Protein AF-A0A258FBQ1-F1 (afdb_monomer)

pLDDT: mean 72.31, std 18.86, range [25.97, 94.56]

Sequence (586 aa):
PPAGPTCAPATATPQPARALPSASSATDAAAAQILVAEDNDINRRVIERQLELLGVNCVVAENGREALLHWRKGHYAVVLTDLHMPEMDGYELTARIRGEEPPGQHTPIVAVTANALRGEAQRCIDAGMDDFITKPVQVEELRRVLARWLPTRADGTPVPLRALSRAPAAAMDKAAPAVFDAQVLPGLIGNDAALIAEFLTDFQRSAHDTAQAIRDACAAADWRQAGDLAHRLKSSARSVGADWVERRWDGVTPESGLPAAARRARHALIADAAREAGALVVLFGHTADDVAEGDWMRARGSTLGGLREWSPSPAWPEGRGLMLLRPMLEERRQALRDLLRARGRDWIEDPGNEGFGRGAARRSLNAPAVKADRDPARAEPPVPSGKNDRVTASGSPNPLLLGEGFDGVIRLGQTVLCAAGHDRPPRPDRLTALEARLAAELPFTATLAGARIEATPGRVVVMREAGEFRRRASVQLRLNPDRPAVWDGRYEITASEDGWSVVPALGLLAGLSDADRALVARSPAAARGALPVLIRDGSDRPVLAWRAARVLNLGPRRLMLALGETTQEKDLTRTVHGETPPSDLF

Structure (mmCIF, N/CA/C/O backbone):
data_AF-A0A258FBQ1-F1
#
_entry.id   AF-A0A258FBQ1-F1
#
loop_
_atom_site.group_PDB
_atom_site.id
_atom_site.type_symbol
_atom_site.label_atom_id
_atom_site.label_alt_id
_atom_site.label_comp_id
_atom_site.label_asym_id
_atom_site.label_entity_id
_atom_site.label_seq_id
_atom_site.pdbx_PDB_ins_code
_atom_site.Cartn_x
_atom_site.Cartn_y
_atom_site.Cartn_z
_atom_site.occupancy
_atom_site.B_iso_or_equiv
_atom_site.auth_seq_id
_atom_site.auth_comp_id
_atom_site.auth_asym_id
_atom_site.auth_atom_id
_atom_site.pdbx_PDB_model_num
ATOM 1 N N . PRO A 1 1 ? -16.254 -52.268 10.371 1.00 36.47 1 PRO A N 1
ATOM 2 C CA . PRO A 1 1 ? -16.485 -52.173 11.834 1.00 36.47 1 PRO A CA 1
ATOM 3 C C . PRO A 1 1 ? -15.204 -52.515 12.629 1.00 36.47 1 PRO A C 1
ATOM 5 O O . PRO A 1 1 ? -14.453 -53.367 12.163 1.00 36.47 1 PRO A O 1
ATOM 8 N N . PRO A 1 2 ? -14.935 -51.873 13.782 1.00 37.69 2 PRO A N 1
ATOM 9 C CA . PRO A 1 2 ? -15.805 -50.966 14.519 1.00 37.69 2 PRO A CA 1
ATOM 10 C C . PRO A 1 2 ? -15.490 -49.483 14.263 1.00 37.69 2 PRO A C 1
ATOM 12 O O . PRO A 1 2 ? -14.412 -49.107 13.816 1.00 37.69 2 PRO A O 1
ATOM 15 N N . ALA A 1 3 ? -16.519 -48.674 14.481 1.00 29.41 3 ALA A N 1
ATOM 16 C CA . ALA A 1 3 ? -16.602 -47.251 14.208 1.00 29.41 3 ALA A CA 1
ATOM 17 C C . ALA A 1 3 ? -15.869 -46.417 15.273 1.00 29.41 3 ALA A C 1
ATOM 19 O O . ALA A 1 3 ? -15.965 -46.711 16.463 1.00 29.41 3 ALA A O 1
ATOM 20 N N . GLY A 1 4 ? -15.170 -45.366 14.840 1.00 29.11 4 GLY A N 1
ATOM 21 C CA . GLY A 1 4 ? -14.674 -44.316 15.729 1.00 29.11 4 GLY A CA 1
ATOM 22 C C . GLY A 1 4 ? -15.827 -43.445 16.246 1.00 29.11 4 GLY A C 1
ATOM 23 O O . GLY A 1 4 ? -16.814 -43.264 15.526 1.00 29.11 4 GLY A O 1
ATOM 24 N N . PRO A 1 5 ? -15.743 -42.908 17.475 1.00 32.47 5 PRO A N 1
ATOM 25 C CA . PRO A 1 5 ? -16.793 -42.064 18.019 1.00 32.47 5 PRO A CA 1
ATOM 26 C C . PRO A 1 5 ? -16.785 -40.705 17.310 1.00 32.47 5 PRO A C 1
ATOM 28 O O . PRO A 1 5 ? -15.811 -39.956 17.341 1.00 32.47 5 PRO A O 1
ATOM 31 N N . THR A 1 6 ? -17.902 -40.391 16.665 1.00 29.33 6 THR A N 1
ATOM 32 C CA . THR A 1 6 ? -18.268 -39.054 16.200 1.00 29.33 6 THR A CA 1
ATOM 33 C C . THR A 1 6 ? -18.431 -38.121 17.400 1.00 29.33 6 THR A C 1
ATOM 35 O O . THR A 1 6 ? -19.328 -38.324 18.218 1.00 29.33 6 THR A O 1
ATOM 38 N N . CYS A 1 7 ? -17.579 -37.101 17.508 1.00 27.86 7 CYS A N 1
ATOM 39 C CA . CYS A 1 7 ? -17.710 -36.044 18.508 1.00 27.86 7 CYS A CA 1
ATOM 40 C C . CYS A 1 7 ? -18.678 -34.972 17.979 1.00 27.86 7 CYS A C 1
ATOM 42 O O . CYS A 1 7 ? -18.389 -34.294 16.993 1.00 27.86 7 CYS A O 1
ATOM 44 N N . ALA A 1 8 ? -19.857 -34.881 18.593 1.00 28.23 8 ALA A N 1
ATOM 45 C CA . ALA A 1 8 ? -20.860 -33.854 18.328 1.00 28.23 8 ALA A CA 1
ATOM 46 C C . ALA A 1 8 ? -20.453 -32.511 18.976 1.00 28.23 8 ALA A C 1
ATOM 48 O O . ALA A 1 8 ? -19.760 -32.517 19.994 1.00 28.23 8 ALA A O 1
ATOM 49 N N . PRO A 1 9 ? -20.883 -31.355 18.435 1.00 26.58 9 PRO A N 1
ATOM 50 C CA . PRO A 1 9 ? -20.614 -30.059 19.046 1.00 26.58 9 PRO A CA 1
ATOM 51 C C . PRO A 1 9 ? -21.361 -29.944 20.380 1.00 26.58 9 PRO A C 1
ATOM 53 O O . PRO A 1 9 ? -22.589 -30.020 20.427 1.00 26.58 9 PRO A O 1
ATOM 56 N N . ALA A 1 10 ? -20.613 -29.762 21.468 1.00 27.34 10 ALA A N 1
ATOM 57 C CA . ALA A 1 10 ? -21.169 -29.493 22.784 1.00 27.34 10 ALA A CA 1
ATOM 58 C C . ALA A 1 10 ? -21.824 -28.103 22.786 1.00 27.34 10 ALA A C 1
ATOM 60 O O . ALA A 1 10 ? -21.153 -27.072 22.794 1.00 27.34 10 ALA A O 1
ATOM 61 N N . THR A 1 11 ? -23.153 -28.073 22.763 1.00 27.14 11 THR A N 1
ATOM 62 C CA . THR A 1 11 ? -23.946 -26.898 23.121 1.00 27.14 11 THR A CA 1
ATOM 63 C C . THR A 1 11 ? -23.698 -26.578 24.592 1.00 27.14 11 THR A C 1
ATOM 65 O O . THR A 1 11 ? -24.101 -27.347 25.464 1.00 27.14 11 THR A O 1
ATOM 68 N N . ALA A 1 12 ? -23.019 -25.463 24.865 1.00 29.41 12 ALA A N 1
ATOM 69 C CA . ALA A 1 12 ? -22.863 -24.928 26.210 1.00 29.41 12 ALA A CA 1
ATOM 70 C C . ALA A 1 12 ? -24.240 -24.534 26.768 1.00 29.41 12 ALA A C 1
ATOM 72 O O . ALA A 1 12 ? -24.917 -23.647 26.246 1.00 29.41 12 ALA A O 1
ATOM 73 N N . THR A 1 13 ? -24.672 -25.234 27.810 1.00 25.97 13 THR A N 1
ATOM 74 C CA . THR A 1 13 ? -25.898 -24.953 28.560 1.00 25.97 13 THR A CA 1
ATOM 75 C C . THR A 1 13 ? -25.702 -23.683 29.404 1.00 25.97 13 THR A C 1
ATOM 77 O O . THR A 1 13 ? -24.668 -23.574 30.065 1.00 25.97 13 THR A O 1
ATOM 80 N N . PRO A 1 14 ? -26.654 -22.731 29.444 1.00 28.03 14 PRO A N 1
ATOM 81 C CA . PRO A 1 14 ? -26.551 -21.565 30.320 1.00 28.03 14 PRO A CA 1
ATOM 82 C C . PRO A 1 14 ? -26.630 -22.005 31.790 1.00 28.03 14 PRO A C 1
ATOM 84 O O . PRO A 1 14 ? -27.604 -22.636 32.205 1.00 28.03 14 PRO A O 1
ATOM 87 N N . GLN A 1 15 ? -25.598 -21.697 32.578 1.00 29.89 15 GLN A N 1
ATOM 88 C CA . GLN A 1 15 ? -25.623 -21.884 34.030 1.00 29.89 15 GLN A CA 1
ATOM 89 C C . GLN A 1 15 ? -26.547 -20.838 34.680 1.00 29.89 15 GLN A C 1
ATOM 91 O O . GLN A 1 15 ? -26.519 -19.673 34.279 1.00 29.89 15 GLN A O 1
ATOM 96 N N . PRO A 1 16 ? -27.373 -21.216 35.673 1.00 30.38 16 PRO A N 1
ATOM 97 C CA . PRO A 1 16 ? -28.243 -20.273 36.363 1.00 30.38 16 PRO A CA 1
ATOM 98 C C . PRO A 1 16 ? -27.430 -19.309 37.240 1.00 30.38 16 PRO A C 1
ATOM 100 O O . PRO A 1 16 ? -26.447 -19.705 37.868 1.00 30.38 16 PRO A O 1
ATOM 103 N N . ALA A 1 17 ? -27.879 -18.051 37.303 1.00 34.06 17 ALA A N 1
ATOM 104 C CA . ALA A 1 17 ? -27.341 -17.020 38.186 1.00 34.06 17 ALA A CA 1
ATOM 105 C C . ALA A 1 17 ? -27.319 -17.519 39.641 1.00 34.06 17 ALA A C 1
ATOM 107 O O . ALA A 1 17 ? -28.340 -17.946 40.185 1.00 34.06 17 ALA A O 1
ATOM 108 N N . ARG A 1 18 ? -26.137 -17.506 40.263 1.00 35.91 18 ARG A N 1
ATOM 109 C CA . ARG A 1 18 ? -25.915 -18.054 41.603 1.00 35.91 18 ARG A CA 1
ATOM 110 C C . ARG A 1 18 ? -26.049 -16.940 42.641 1.00 35.91 18 ARG A C 1
ATOM 112 O O . ARG A 1 18 ? -25.331 -15.949 42.579 1.00 35.91 18 ARG A O 1
ATOM 119 N N . ALA A 1 19 ? -26.968 -17.110 43.588 1.00 30.09 19 ALA A N 1
ATOM 120 C CA . ALA A 1 19 ? -27.150 -16.190 44.707 1.00 30.09 19 ALA A CA 1
ATOM 121 C C . ALA A 1 19 ? -25.990 -16.303 45.715 1.00 30.09 19 ALA A C 1
ATOM 123 O O . ALA A 1 19 ? -25.600 -17.410 46.096 1.00 30.09 19 ALA A O 1
ATOM 124 N N . LEU A 1 20 ? -25.464 -15.156 46.151 1.00 34.59 20 LEU A N 1
ATOM 125 C CA . LEU A 1 20 ? -24.510 -15.043 47.259 1.00 34.59 20 LEU A CA 1
ATOM 126 C C . LEU A 1 20 ? -25.232 -15.169 48.619 1.00 34.59 20 LEU A C 1
ATOM 128 O O . LEU A 1 20 ? -26.411 -14.818 48.717 1.00 34.59 20 LEU A O 1
ATOM 132 N N . PRO A 1 21 ? -24.553 -15.653 49.677 1.00 31.09 21 PRO A N 1
ATOM 133 C CA . PRO A 1 21 ? -25.131 -15.755 51.015 1.00 31.09 21 PRO A CA 1
ATOM 134 C C . PRO A 1 21 ? -25.426 -14.371 51.614 1.00 31.09 21 PRO A C 1
ATOM 136 O O . PRO A 1 21 ? -24.638 -13.432 51.507 1.00 31.09 21 PRO A O 1
ATOM 139 N N . SER A 1 22 ? -26.592 -14.256 52.246 1.00 33.84 22 SER A N 1
ATOM 140 C CA . SER A 1 22 ? -27.189 -13.003 52.699 1.00 33.84 22 SER A CA 1
ATOM 141 C C . SER A 1 22 ? -26.734 -12.537 54.093 1.00 33.84 22 SER A C 1
ATOM 143 O O . SER A 1 22 ? -26.939 -13.236 55.081 1.00 33.84 22 SER A O 1
ATOM 145 N N . ALA A 1 23 ? -26.282 -11.276 54.103 1.00 36.34 23 ALA A N 1
ATOM 146 C CA . ALA A 1 23 ? -26.544 -10.178 55.049 1.00 36.34 23 ALA A CA 1
ATOM 147 C C . ALA A 1 23 ? -25.771 -10.029 56.381 1.00 36.34 23 ALA A C 1
ATOM 149 O O . ALA A 1 23 ? -25.909 -10.809 57.317 1.00 36.34 23 ALA A O 1
ATOM 150 N N . SER A 1 24 ? -25.112 -8.866 56.491 1.00 28.02 24 SER A N 1
ATOM 151 C CA . SER A 1 24 ? -25.151 -7.877 57.594 1.00 28.02 24 SER A CA 1
ATOM 152 C C . SER A 1 24 ? -24.342 -6.662 57.096 1.00 28.02 24 SER A C 1
ATOM 154 O O . SER A 1 24 ? -23.249 -6.874 56.591 1.00 28.02 24 SER A O 1
ATOM 156 N N . SER A 1 25 ? -24.740 -5.392 57.094 1.00 28.20 25 SER A N 1
ATOM 157 C CA . SER A 1 25 ? -25.803 -4.613 57.725 1.00 28.20 25 SER A CA 1
ATOM 158 C C . SER A 1 25 ? -26.084 -3.366 56.853 1.00 28.20 25 SER A C 1
ATOM 160 O O . SER A 1 25 ? -25.367 -3.069 55.901 1.00 28.20 25 SER A O 1
ATOM 162 N N . ALA A 1 26 ? -27.172 -2.664 57.156 1.00 32.25 26 ALA A N 1
ATOM 163 C CA . ALA A 1 26 ? -27.718 -1.543 56.403 1.00 32.25 26 ALA A CA 1
ATOM 164 C C . ALA A 1 26 ? -26.833 -0.275 56.385 1.00 32.25 26 ALA A C 1
ATOM 166 O O . ALA A 1 26 ? -26.903 0.519 57.319 1.00 32.25 26 ALA A O 1
ATOM 167 N N . THR A 1 27 ? -26.122 -0.051 55.274 1.00 27.56 27 THR A N 1
ATOM 168 C CA . THR A 1 27 ? -25.789 1.276 54.715 1.00 27.56 27 THR A CA 1
ATOM 169 C C . THR A 1 27 ? -25.430 1.114 53.230 1.00 27.56 27 THR A C 1
ATOM 171 O O . THR A 1 27 ? -24.625 0.254 52.898 1.00 27.56 27 THR A O 1
ATOM 174 N N . ASP A 1 28 ? -26.043 1.926 52.360 1.00 33.50 28 ASP A N 1
ATOM 175 C CA . ASP A 1 28 ? -25.774 2.105 50.919 1.00 33.50 28 ASP A CA 1
ATOM 176 C C . ASP A 1 28 ? -25.932 0.845 50.036 1.00 33.50 28 ASP A C 1
ATOM 178 O O . ASP A 1 28 ? -25.085 -0.030 49.967 1.00 33.50 28 ASP A O 1
ATOM 182 N N . ALA A 1 29 ? -26.945 0.677 49.185 1.00 35.12 29 ALA A N 1
ATOM 183 C CA . ALA A 1 29 ? -27.231 1.538 48.033 1.00 35.12 29 ALA A CA 1
ATOM 184 C C . ALA A 1 29 ? -25.999 2.204 47.377 1.00 35.12 29 ALA A C 1
ATOM 186 O O . ALA A 1 29 ? -26.157 3.203 46.679 1.00 35.12 29 ALA A O 1
ATOM 187 N N . ALA A 1 30 ? -24.792 1.646 47.539 1.00 39.50 30 ALA A N 1
ATOM 188 C CA . ALA A 1 30 ? -23.665 1.948 46.675 1.00 39.50 30 ALA A CA 1
ATOM 189 C C . ALA A 1 30 ? -24.068 1.444 45.288 1.00 39.50 30 ALA A C 1
ATOM 191 O O . ALA A 1 30 ? -24.050 0.244 45.010 1.00 39.50 30 ALA A O 1
ATOM 192 N N . ALA A 1 31 ? -24.594 2.357 44.471 1.00 48.72 31 ALA A N 1
ATOM 193 C CA . ALA A 1 31 ? -24.987 2.092 43.101 1.00 48.72 31 ALA A CA 1
ATOM 194 C C . ALA A 1 31 ? -23.847 1.324 42.430 1.00 48.72 31 ALA A C 1
ATOM 196 O O . ALA A 1 31 ? -22.724 1.815 42.437 1.00 48.72 31 ALA A O 1
ATOM 197 N N . ALA A 1 32 ? -24.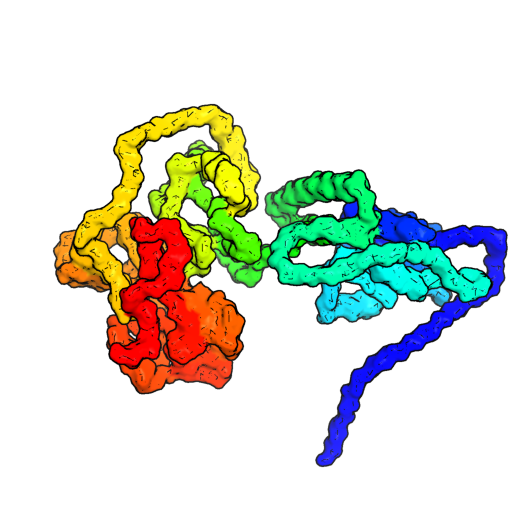134 0.119 41.934 1.00 55.00 32 ALA A N 1
ATOM 198 C CA . ALA A 1 32 ? -23.184 -0.767 41.273 1.00 55.00 32 ALA A CA 1
ATOM 199 C C . ALA A 1 32 ? -22.227 0.032 40.370 1.00 55.00 32 ALA A C 1
ATOM 201 O O . ALA A 1 32 ? -22.628 0.486 39.299 1.00 55.00 32 ALA A O 1
ATOM 202 N N . GLN A 1 33 ? -20.993 0.256 40.834 1.00 82.12 33 GLN A N 1
ATOM 203 C CA . GLN A 1 33 ? -19.999 1.010 40.081 1.00 82.12 33 GLN A CA 1
ATOM 204 C C . GLN A 1 33 ? -19.315 0.069 39.096 1.00 82.12 33 GLN A C 1
ATOM 206 O O . GLN A 1 33 ? -18.938 -1.054 39.448 1.00 82.12 33 GLN A O 1
ATOM 211 N N . ILE A 1 34 ? -19.164 0.533 37.861 1.00 90.75 34 ILE A N 1
ATOM 212 C CA . ILE A 1 34 ? -18.387 -0.156 36.831 1.00 90.75 34 ILE A CA 1
ATOM 213 C C . ILE A 1 34 ? -16.973 0.417 36.839 1.00 90.75 34 ILE A C 1
ATOM 215 O O . ILE A 1 34 ? -16.806 1.633 36.810 1.00 90.75 34 ILE A O 1
ATOM 219 N N . LEU A 1 35 ? -15.958 -0.441 36.862 1.00 93.06 35 LEU A N 1
ATOM 220 C CA . LEU A 1 35 ? -14.579 -0.017 36.628 1.00 93.06 35 LEU A CA 1
ATOM 221 C C . LEU A 1 35 ? -14.281 -0.117 35.133 1.00 93.06 35 LEU A C 1
ATOM 223 O O . LEU A 1 35 ? -14.469 -1.181 34.553 1.00 93.06 35 LEU A O 1
ATOM 227 N N . VAL A 1 36 ? -13.811 0.963 34.517 1.00 94.19 36 VAL A N 1
ATOM 228 C CA . VAL A 1 36 ? -13.425 0.999 33.101 1.00 94.19 36 VAL A CA 1
ATOM 229 C C . VAL A 1 36 ? -11.921 1.221 33.006 1.00 94.19 36 VAL A C 1
ATOM 231 O O . VAL A 1 36 ? -11.434 2.250 33.459 1.00 94.19 36 VAL A O 1
ATOM 234 N N . ALA A 1 37 ? -11.190 0.283 32.411 1.00 93.88 37 ALA A N 1
ATOM 235 C CA . ALA A 1 37 ? -9.764 0.410 32.123 1.00 93.88 37 ALA A CA 1
ATOM 236 C C . ALA A 1 37 ? -9.559 0.590 30.612 1.00 93.88 37 ALA A C 1
ATOM 238 O O . ALA A 1 37 ? -9.770 -0.347 29.843 1.00 93.88 37 ALA A O 1
ATOM 239 N N . GLU A 1 38 ? -9.189 1.798 30.188 1.00 90.50 38 GLU A N 1
ATOM 240 C CA . GLU A 1 38 ? -8.984 2.150 28.778 1.00 90.50 38 GLU A CA 1
ATOM 241 C C . GLU A 1 38 ? -7.915 3.242 28.672 1.00 90.50 38 GLU A C 1
ATOM 243 O O . GLU A 1 38 ? -7.987 4.297 29.312 1.00 90.50 38 GLU A O 1
ATOM 248 N N . ASP A 1 39 ? -6.910 3.005 27.834 1.00 87.38 39 ASP A N 1
ATOM 249 C CA . ASP A 1 39 ? -5.775 3.911 27.724 1.00 87.38 39 ASP A CA 1
ATOM 250 C C . ASP A 1 39 ? -6.101 5.144 26.869 1.00 87.38 39 ASP A C 1
ATOM 252 O O . ASP A 1 39 ? -5.498 6.196 27.065 1.00 87.38 39 ASP A O 1
ATOM 256 N N . ASN A 1 40 ? -7.054 5.067 25.942 1.00 84.56 40 ASN A N 1
ATOM 257 C CA . ASN A 1 40 ? -7.399 6.176 25.062 1.00 84.56 40 ASN A CA 1
ATOM 258 C C . ASN A 1 40 ? -8.478 7.094 25.662 1.00 84.56 40 ASN A C 1
ATOM 260 O O . ASN A 1 40 ? -9.607 6.671 25.899 1.00 84.56 40 ASN A O 1
ATOM 264 N N . ASP A 1 41 ? -8.161 8.383 25.817 1.00 85.69 41 ASP A N 1
ATOM 265 C CA . ASP A 1 41 ? -9.067 9.381 26.404 1.00 85.69 41 ASP A CA 1
ATOM 266 C C . ASP A 1 41 ? -10.419 9.511 25.690 1.00 85.69 41 ASP A C 1
ATOM 268 O O . ASP A 1 41 ? -11.468 9.598 26.325 1.00 85.69 41 ASP A O 1
ATOM 272 N N . ILE A 1 42 ? -10.419 9.442 24.359 1.00 84.38 42 ILE A N 1
ATOM 273 C CA . ILE A 1 42 ? -11.644 9.545 23.560 1.00 84.38 42 ILE A CA 1
ATOM 274 C C . ILE A 1 42 ? -12.519 8.322 23.804 1.00 84.38 42 ILE A C 1
ATOM 276 O O . ILE A 1 42 ? -13.720 8.457 24.020 1.00 84.38 42 ILE A O 1
ATOM 280 N N . ASN A 1 43 ? -11.924 7.129 23.818 1.00 84.38 43 ASN A N 1
ATOM 281 C CA . ASN A 1 43 ? -12.658 5.900 24.098 1.00 84.38 43 ASN A CA 1
ATOM 282 C C . ASN A 1 43 ? -13.195 5.877 25.533 1.00 84.38 43 ASN A C 1
ATOM 284 O O . ASN A 1 43 ? -14.342 5.482 25.731 1.00 84.38 43 ASN A O 1
ATOM 288 N N . ARG A 1 44 ? -12.411 6.348 26.516 1.00 89.19 44 ARG A N 1
ATOM 289 C CA . ARG A 1 44 ? -12.866 6.516 27.904 1.00 89.19 44 ARG A CA 1
ATOM 290 C C . ARG A 1 44 ? -14.105 7.395 27.972 1.00 89.19 44 ARG A C 1
ATOM 292 O O . ARG A 1 44 ? -15.118 6.952 28.500 1.00 89.19 44 ARG A O 1
ATOM 299 N N . ARG A 1 45 ? -14.050 8.591 27.377 1.00 86.31 45 ARG A N 1
ATOM 300 C CA . ARG A 1 45 ? -15.172 9.544 27.346 1.00 86.31 45 ARG A CA 1
ATOM 301 C C . ARG A 1 45 ? -16.388 8.989 26.603 1.00 86.31 45 ARG A C 1
ATOM 303 O O . ARG A 1 45 ? -17.518 9.246 27.008 1.00 86.31 45 ARG A O 1
ATOM 310 N N . VAL A 1 46 ? -16.181 8.208 25.536 1.00 86.12 46 VAL A N 1
ATOM 311 C CA . VAL A 1 46 ? -17.268 7.496 24.843 1.00 86.12 46 VAL A CA 1
ATOM 312 C C . VAL A 1 46 ? -17.924 6.482 25.782 1.00 86.12 46 VAL A C 1
ATOM 314 O O . VAL A 1 46 ? -19.138 6.533 25.951 1.00 86.12 46 VAL A O 1
ATOM 317 N N . ILE A 1 47 ? -17.155 5.596 26.424 1.00 88.19 47 ILE A N 1
ATOM 318 C CA . ILE A 1 47 ? -17.696 4.567 27.331 1.00 88.19 47 ILE A CA 1
ATOM 319 C C . ILE A 1 47 ? -18.371 5.210 28.549 1.00 88.19 47 ILE A C 1
ATOM 321 O O . ILE A 1 47 ? -19.473 4.812 28.915 1.00 88.19 47 ILE A O 1
ATOM 325 N N . GLU A 1 48 ? -17.759 6.230 29.146 1.00 90.00 48 GLU A N 1
ATOM 326 C CA . GLU A 1 48 ? -18.333 6.996 30.255 1.00 90.00 48 GLU A CA 1
ATOM 327 C C . GLU A 1 48 ? -19.691 7.584 29.860 1.00 90.00 48 GLU A C 1
ATOM 329 O O . GLU A 1 48 ? -20.698 7.325 30.522 1.00 90.00 48 GLU A O 1
ATOM 334 N N . ARG A 1 49 ? -19.767 8.255 28.704 1.00 86.56 49 ARG A N 1
ATOM 335 C CA . ARG A 1 49 ? -21.027 8.806 28.198 1.00 86.56 49 ARG A CA 1
ATOM 336 C C . ARG A 1 49 ? -22.080 7.728 27.939 1.00 86.56 49 ARG A C 1
ATOM 338 O O . ARG A 1 49 ? -23.264 7.942 28.193 1.00 86.56 49 ARG A O 1
ATOM 345 N N . GLN A 1 50 ? -21.677 6.564 27.441 1.00 87.00 50 GLN A N 1
ATOM 346 C CA . GLN A 1 50 ? -22.583 5.433 27.240 1.00 87.00 50 GLN A CA 1
ATOM 347 C C . GLN A 1 50 ? -23.158 4.920 28.559 1.00 87.00 50 GLN A C 1
ATOM 349 O O . GLN A 1 50 ? -24.357 4.657 28.645 1.00 87.00 50 GLN A O 1
ATOM 354 N N . LEU A 1 51 ? -22.327 4.811 29.593 1.00 87.94 51 LEU A N 1
ATOM 355 C CA . LEU A 1 51 ? -22.758 4.397 30.925 1.00 87.94 51 LEU A CA 1
ATOM 356 C C . LEU A 1 51 ? -23.686 5.441 31.565 1.00 87.94 51 LEU A C 1
ATOM 358 O O . LEU A 1 51 ? -24.730 5.061 32.102 1.00 87.94 51 LEU A O 1
ATOM 362 N N . GLU A 1 52 ? -23.409 6.738 31.393 1.00 85.62 52 GLU A N 1
ATOM 363 C CA . GLU A 1 52 ? -24.312 7.826 31.799 1.00 85.62 52 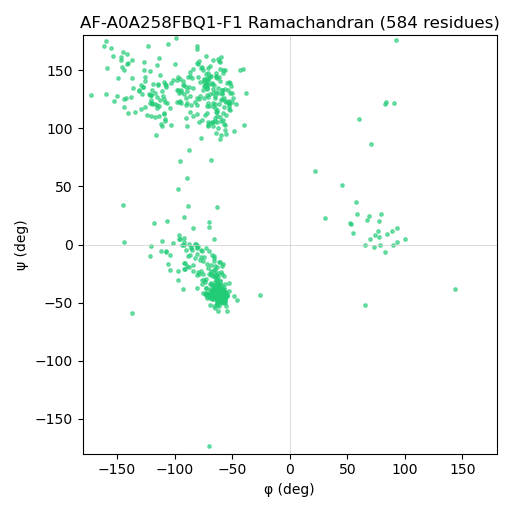GLU A CA 1
ATOM 364 C C . GLU A 1 52 ? -25.687 7.728 31.119 1.00 85.62 52 GLU A C 1
ATOM 366 O O . GLU A 1 52 ? -26.725 7.851 31.777 1.00 85.62 52 GLU A O 1
ATOM 371 N N . LEU A 1 53 ? -25.718 7.471 29.804 1.00 82.25 53 LEU A N 1
ATOM 372 C CA . LEU A 1 53 ? -26.959 7.283 29.043 1.00 82.25 53 LEU A CA 1
ATOM 373 C C . LEU A 1 53 ? -27.778 6.094 29.568 1.00 82.25 53 LEU A C 1
ATOM 375 O O . LEU A 1 53 ? -29.012 6.154 29.597 1.00 82.25 53 LEU A O 1
ATOM 379 N N . LEU A 1 54 ? -27.097 5.039 30.021 1.00 83.81 54 LEU A N 1
ATOM 380 C CA . LEU A 1 54 ? -27.702 3.858 30.638 1.00 83.81 54 LEU A CA 1
ATOM 381 C C . LEU A 1 54 ? -28.064 4.056 32.121 1.00 83.81 54 LEU A C 1
ATOM 383 O O . LEU A 1 54 ? -28.774 3.215 32.680 1.00 83.81 54 LEU A O 1
ATOM 387 N N . GLY A 1 55 ? -27.655 5.173 32.732 1.00 81.06 55 GLY A N 1
ATOM 388 C CA . GLY A 1 55 ? -27.925 5.516 34.130 1.00 81.06 55 GLY A CA 1
ATOM 389 C C . GLY A 1 55 ? -27.017 4.805 35.137 1.00 81.06 55 GLY A C 1
ATOM 390 O O . GLY A 1 55 ? -27.437 4.593 36.274 1.00 81.06 55 GLY A O 1
ATOM 391 N N . VAL A 1 56 ? -25.810 4.406 34.725 1.00 84.00 56 VAL A N 1
ATOM 392 C CA . VAL A 1 56 ? -24.840 3.687 35.561 1.00 84.00 56 VAL A CA 1
ATOM 393 C C . VAL A 1 56 ? -23.608 4.552 35.801 1.00 84.00 56 VAL A C 1
ATOM 395 O O . VAL A 1 56 ? -23.096 5.181 34.882 1.00 84.00 56 VAL A O 1
ATOM 398 N N . ASN A 1 57 ? -23.113 4.553 37.039 1.00 84.88 57 ASN A N 1
ATOM 399 C CA . ASN A 1 57 ? -21.890 5.262 37.398 1.00 84.88 57 ASN A CA 1
ATOM 400 C C . ASN A 1 57 ? -20.661 4.393 37.115 1.00 84.88 57 ASN A C 1
ATOM 402 O O . ASN A 1 57 ? -20.667 3.187 37.388 1.00 84.88 57 ASN A O 1
ATOM 406 N N . CYS A 1 58 ? -19.579 5.016 36.656 1.00 90.31 58 CYS A N 1
ATOM 407 C CA . CYS A 1 58 ? -18.297 4.349 36.479 1.00 90.31 58 CYS A CA 1
ATOM 408 C C . CYS A 1 58 ? -17.145 5.070 37.174 1.00 90.31 58 CYS A C 1
ATOM 410 O O . CYS A 1 58 ? -17.203 6.266 37.444 1.00 90.31 58 CYS A O 1
ATOM 412 N N . VAL A 1 59 ? -16.092 4.307 37.447 1.00 91.62 59 VAL A N 1
ATOM 413 C CA . VAL A 1 59 ? -14.755 4.802 37.773 1.00 91.62 59 VAL A CA 1
ATOM 414 C C . VAL A 1 59 ? -13.863 4.441 36.598 1.00 91.62 59 VAL A C 1
ATOM 416 O O . VAL A 1 59 ? -13.900 3.305 36.127 1.00 91.62 59 VAL A O 1
ATOM 419 N N . VAL A 1 60 ? -13.084 5.401 36.114 1.00 92.06 60 VAL A N 1
ATOM 420 C CA . VAL A 1 60 ? -12.246 5.220 34.931 1.00 92.06 60 VAL A CA 1
ATOM 421 C C . VAL A 1 60 ? -10.774 5.180 35.335 1.00 92.06 60 VAL A C 1
ATOM 423 O O . VAL A 1 60 ? -10.349 5.929 36.210 1.00 92.06 60 VAL A O 1
ATOM 426 N N . ALA A 1 61 ? -10.019 4.286 34.706 1.00 92.06 61 ALA A N 1
ATOM 427 C CA . ALA A 1 61 ? -8.592 4.078 34.886 1.00 92.06 61 ALA A CA 1
ATOM 428 C C . ALA A 1 61 ? -7.874 4.166 33.533 1.00 92.06 61 ALA A C 1
ATOM 430 O O . ALA A 1 61 ? -8.364 3.645 32.527 1.00 92.06 61 ALA A O 1
ATOM 431 N N . GLU A 1 62 ? -6.696 4.785 33.509 1.00 89.12 62 GLU A N 1
ATOM 432 C CA . GLU A 1 62 ? -5.939 5.035 32.275 1.00 89.12 62 GLU A CA 1
ATOM 433 C C . GLU A 1 62 ? -5.026 3.870 31.861 1.00 89.12 62 GLU A C 1
ATOM 435 O O . GLU A 1 62 ? -4.437 3.890 30.781 1.00 89.12 62 GLU A O 1
ATOM 440 N N . ASN A 1 63 ? -4.860 2.866 32.723 1.00 88.38 63 ASN A N 1
ATOM 441 C CA . ASN A 1 63 ? -4.087 1.653 32.455 1.00 88.38 63 ASN A CA 1
ATOM 442 C C . ASN A 1 63 ? -4.465 0.528 33.435 1.00 88.38 63 ASN A C 1
ATOM 444 O O . ASN A 1 63 ? -5.142 0.752 34.445 1.00 88.38 63 ASN A O 1
ATOM 448 N N . GLY A 1 64 ? -3.976 -0.691 33.177 1.00 89.31 64 GLY A N 1
ATOM 449 C CA . GLY A 1 64 ? -4.270 -1.851 34.022 1.00 89.31 64 GLY A CA 1
ATOM 450 C C . GLY A 1 64 ? -3.751 -1.722 35.458 1.00 89.31 64 GLY A C 1
ATOM 451 O O . GLY A 1 64 ? -4.367 -2.223 36.396 1.00 89.31 64 GLY A O 1
ATOM 452 N N . ARG A 1 65 ? -2.650 -0.996 35.684 1.00 90.81 65 ARG A N 1
ATOM 453 C CA . ARG A 1 65 ? -2.083 -0.824 37.028 1.00 90.81 65 ARG A CA 1
ATOM 454 C C . ARG A 1 65 ? -2.963 0.062 37.904 1.00 90.81 65 ARG A C 1
ATOM 456 O O . ARG A 1 65 ? -3.174 -0.258 39.074 1.00 90.81 65 ARG A O 1
ATOM 463 N N . GLU A 1 66 ? -3.467 1.155 37.350 1.00 92.31 66 GLU A N 1
ATOM 464 C CA . GLU A 1 66 ? -4.425 2.026 38.022 1.00 92.31 66 GLU A CA 1
ATOM 465 C C . GLU A 1 66 ? -5.749 1.290 38.264 1.00 92.31 66 GLU A C 1
ATOM 467 O O . GLU A 1 66 ? -6.272 1.324 39.377 1.00 92.31 66 GLU A O 1
ATOM 472 N N . ALA A 1 67 ? -6.229 0.531 37.273 1.00 93.31 67 ALA A N 1
ATOM 473 C CA . ALA A 1 67 ? -7.427 -0.291 37.410 1.00 93.31 67 ALA A CA 1
ATOM 474 C C . ALA A 1 67 ? -7.303 -1.298 38.565 1.00 93.31 67 ALA A C 1
ATOM 476 O O . ALA A 1 67 ? -8.202 -1.400 39.395 1.00 93.31 67 ALA A O 1
ATOM 477 N N . LEU A 1 68 ? -6.159 -1.977 38.696 1.00 93.00 68 LEU A N 1
ATOM 478 C CA . LEU A 1 68 ? -5.904 -2.890 39.812 1.00 93.00 68 LEU A CA 1
ATOM 479 C C . LEU A 1 68 ? -5.911 -2.166 41.170 1.00 93.00 68 LEU A C 1
ATOM 481 O O . LEU A 1 68 ? -6.415 -2.699 42.158 1.00 93.00 68 LEU A O 1
ATOM 485 N N . LEU A 1 69 ? -5.360 -0.949 41.244 1.00 92.12 69 LEU A N 1
ATOM 486 C CA . LEU A 1 69 ? -5.384 -0.143 42.471 1.00 92.12 69 LEU A CA 1
ATOM 487 C C . LEU A 1 69 ? -6.800 0.289 42.848 1.00 92.12 69 LEU A C 1
ATOM 489 O O . LEU A 1 69 ? -7.136 0.270 44.033 1.00 92.12 69 LEU A O 1
ATOM 493 N N . HIS A 1 70 ? -7.610 0.674 41.862 1.00 91.94 70 HIS A N 1
ATOM 494 C CA . HIS A 1 70 ? -9.019 0.990 42.060 1.00 91.94 70 HIS A CA 1
ATOM 495 C C . HIS A 1 70 ? -9.778 -0.244 42.533 1.00 91.94 70 HIS A C 1
ATOM 497 O O . HIS A 1 70 ? -10.420 -0.166 43.580 1.00 91.94 70 HIS A O 1
ATOM 503 N N . TRP A 1 71 ? -9.626 -1.383 41.845 1.00 92.94 71 TRP A N 1
ATOM 504 C CA . TRP A 1 71 ? -10.253 -2.665 42.186 1.00 92.94 71 TRP A CA 1
ATOM 505 C C . TRP A 1 71 ? -9.946 -3.107 43.623 1.00 92.94 71 TRP A C 1
ATOM 507 O O . TRP A 1 71 ? -10.858 -3.453 44.358 1.00 92.94 71 TRP A O 1
ATOM 517 N N . ARG A 1 72 ? -8.695 -2.982 44.084 1.00 90.94 72 ARG A N 1
ATOM 518 C CA . ARG A 1 72 ? -8.306 -3.323 45.469 1.00 90.94 72 ARG A CA 1
ATOM 519 C C . ARG A 1 72 ? -8.956 -2.452 46.549 1.00 90.94 72 ARG A C 1
ATOM 521 O O . ARG A 1 72 ? -9.012 -2.861 47.706 1.00 90.94 72 ARG A O 1
ATOM 528 N N . LYS A 1 73 ? -9.344 -1.218 46.216 1.00 86.62 73 LYS A N 1
ATOM 529 C CA . LYS A 1 73 ? -9.880 -0.233 47.175 1.00 86.62 73 LYS A CA 1
ATOM 530 C C . LYS A 1 73 ? -11.405 -0.182 47.194 1.00 86.62 73 LYS A C 1
ATOM 532 O O . LYS A 1 73 ? -11.970 0.315 48.165 1.00 86.62 73 LYS A O 1
ATOM 537 N N . GLY A 1 74 ? -12.049 -0.618 46.117 1.00 79.12 74 GLY A N 1
ATOM 538 C CA . GLY A 1 74 ? -13.485 -0.479 45.904 1.00 79.12 74 GLY A CA 1
ATOM 539 C C . GLY A 1 74 ? -14.178 -1.816 45.677 1.00 79.12 74 GLY A C 1
ATOM 540 O O . GLY A 1 74 ? -13.541 -2.842 45.486 1.00 79.12 74 GLY A O 1
ATOM 541 N N . HIS A 1 75 ? -15.507 -1.786 45.670 1.00 81.19 75 HIS A N 1
ATOM 542 C CA . HIS A 1 75 ? -16.323 -2.920 45.251 1.00 81.19 75 HIS A CA 1
ATOM 543 C C . HIS A 1 75 ? -16.972 -2.560 43.917 1.00 81.19 75 HIS A C 1
ATOM 545 O O . HIS A 1 75 ? -17.803 -1.653 43.857 1.00 81.19 75 HIS A O 1
ATOM 551 N N . TYR A 1 76 ? -16.579 -3.259 42.853 1.00 88.00 76 TYR A N 1
ATOM 552 C CA . TYR A 1 76 ? -17.100 -3.036 41.506 1.00 88.00 76 TYR A CA 1
ATOM 553 C C . TYR A 1 76 ? -18.005 -4.184 41.103 1.00 88.00 76 TYR A C 1
ATOM 555 O O . TYR A 1 76 ? -17.701 -5.347 41.356 1.00 88.00 76 TYR A O 1
ATOM 563 N N . ALA A 1 77 ? -19.121 -3.852 40.463 1.00 86.50 77 ALA A N 1
ATOM 564 C CA . ALA A 1 77 ? -20.056 -4.861 39.984 1.00 86.50 77 ALA A CA 1
ATOM 565 C C . ALA A 1 77 ? -19.552 -5.551 38.713 1.00 86.50 77 ALA A C 1
ATOM 567 O O . ALA A 1 77 ? -19.828 -6.726 38.508 1.00 86.50 77 ALA A O 1
ATOM 568 N N .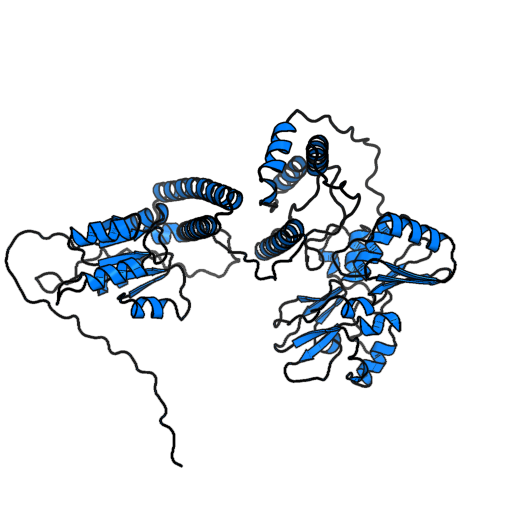 VAL A 1 78 ? -18.841 -4.809 37.861 1.00 91.25 78 VAL A N 1
ATOM 569 C CA . VAL A 1 78 ? -18.251 -5.286 36.607 1.00 91.25 78 VAL A CA 1
ATOM 570 C C . VAL A 1 78 ? -16.981 -4.480 36.335 1.00 91.25 78 VAL A C 1
ATOM 572 O O . VAL A 1 78 ? -16.949 -3.271 36.584 1.00 91.25 78 VAL A O 1
ATOM 575 N N . VAL A 1 79 ? -15.959 -5.136 35.792 1.00 93.94 79 VAL A N 1
ATOM 576 C CA . VAL A 1 79 ? -14.773 -4.495 35.219 1.00 93.94 79 VAL A CA 1
ATOM 577 C C . VAL A 1 79 ? -14.847 -4.597 33.697 1.00 93.94 79 VAL A C 1
ATOM 579 O O . VAL A 1 79 ? -14.924 -5.695 33.153 1.00 93.94 79 VAL A O 1
ATOM 582 N N . LEU A 1 80 ? -14.831 -3.463 33.004 1.00 93.75 80 LEU A N 1
ATOM 583 C CA . LEU A 1 80 ? -14.636 -3.377 31.559 1.00 93.75 80 LEU A CA 1
ATOM 584 C C . LEU A 1 80 ? -13.163 -3.050 31.312 1.00 93.75 80 LEU A C 1
ATOM 586 O O . LEU A 1 80 ? -12.684 -2.036 31.812 1.00 93.75 80 LEU A O 1
ATOM 590 N N . THR A 1 81 ? -12.438 -3.877 30.563 1.00 93.62 81 THR A N 1
ATOM 591 C CA . THR A 1 81 ? -11.004 -3.648 30.321 1.00 93.62 81 THR A CA 1
ATOM 592 C C . THR A 1 81 ? -10.647 -3.747 28.850 1.00 93.62 81 THR A C 1
ATOM 594 O O . THR A 1 81 ? -11.010 -4.717 28.186 1.00 93.62 81 THR A O 1
ATOM 597 N N . ASP A 1 82 ? -9.879 -2.782 28.347 1.00 90.25 82 ASP A N 1
ATOM 598 C CA . ASP A 1 82 ? -9.158 -2.953 27.089 1.00 90.25 82 ASP A CA 1
ATOM 599 C C . ASP A 1 82 ? -8.122 -4.080 27.241 1.00 90.25 82 ASP A C 1
ATOM 601 O O . ASP A 1 82 ? -7.535 -4.278 28.309 1.00 90.25 82 ASP A O 1
ATOM 605 N N . LEU A 1 83 ? -7.918 -4.853 26.177 1.00 86.00 83 LEU A N 1
ATOM 606 C CA . LEU A 1 83 ? -6.900 -5.898 26.128 1.00 86.00 83 LEU A CA 1
ATOM 607 C C . LEU A 1 83 ? -5.499 -5.330 25.932 1.00 86.00 83 LEU A C 1
ATOM 609 O O . LEU A 1 83 ? -4.541 -5.942 26.397 1.00 86.00 83 LEU A O 1
ATOM 613 N N . HIS A 1 84 ? -5.365 -4.193 25.249 1.00 82.06 84 HIS A N 1
ATOM 614 C CA . HIS A 1 84 ? -4.071 -3.617 24.891 1.00 82.06 84 HIS A CA 1
ATOM 615 C C . HIS A 1 84 ? -3.875 -2.261 25.563 1.00 82.06 84 HIS A C 1
ATOM 617 O O . HIS A 1 84 ? -4.273 -1.234 25.032 1.00 82.06 84 HIS A O 1
ATOM 623 N N . MET A 1 85 ? -3.218 -2.270 26.722 1.00 86.62 85 MET A N 1
ATOM 624 C CA . MET A 1 85 ? -2.877 -1.067 27.481 1.00 86.62 85 MET A CA 1
ATOM 625 C C . MET A 1 85 ? -1.374 -1.040 27.798 1.00 86.62 85 MET A C 1
ATOM 627 O O . MET A 1 85 ? -0.764 -2.103 27.953 1.00 86.62 85 MET A O 1
ATOM 631 N N . PRO A 1 86 ? -0.757 0.149 27.915 1.00 72.50 86 PRO A N 1
ATOM 632 C CA . PRO A 1 86 ? 0.620 0.278 28.378 1.00 72.50 86 PRO A CA 1
ATOM 633 C C . PRO A 1 86 ? 0.761 -0.135 29.853 1.00 72.50 86 PRO A C 1
ATOM 635 O O . PRO A 1 86 ? -0.199 -0.108 30.621 1.00 72.50 86 PRO A O 1
ATOM 638 N N . GLU A 1 87 ? 1.991 -0.475 30.249 1.00 81.12 87 GLU A N 1
ATOM 639 C CA . GLU A 1 87 ? 2.403 -0.945 31.588 1.00 81.12 87 GLU A CA 1
ATOM 640 C C . GLU A 1 87 ? 1.829 -2.294 32.042 1.00 81.12 87 GLU A C 1
ATOM 642 O O . GLU A 1 87 ? 2.599 -3.153 32.464 1.00 81.12 87 GLU A O 1
ATOM 647 N N . MET A 1 88 ? 0.509 -2.464 31.986 1.00 85.75 88 MET A N 1
ATOM 648 C CA . MET A 1 88 ? -0.210 -3.684 32.345 1.00 85.75 88 MET A CA 1
ATOM 649 C C . MET A 1 88 ? -1.393 -3.846 31.398 1.00 85.75 88 MET A C 1
ATOM 651 O O . MET A 1 88 ? -2.292 -3.000 31.376 1.00 85.75 88 MET A O 1
ATOM 655 N N . ASP A 1 89 ? -1.382 -4.934 30.637 1.00 88.62 89 ASP A N 1
ATOM 656 C CA . ASP A 1 89 ? -2.429 -5.243 29.671 1.00 88.62 89 ASP A CA 1
ATOM 657 C C . ASP A 1 89 ? -3.665 -5.880 30.345 1.00 88.62 89 ASP A C 1
ATOM 659 O O . ASP A 1 89 ? -3.656 -6.208 31.538 1.00 88.62 89 ASP A O 1
ATOM 663 N N . GLY A 1 90 ? -4.762 -6.032 29.597 1.00 89.12 90 GLY A N 1
ATOM 664 C CA . GLY A 1 90 ? -6.010 -6.572 30.150 1.00 89.12 90 GLY A CA 1
ATOM 665 C C . GLY A 1 90 ? -5.893 -8.031 30.610 1.00 89.12 90 GLY A C 1
ATOM 666 O O . GLY A 1 90 ? -6.591 -8.449 31.540 1.00 89.12 90 GLY A O 1
ATOM 667 N N . TYR A 1 91 ? -4.990 -8.808 30.005 1.00 89.94 91 TYR A N 1
ATOM 668 C CA . TYR A 1 91 ? -4.737 -10.196 30.391 1.00 89.94 91 TYR A CA 1
ATOM 669 C C . TYR A 1 91 ? -3.997 -10.266 31.730 1.00 89.94 91 TYR A C 1
ATOM 671 O O . TYR A 1 91 ? -4.404 -11.011 32.622 1.00 89.94 91 TYR A O 1
ATOM 679 N N . GLU A 1 92 ? -2.950 -9.460 31.902 1.00 90.38 92 GLU A N 1
ATOM 680 C CA . GLU A 1 92 ? -2.206 -9.341 33.154 1.00 90.38 92 GLU A CA 1
ATOM 681 C C . GLU A 1 92 ? -3.084 -8.802 34.285 1.00 90.38 92 GLU A C 1
ATOM 683 O O . GLU A 1 92 ? -3.027 -9.327 35.401 1.00 90.38 92 GLU A O 1
ATOM 688 N N . LEU A 1 93 ? -3.919 -7.795 34.005 1.00 94.06 93 LEU A N 1
ATOM 689 C CA . LEU A 1 93 ? -4.896 -7.277 34.963 1.00 94.06 93 LEU A CA 1
ATOM 690 C C . LEU A 1 93 ? -5.837 -8.391 35.436 1.00 94.06 93 LEU A C 1
ATOM 692 O O . LEU A 1 93 ? -6.002 -8.589 36.639 1.00 94.06 93 LEU A O 1
ATOM 696 N N . THR A 1 94 ? -6.400 -9.150 34.493 1.00 94.25 94 THR A N 1
ATOM 697 C CA . THR A 1 94 ? -7.305 -10.269 34.790 1.00 94.25 94 THR A CA 1
ATOM 698 C C . THR A 1 94 ? -6.612 -11.322 35.645 1.00 94.25 94 THR A C 1
ATOM 700 O O . THR A 1 94 ? -7.131 -11.697 36.694 1.00 94.25 94 THR A O 1
ATOM 703 N N . ALA A 1 95 ? -5.411 -11.756 35.257 1.00 92.06 95 ALA A N 1
ATOM 704 C CA . ALA A 1 95 ? -4.658 -12.762 36.001 1.00 92.06 95 ALA A CA 1
ATOM 705 C C . ALA A 1 95 ? -4.364 -12.321 37.446 1.00 92.06 95 ALA A C 1
ATOM 707 O O . ALA A 1 95 ? -4.448 -13.133 38.369 1.00 92.06 95 ALA A O 1
ATOM 708 N N . ARG A 1 96 ? -4.057 -11.034 37.660 1.00 93.94 96 ARG A N 1
ATOM 709 C CA . ARG A 1 96 ? -3.832 -10.480 39.004 1.00 93.94 96 ARG A CA 1
ATOM 710 C C . ARG A 1 96 ? -5.109 -10.417 39.828 1.00 93.94 96 ARG A C 1
ATOM 712 O O . ARG A 1 96 ? -5.077 -10.837 40.979 1.00 93.94 96 ARG A O 1
ATOM 719 N N . ILE A 1 97 ? -6.218 -9.958 39.245 1.00 93.62 97 ILE A N 1
ATOM 720 C CA . ILE A 1 97 ? -7.519 -9.943 39.928 1.00 93.62 97 ILE A CA 1
ATOM 721 C C . ILE A 1 97 ? -7.899 -11.366 40.349 1.00 93.62 97 ILE A C 1
ATOM 723 O O . ILE A 1 97 ? -8.132 -11.602 41.528 1.00 93.62 97 ILE A O 1
ATOM 727 N N . ARG A 1 98 ? -7.837 -12.346 39.438 1.00 93.25 98 ARG A N 1
ATOM 728 C CA . ARG A 1 98 ? -8.144 -13.755 39.750 1.00 93.25 98 ARG A CA 1
ATOM 729 C C . ARG A 1 98 ? -7.235 -14.357 40.824 1.00 93.25 98 ARG A C 1
ATOM 731 O O . ARG A 1 98 ? -7.673 -15.226 41.570 1.00 93.25 98 ARG A O 1
ATOM 738 N N . GLY A 1 99 ? -5.979 -13.916 40.910 1.00 91.31 99 GLY A N 1
ATOM 739 C CA . GLY A 1 99 ? -5.042 -14.345 41.952 1.00 91.31 99 GLY A CA 1
ATOM 740 C C . GLY A 1 99 ? -5.273 -13.692 43.321 1.00 91.31 99 GLY A C 1
ATOM 741 O O . GLY A 1 99 ? -4.854 -14.250 44.334 1.00 91.31 99 GLY A O 1
ATOM 742 N N . GLU A 1 100 ? -5.919 -12.526 43.358 1.00 92.75 100 GLU A N 1
ATOM 743 C CA . GLU A 1 100 ? -6.194 -11.749 44.574 1.00 92.75 100 GLU A CA 1
ATOM 744 C C . GLU A 1 100 ? -7.653 -11.863 45.045 1.00 92.75 100 GLU A C 1
ATOM 746 O O . GLU A 1 100 ? -7.981 -11.415 46.145 1.00 92.75 100 GLU A O 1
ATOM 751 N N . GLU A 1 101 ? -8.526 -12.473 44.241 1.00 90.06 101 GLU A N 1
ATOM 752 C CA . GLU A 1 101 ? -9.939 -12.652 44.557 1.00 90.06 101 GLU A CA 1
ATOM 753 C C . GLU A 1 101 ? -10.153 -13.562 45.779 1.00 90.06 101 GLU A C 1
ATOM 755 O O . GLU A 1 101 ? -9.668 -14.700 45.817 1.00 90.06 101 GLU A O 1
ATOM 760 N N . PRO A 1 102 ? -10.904 -13.097 46.798 1.00 85.44 102 PRO A N 1
ATOM 761 C CA . PRO A 1 102 ? -11.247 -13.926 47.942 1.00 85.44 102 PRO A CA 1
ATOM 762 C C . PRO A 1 102 ? -12.070 -15.156 47.527 1.00 85.44 102 PRO A C 1
ATOM 764 O O . PRO A 1 102 ? -12.956 -15.046 46.676 1.00 85.44 102 PRO A O 1
ATOM 767 N N . PRO A 1 103 ? -11.883 -16.318 48.179 1.00 79.56 103 PRO A N 1
ATOM 768 C CA . PRO A 1 103 ? -12.700 -17.497 47.914 1.00 79.56 103 PRO A CA 1
ATOM 769 C C . PRO A 1 103 ? -14.200 -17.198 48.046 1.00 79.56 103 PRO A C 1
ATOM 771 O O . PRO A 1 103 ? -14.673 -16.779 49.102 1.00 79.56 103 PRO A O 1
ATOM 774 N N . GLY A 1 104 ? -14.956 -17.440 46.972 1.00 75.56 104 GLY A N 1
ATOM 775 C CA . GLY A 1 104 ? -16.402 -17.197 46.921 1.00 75.56 104 GLY A CA 1
ATOM 776 C C . GLY A 1 104 ? -16.810 -15.800 46.442 1.00 75.56 104 GLY A C 1
ATOM 777 O O . GLY A 1 104 ? -18.008 -15.548 46.324 1.00 75.56 104 GLY A O 1
ATOM 778 N N . GLN A 1 105 ? -15.853 -14.923 46.129 1.00 82.44 105 GLN A N 1
ATOM 779 C CA . GLN A 1 105 ? -16.085 -13.678 45.400 1.00 82.44 105 GLN A CA 1
ATOM 780 C C . GLN A 1 105 ? -15.538 -13.815 43.980 1.00 82.44 105 GLN A C 1
ATOM 782 O O . GLN A 1 105 ? -14.452 -14.348 43.778 1.00 82.44 105 GLN A O 1
ATOM 787 N N . HIS A 1 106 ? -16.312 -13.359 43.000 1.00 87.25 106 HIS A N 1
ATOM 788 C CA . HIS A 1 106 ? -15.923 -13.358 41.593 1.00 87.25 106 HIS A CA 1
ATOM 789 C C . HIS A 1 106 ? -16.418 -12.064 40.968 1.00 87.25 106 HIS A C 1
ATOM 791 O O . HIS A 1 106 ? -17.626 -11.839 40.889 1.00 87.25 106 HIS A O 1
ATOM 797 N N . THR A 1 107 ? -15.490 -11.204 40.569 1.00 89.69 107 THR A N 1
ATOM 798 C CA . THR A 1 107 ? -15.779 -9.948 39.882 1.00 89.69 107 THR A CA 1
ATOM 799 C C . THR A 1 107 ? -15.897 -10.247 38.391 1.00 89.69 107 THR A C 1
ATOM 801 O O . THR A 1 107 ? -14.919 -10.718 37.804 1.00 89.69 107 THR A O 1
ATOM 804 N N . PRO A 1 108 ? -17.044 -9.976 37.748 1.00 92.62 108 PRO A N 1
ATOM 805 C CA . PRO A 1 108 ? -17.164 -10.097 36.304 1.00 92.62 108 PRO A CA 1
ATOM 806 C C . PRO A 1 108 ? -16.166 -9.186 35.580 1.00 92.62 108 PRO A C 1
ATOM 808 O O . PRO A 1 108 ? -16.166 -7.973 35.804 1.00 92.62 108 PRO A O 1
ATOM 811 N N . ILE A 1 109 ? -15.343 -9.753 34.699 1.00 94.00 109 ILE A N 1
ATOM 812 C CA . ILE A 1 109 ? -14.398 -9.022 33.849 1.00 94.00 109 ILE A CA 1
ATOM 813 C C . ILE A 1 109 ? -14.812 -9.204 32.391 1.00 94.00 109 ILE A C 1
ATOM 815 O O . ILE A 1 109 ? -14.800 -10.315 31.862 1.00 94.00 109 ILE A O 1
ATOM 819 N N . VAL A 1 110 ? -15.152 -8.103 31.727 1.00 92.62 110 VAL A N 1
ATOM 820 C CA . VAL A 1 110 ? -15.533 -8.068 30.315 1.00 92.62 110 VAL A CA 1
ATOM 821 C C . VAL A 1 110 ? -14.421 -7.407 29.511 1.00 92.62 110 VAL A C 1
ATOM 823 O O . VAL A 1 110 ? -14.067 -6.249 29.744 1.00 92.62 110 VAL A O 1
ATOM 826 N N . ALA A 1 111 ? -13.899 -8.129 28.524 1.00 90.50 111 ALA A N 1
ATOM 827 C CA . ALA A 1 111 ? -12.906 -7.599 27.601 1.00 90.50 111 ALA A CA 1
ATOM 828 C C . ALA A 1 111 ? -13.533 -6.634 26.591 1.00 90.50 111 ALA A C 1
ATOM 830 O O . ALA A 1 111 ? -14.578 -6.924 26.015 1.00 90.50 111 ALA A O 1
ATOM 831 N N . VAL A 1 112 ? -12.849 -5.539 26.282 1.00 88.12 112 VAL A N 1
ATOM 832 C CA . VAL A 1 112 ? -13.185 -4.640 25.179 1.00 88.12 112 VAL A CA 1
ATOM 833 C C . VAL A 1 112 ? -12.091 -4.769 24.115 1.00 88.12 112 VAL A C 1
ATOM 835 O O . VAL A 1 112 ? -11.004 -4.227 24.273 1.00 88.12 112 VAL A O 1
ATOM 838 N N . THR A 1 113 ? -12.347 -5.508 23.030 1.00 80.31 113 THR A N 1
ATOM 839 C CA . THR A 1 113 ? -11.326 -5.876 22.019 1.00 80.31 113 THR A CA 1
ATOM 840 C C . THR A 1 113 ? -11.548 -5.217 20.657 1.00 80.31 113 THR A C 1
ATOM 842 O O . THR A 1 113 ? -12.675 -5.049 20.202 1.00 80.31 113 THR A O 1
ATOM 845 N N . ALA A 1 114 ? -10.467 -4.887 19.944 1.00 67.75 114 ALA A N 1
ATOM 846 C CA . ALA A 1 114 ? -10.508 -4.343 18.584 1.00 67.75 114 ALA A CA 1
ATOM 847 C C . ALA A 1 114 ? -10.784 -5.382 17.471 1.00 67.75 114 ALA A C 1
ATOM 849 O O . ALA A 1 114 ? -10.881 -4.985 16.299 1.00 67.75 114 ALA A O 1
ATOM 850 N N . ASN A 1 115 ? -10.873 -6.682 17.791 1.00 59.47 115 ASN A N 1
ATOM 851 C CA . ASN A 1 115 ? -10.998 -7.755 16.802 1.00 59.47 115 ASN A CA 1
ATOM 852 C C . ASN A 1 115 ? -12.041 -8.816 17.188 1.00 59.47 115 ASN A C 1
ATOM 854 O O . ASN A 1 115 ? -12.051 -9.342 18.293 1.00 59.47 115 ASN A O 1
ATOM 858 N N . ALA A 1 116 ? -12.873 -9.202 16.219 1.00 52.41 116 ALA A N 1
ATOM 859 C CA . ALA A 1 116 ? -13.867 -10.272 16.363 1.00 52.41 116 ALA A CA 1
ATOM 860 C C . ALA A 1 116 ? -13.371 -11.638 15.839 1.00 52.41 116 ALA A C 1
ATOM 862 O O . ALA A 1 116 ? -14.161 -12.571 15.673 1.00 52.41 116 ALA A O 1
ATOM 863 N N . LEU A 1 117 ? -12.085 -11.755 15.480 1.00 50.06 117 LEU A N 1
ATOM 864 C CA . LEU A 1 117 ? -11.549 -12.959 14.841 1.00 50.06 117 LEU A CA 1
ATOM 865 C C . LEU A 1 117 ? -11.680 -14.179 15.766 1.00 50.06 117 LEU A C 1
ATOM 867 O O . LEU A 1 117 ? -11.353 -14.126 16.954 1.00 50.06 117 LEU A O 1
ATOM 871 N N . ARG A 1 118 ? -12.136 -15.303 15.191 1.00 46.44 118 ARG A N 1
ATOM 872 C CA . ARG A 1 118 ? -12.251 -16.604 15.871 1.00 46.44 118 ARG A CA 1
ATOM 873 C C . ARG A 1 118 ? -10.887 -17.002 16.445 1.00 46.44 118 ARG A C 1
ATOM 875 O O . ARG A 1 118 ? -10.007 -17.423 15.703 1.00 46.44 118 ARG A O 1
ATOM 882 N N . GLY A 1 119 ? -10.726 -16.837 17.754 1.00 60.12 119 GLY A N 1
ATOM 883 C CA . GLY A 1 119 ? -9.504 -17.146 18.496 1.00 60.12 119 GLY A CA 1
ATOM 884 C C . GLY A 1 119 ? -9.235 -16.159 19.628 1.00 60.12 119 GLY A C 1
ATOM 885 O O . GLY A 1 119 ? -8.855 -16.580 20.713 1.00 60.12 119 GLY A O 1
ATOM 886 N N . GLU A 1 120 ? -9.501 -14.866 19.426 1.00 68.75 120 GLU A N 1
ATOM 887 C CA . GLU A 1 120 ? -9.264 -13.847 20.462 1.00 68.75 120 GLU A CA 1
ATOM 888 C C . GLU A 1 120 ? -10.306 -13.931 21.582 1.00 68.75 120 GLU A C 1
ATOM 890 O O . GLU A 1 120 ? -9.946 -13.979 22.751 1.00 68.75 120 GLU A O 1
ATOM 895 N N . ALA A 1 121 ? -11.580 -14.119 21.221 1.00 68.56 121 ALA A N 1
ATOM 896 C CA . ALA A 1 121 ? -12.653 -14.400 22.175 1.00 68.56 121 ALA A CA 1
ATOM 897 C C . ALA A 1 121 ? -12.350 -15.619 23.066 1.00 68.56 121 ALA A C 1
ATOM 899 O O . ALA A 1 121 ? -12.549 -15.560 24.275 1.00 68.56 121 ALA A O 1
ATOM 900 N N . GLN A 1 122 ? -11.826 -16.707 22.487 1.00 74.88 122 GLN A N 1
ATOM 901 C CA . GLN A 1 122 ? -11.470 -17.902 23.258 1.00 74.88 122 GLN A CA 1
ATOM 902 C C . GLN A 1 122 ? -10.300 -17.619 24.205 1.00 74.88 122 GLN A C 1
ATOM 904 O O . GLN A 1 122 ? -10.356 -18.001 25.367 1.00 74.88 122 GLN A O 1
ATOM 909 N N . ARG A 1 123 ? -9.286 -16.875 23.745 1.00 80.44 123 ARG A N 1
ATOM 910 C CA . ARG A 1 123 ? -8.150 -16.466 24.582 1.00 80.44 123 ARG A CA 1
ATOM 911 C C . ARG A 1 123 ? -8.566 -15.603 25.774 1.00 80.44 123 ARG A C 1
ATOM 913 O O . ARG A 1 123 ? -7.969 -15.755 26.833 1.00 80.44 123 ARG A O 1
ATOM 920 N N . CYS A 1 124 ? -9.558 -14.723 25.623 1.00 83.31 124 CYS A N 1
ATOM 921 C CA . CYS A 1 124 ? -10.094 -13.938 26.740 1.00 83.31 124 CYS A CA 1
AT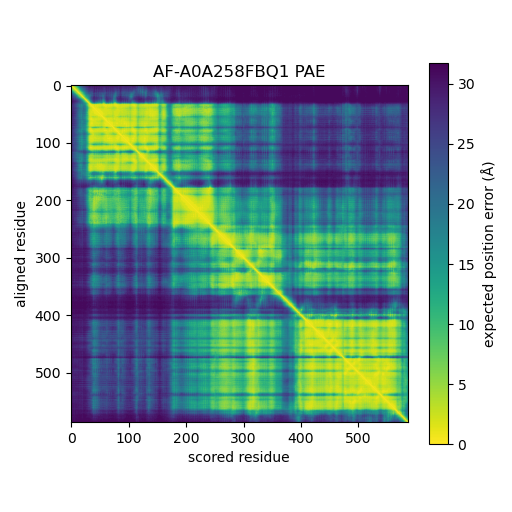OM 922 C C . CYS A 1 124 ? -10.703 -14.845 27.818 1.00 83.31 124 CYS A C 1
ATOM 924 O O . CYS A 1 124 ? -10.377 -14.711 28.996 1.00 83.31 124 CYS A O 1
ATOM 926 N N . ILE A 1 125 ? -11.537 -15.805 27.407 1.00 83.44 125 ILE A N 1
ATOM 927 C CA . ILE A 1 125 ? -12.168 -16.757 28.330 1.00 83.44 125 ILE A CA 1
ATOM 928 C C . ILE A 1 125 ? -11.120 -17.661 28.993 1.00 83.44 125 ILE A C 1
ATOM 930 O O . ILE A 1 125 ? -11.139 -17.834 30.209 1.00 83.44 125 ILE A O 1
ATOM 934 N N . ASP A 1 126 ? -10.158 -18.175 28.224 1.00 84.31 126 ASP A N 1
ATOM 935 C CA . ASP A 1 126 ? -9.072 -19.017 28.743 1.00 84.31 126 ASP A CA 1
ATOM 936 C C . ASP A 1 126 ? -8.184 -18.262 29.753 1.00 84.31 126 ASP A C 1
ATOM 938 O O . ASP A 1 126 ? -7.609 -18.871 30.654 1.00 84.31 126 ASP A O 1
ATOM 942 N N . ALA A 1 127 ? -8.090 -16.933 29.632 1.00 84.44 127 ALA A N 1
ATOM 943 C CA . ALA A 1 127 ? -7.381 -16.067 30.572 1.00 84.44 127 ALA A CA 1
ATOM 944 C C . ALA A 1 127 ? -8.183 -15.734 31.846 1.00 84.44 127 ALA A C 1
ATOM 946 O O . ALA A 1 127 ? -7.664 -15.053 32.731 1.00 84.44 127 ALA A O 1
ATOM 947 N N . GLY A 1 128 ? -9.426 -16.211 31.960 1.00 86.56 128 GLY A N 1
ATOM 948 C CA . GLY A 1 128 ? -10.289 -16.007 33.123 1.00 86.56 128 GLY A CA 1
ATOM 949 C C . GLY A 1 128 ? -11.226 -14.800 33.027 1.00 86.56 128 GLY A C 1
ATOM 950 O O . GLY A 1 128 ? -11.782 -14.404 34.052 1.00 86.56 128 GLY A O 1
ATOM 951 N N . MET A 1 129 ? -11.403 -14.210 31.839 1.00 92.00 129 MET A N 1
ATOM 952 C CA . MET A 1 129 ? -12.436 -13.196 31.590 1.00 92.00 129 MET A CA 1
ATOM 953 C C . MET A 1 129 ? -13.801 -13.863 31.382 1.00 92.00 129 MET A C 1
ATOM 955 O O . MET A 1 129 ? -13.890 -15.021 30.979 1.00 92.00 129 MET A O 1
ATOM 959 N N . ASP A 1 130 ? -14.869 -13.122 31.648 1.00 91.38 130 ASP A N 1
ATOM 960 C CA . ASP A 1 130 ? -16.238 -13.638 31.694 1.00 91.38 130 ASP A CA 1
ATOM 961 C C . ASP A 1 130 ? -17.018 -13.411 30.394 1.00 91.38 130 ASP A C 1
ATOM 963 O O . ASP A 1 130 ? -17.910 -14.185 30.043 1.00 91.38 130 ASP A O 1
ATOM 967 N N . ASP A 1 131 ? -16.698 -12.336 29.675 1.00 89.69 131 ASP A N 1
ATOM 968 C CA . ASP A 1 131 ? -17.373 -11.946 28.438 1.00 89.69 131 ASP A CA 1
ATOM 969 C C . ASP A 1 131 ? -16.476 -11.010 27.613 1.00 89.69 131 ASP A C 1
ATOM 971 O O . ASP A 1 131 ? -15.401 -10.594 28.057 1.00 89.69 131 ASP A O 1
ATOM 975 N N . PHE A 1 132 ? -16.916 -10.648 26.410 1.00 88.06 132 PHE A N 1
ATOM 976 C CA . PHE A 1 132 ? -16.211 -9.681 25.572 1.00 88.06 132 PHE A CA 1
ATOM 977 C C . PHE A 1 132 ? -17.167 -8.814 24.744 1.00 88.06 132 PHE A C 1
ATOM 979 O O . PHE A 1 132 ? -18.268 -9.225 24.381 1.00 88.06 132 PHE A O 1
ATOM 986 N N . ILE A 1 133 ? -16.714 -7.608 24.411 1.00 87.31 133 ILE A N 1
ATOM 987 C CA . ILE A 1 133 ? -17.365 -6.660 23.508 1.00 87.31 133 ILE A CA 1
ATOM 988 C C . ILE A 1 133 ? -16.351 -6.235 22.450 1.00 87.31 133 ILE A C 1
ATOM 990 O O . ILE A 1 133 ? -15.196 -5.935 22.756 1.00 87.31 133 ILE A O 1
ATOM 994 N N . THR A 1 134 ? -16.779 -6.188 21.192 1.00 82.62 134 THR A N 1
ATOM 995 C CA . THR A 1 134 ? -15.935 -5.712 20.095 1.00 82.62 134 THR A CA 1
ATOM 996 C C . THR A 1 134 ? -16.040 -4.199 19.937 1.00 82.62 134 THR A C 1
ATOM 998 O O . THR A 1 134 ? -17.139 -3.652 19.933 1.00 82.62 134 THR A O 1
ATOM 1001 N N . LYS A 1 135 ? -14.907 -3.520 19.755 1.00 77.25 135 LYS A N 1
ATOM 1002 C CA . LYS A 1 135 ? -14.844 -2.092 19.430 1.00 77.25 135 LYS A CA 1
ATOM 1003 C C . LYS A 1 135 ? -15.296 -1.856 17.975 1.00 77.25 135 LYS A C 1
ATOM 1005 O O . LYS A 1 135 ? -14.886 -2.619 17.094 1.00 77.25 135 LYS A O 1
ATOM 1010 N N . PRO A 1 136 ? -16.041 -0.775 17.686 1.00 76.00 136 PRO A N 1
ATOM 1011 C CA . PRO A 1 136 ? -16.530 0.235 18.631 1.00 76.00 136 PRO A CA 1
ATOM 1012 C C . PRO A 1 136 ? -17.673 -0.301 19.512 1.00 76.00 136 PRO A C 1
ATOM 1014 O O . PRO A 1 136 ? -18.584 -0.959 19.013 1.00 76.00 136 PRO A O 1
ATOM 1017 N N . VAL A 1 137 ? -17.619 -0.010 20.818 1.00 81.62 137 VAL A N 1
ATOM 1018 C CA . VAL A 1 137 ? -18.594 -0.499 21.811 1.00 81.62 137 VAL A CA 1
ATOM 1019 C C . VAL A 1 137 ? -19.954 0.131 21.543 1.00 81.62 137 VAL A C 1
ATOM 1021 O O . VAL A 1 137 ? -20.159 1.304 21.826 1.00 81.62 137 VAL A O 1
ATOM 1024 N N . GLN A 1 138 ? -20.896 -0.632 20.997 1.00 82.12 138 GLN A N 1
ATOM 1025 C CA . GLN A 1 138 ? -22.254 -0.143 20.755 1.00 82.12 138 GLN A CA 1
ATOM 1026 C C . GLN A 1 138 ? -23.027 -0.038 22.072 1.00 82.12 138 GLN A C 1
ATOM 1028 O O . GLN A 1 138 ? -23.010 -0.974 22.874 1.00 82.12 138 GLN A O 1
ATOM 1033 N N . VAL A 1 139 ? -23.776 1.052 22.276 1.00 82.56 139 VAL A N 1
ATOM 1034 C CA . VAL A 1 139 ? -24.489 1.300 23.549 1.00 82.56 139 VAL A CA 1
ATOM 1035 C C . VAL A 1 139 ? -25.459 0.171 23.895 1.00 82.56 139 VAL A C 1
ATOM 1037 O O . VAL A 1 139 ? -25.572 -0.237 25.047 1.00 82.56 139 VAL A O 1
ATOM 1040 N N . GLU A 1 140 ? -26.134 -0.382 22.888 1.00 80.31 140 GLU A N 1
ATOM 1041 C CA . GLU A 1 140 ? -27.092 -1.474 23.075 1.00 80.31 140 GLU A CA 1
ATOM 1042 C C . GLU A 1 140 ? -26.405 -2.816 23.382 1.00 80.31 140 GLU A C 1
ATOM 1044 O O . GLU A 1 140 ? -26.924 -3.632 24.148 1.00 80.31 140 GLU A O 1
ATOM 1049 N N . GLU A 1 141 ? -25.212 -3.044 22.829 1.00 83.25 141 GLU A N 1
ATOM 1050 C CA . GLU A 1 141 ? -24.402 -4.214 23.164 1.00 83.25 141 GLU A CA 1
ATOM 1051 C C . GLU A 1 141 ? -23.858 -4.116 24.588 1.00 83.25 141 GLU A C 1
ATOM 1053 O O . GLU A 1 141 ? -23.990 -5.076 25.352 1.00 83.25 141 GLU A O 1
ATOM 1058 N N . LEU A 1 142 ? -23.347 -2.942 24.967 1.00 85.88 142 LEU A N 1
ATOM 1059 C CA . LEU A 1 142 ? -22.939 -2.640 26.333 1.00 85.88 142 LEU A CA 1
ATOM 1060 C C . LEU A 1 142 ? -24.106 -2.854 27.302 1.00 85.88 142 LEU A C 1
ATOM 1062 O O . LEU A 1 142 ? -23.966 -3.591 28.274 1.00 85.88 142 LEU A O 1
ATOM 1066 N N . ARG A 1 143 ? -25.298 -2.324 26.995 1.00 85.38 143 ARG A N 1
ATOM 1067 C CA . ARG A 1 143 ? -26.517 -2.536 27.792 1.00 85.38 143 ARG A CA 1
ATOM 1068 C C . ARG A 1 143 ? -26.831 -4.018 27.980 1.00 85.38 143 ARG A C 1
ATOM 1070 O O . ARG A 1 143 ? -27.151 -4.444 29.087 1.00 85.38 143 ARG A O 1
ATOM 1077 N N . ARG A 1 144 ? -26.750 -4.812 26.909 1.00 85.62 144 ARG A N 1
ATOM 1078 C CA . ARG A 1 144 ? -27.018 -6.257 26.942 1.00 85.62 144 ARG A CA 1
ATOM 1079 C C . ARG A 1 144 ? -26.010 -7.004 27.816 1.00 85.62 144 ARG A C 1
ATOM 1081 O O . ARG A 1 144 ? -26.417 -7.902 28.546 1.00 85.62 144 ARG A O 1
ATOM 1088 N N . VAL A 1 145 ? -24.727 -6.658 27.735 1.00 87.00 145 VAL A N 1
ATOM 1089 C CA . VAL A 1 145 ? -23.671 -7.266 28.559 1.00 87.00 145 VAL A CA 1
ATOM 1090 C C . VAL A 1 145 ? -23.845 -6.876 30.023 1.00 87.00 145 VAL A C 1
ATOM 1092 O O . VAL A 1 145 ? -23.876 -7.747 30.887 1.00 87.00 145 VAL A O 1
ATOM 1095 N N . LEU A 1 146 ? -24.066 -5.594 30.313 1.00 87.12 146 LEU A N 1
ATOM 1096 C CA . LEU A 1 146 ? -24.301 -5.124 31.678 1.00 87.12 146 LEU A CA 1
ATOM 1097 C C . LEU A 1 146 ? -25.557 -5.743 32.292 1.00 87.12 146 LEU A C 1
ATOM 1099 O O . LEU A 1 146 ? -25.536 -6.121 33.455 1.00 87.12 146 LEU A O 1
ATOM 1103 N N . ALA A 1 147 ? -26.625 -5.940 31.516 1.00 84.81 147 ALA A N 1
ATOM 1104 C CA . ALA A 1 147 ? -27.824 -6.629 31.993 1.00 84.81 147 ALA A CA 1
ATOM 1105 C C . ALA A 1 147 ? -27.566 -8.091 32.410 1.00 84.81 147 ALA A C 1
ATOM 1107 O O . ALA A 1 147 ? -28.333 -8.626 33.207 1.00 84.81 147 ALA A O 1
ATOM 1108 N N . ARG A 1 148 ? -26.521 -8.742 31.875 1.00 85.19 148 ARG A N 1
ATOM 1109 C CA . ARG A 1 148 ? -26.120 -10.102 32.274 1.00 85.19 148 ARG A CA 1
ATOM 1110 C C . ARG A 1 148 ? -25.302 -10.123 33.561 1.00 85.19 148 ARG A C 1
ATOM 1112 O O . ARG A 1 148 ? -25.459 -11.053 34.344 1.00 85.19 148 ARG A O 1
ATOM 1119 N N . TRP A 1 149 ? -24.430 -9.134 33.747 1.00 87.19 149 TRP A N 1
ATOM 1120 C CA . TRP A 1 149 ? -23.398 -9.161 34.788 1.00 87.19 149 TRP A CA 1
ATOM 1121 C C . TRP A 1 149 ? -23.677 -8.245 35.983 1.00 87.19 149 TRP A C 1
ATOM 1123 O O . TRP A 1 149 ? -23.082 -8.437 37.040 1.00 87.19 149 TRP A O 1
ATOM 1133 N N . LEU A 1 150 ? -24.591 -7.277 35.861 1.00 82.62 150 LEU A N 1
ATOM 1134 C CA . LEU A 1 150 ? -24.994 -6.450 36.995 1.00 82.62 150 LEU A CA 1
ATOM 1135 C C . LEU A 1 150 ? -25.828 -7.266 37.999 1.00 82.62 150 LEU A C 1
ATOM 1137 O O . LEU A 1 150 ? -26.732 -8.008 37.602 1.00 82.62 150 LEU A O 1
ATOM 1141 N N . PRO A 1 151 ? -25.569 -7.107 39.309 1.00 69.81 151 PRO A N 1
ATOM 1142 C CA . PRO A 1 151 ? -26.265 -7.853 40.345 1.00 69.81 151 PRO A CA 1
ATOM 1143 C C . PRO A 1 151 ? -27.756 -7.513 40.378 1.00 69.81 151 PRO A C 1
ATOM 1145 O O . PRO A 1 151 ? -28.178 -6.386 40.121 1.00 69.81 151 PRO A O 1
ATOM 1148 N N . THR A 1 152 ? -28.575 -8.495 40.736 1.00 62.94 152 THR A N 1
ATOM 1149 C CA . THR A 1 152 ? -29.998 -8.290 41.016 1.00 62.94 152 THR A CA 1
ATOM 1150 C C . THR A 1 152 ? -30.143 -7.558 42.357 1.00 62.94 152 THR A C 1
ATOM 1152 O O . THR A 1 152 ? -29.413 -7.850 43.304 1.00 62.94 152 THR A O 1
ATOM 1155 N N . ARG A 1 153 ? -31.047 -6.576 42.453 1.00 58.09 153 ARG A N 1
ATOM 1156 C CA . ARG A 1 153 ? -31.326 -5.837 43.695 1.00 58.09 153 ARG A CA 1
ATOM 1157 C C . ARG A 1 153 ? -31.798 -6.802 44.792 1.00 58.09 153 ARG A C 1
ATOM 1159 O O . ARG A 1 153 ? -32.266 -7.903 44.509 1.00 58.09 153 ARG A O 1
ATOM 1166 N N . ALA A 1 154 ? -31.726 -6.366 46.052 1.00 50.28 154 ALA A N 1
ATOM 1167 C CA . ALA A 1 154 ? -32.137 -7.159 47.220 1.00 50.28 154 ALA A CA 1
ATOM 1168 C C . ALA A 1 154 ? -33.612 -7.629 47.189 1.00 50.28 154 ALA A C 1
ATOM 1170 O O . ALA A 1 154 ? -33.977 -8.544 47.919 1.00 50.28 154 ALA A O 1
ATOM 1171 N N . ASP A 1 155 ? -34.446 -7.025 46.338 1.00 47.78 155 ASP A N 1
ATOM 1172 C CA . ASP A 1 155 ? -35.847 -7.386 46.076 1.00 47.78 155 ASP A CA 1
ATOM 1173 C C . ASP A 1 155 ? -36.021 -8.388 44.909 1.00 47.78 155 ASP A C 1
ATOM 1175 O O . ASP A 1 155 ? -37.145 -8.700 44.519 1.00 47.78 155 ASP A O 1
ATOM 1179 N N . GLY A 1 156 ? -34.926 -8.902 44.338 1.00 48.97 156 GLY A N 1
ATOM 1180 C CA . GLY A 1 156 ? -34.950 -9.824 43.202 1.00 48.97 156 GLY A CA 1
ATOM 1181 C C . GLY A 1 156 ? -35.204 -9.156 41.846 1.00 48.97 156 GLY A C 1
ATOM 1182 O O . GLY A 1 156 ? -35.318 -9.863 40.844 1.00 48.97 156 GLY A O 1
ATOM 1183 N N . THR A 1 157 ? -35.253 -7.820 41.769 1.00 50.75 157 THR A N 1
ATOM 1184 C CA . THR A 1 157 ? -35.388 -7.095 40.495 1.00 50.75 157 THR A CA 1
ATOM 1185 C C . THR A 1 157 ? -34.021 -6.698 39.910 1.00 50.75 157 THR A C 1
ATOM 1187 O O . THR A 1 157 ? -33.135 -6.264 40.647 1.00 50.75 157 THR A O 1
ATOM 1190 N N . PRO A 1 158 ? -33.775 -6.846 38.594 1.00 57.97 158 PRO A N 1
ATOM 1191 C CA . PRO A 1 158 ? -32.531 -6.381 37.969 1.00 57.97 158 PRO A CA 1
ATOM 1192 C C . PRO A 1 158 ? -32.317 -4.873 38.171 1.00 57.97 158 PRO A C 1
ATOM 1194 O O . PRO A 1 158 ? -33.289 -4.119 38.240 1.00 57.97 158 PRO A O 1
ATOM 1197 N N . VAL A 1 159 ? -31.061 -4.407 38.221 1.00 63.03 159 VAL A N 1
ATOM 1198 C CA . VAL A 1 159 ? -30.772 -2.960 38.181 1.00 63.03 159 VAL A CA 1
ATOM 1199 C C . VAL A 1 159 ? -31.406 -2.371 36.910 1.00 63.03 159 VAL A C 1
ATOM 1201 O O . VAL A 1 159 ? -31.117 -2.860 35.813 1.00 63.03 159 VAL A O 1
ATOM 1204 N N . PRO A 1 160 ? -32.287 -1.357 37.017 1.00 61.06 160 PRO A N 1
ATOM 1205 C CA . PRO A 1 160 ? -32.962 -0.802 35.854 1.00 61.06 160 PRO A CA 1
ATOM 1206 C C . PRO A 1 160 ? -31.963 -0.011 35.003 1.00 61.06 160 PRO A C 1
ATOM 1208 O O . PRO A 1 160 ? -31.611 1.116 35.336 1.00 61.06 160 PRO A O 1
ATOM 1211 N N . LEU A 1 161 ? -31.519 -0.599 33.891 1.00 70.94 161 LEU A N 1
ATOM 1212 C CA . LEU A 1 161 ? -30.808 0.127 32.838 1.00 70.94 161 LEU A CA 1
ATOM 1213 C C . LEU A 1 161 ? -31.817 0.959 32.048 1.00 70.94 161 LEU A C 1
ATOM 1215 O O . LEU A 1 161 ? -32.873 0.452 31.652 1.00 70.94 161 LEU A O 1
ATOM 1219 N N . ARG A 1 162 ? -31.501 2.233 31.805 1.00 70.62 162 ARG A N 1
ATOM 1220 C CA . ARG A 1 162 ? -32.385 3.128 31.051 1.00 70.62 162 ARG A CA 1
ATOM 1221 C C . ARG A 1 162 ? -32.610 2.560 29.647 1.00 70.62 162 ARG A C 1
ATOM 1223 O O . ARG A 1 162 ? -31.660 2.288 28.915 1.00 70.62 162 ARG A O 1
ATOM 1230 N N . ALA A 1 163 ? -33.873 2.365 29.270 1.00 56.31 163 ALA A N 1
ATOM 1231 C CA . ALA A 1 163 ? -34.215 1.993 27.906 1.00 56.31 163 ALA A CA 1
ATOM 1232 C C . ALA A 1 163 ? -33.946 3.195 26.998 1.00 56.31 163 ALA A C 1
ATOM 1234 O O . ALA A 1 163 ? -34.543 4.259 27.173 1.00 56.31 163 ALA A O 1
ATOM 1235 N N . LEU A 1 164 ? -33.043 3.031 26.037 1.00 59.41 164 LEU A N 1
ATOM 1236 C CA . LEU A 1 164 ? -32.843 4.032 25.003 1.00 59.41 164 LEU A CA 1
ATOM 1237 C C . LEU A 1 164 ? -34.018 3.941 24.030 1.00 59.41 164 LEU A C 1
ATOM 1239 O O . LEU A 1 164 ? -34.326 2.863 23.515 1.00 59.41 164 LEU A O 1
ATOM 1243 N N . SER A 1 165 ? -34.697 5.065 23.790 1.00 45.81 165 SER A N 1
ATOM 1244 C CA . SER A 1 165 ? -35.654 5.162 22.688 1.00 45.81 165 SER A CA 1
ATOM 1245 C C . SER A 1 165 ? -34.938 4.728 21.419 1.00 45.81 165 SER A C 1
ATOM 1247 O O . SER A 1 165 ? -33.901 5.293 21.075 1.00 45.81 165 SER A O 1
ATOM 1249 N N . ARG A 1 166 ? -35.466 3.691 20.764 1.00 38.59 166 ARG A N 1
ATOM 1250 C CA . ARG A 1 166 ? -34.858 3.063 19.591 1.00 38.59 166 ARG A CA 1
ATOM 1251 C C . ARG A 1 166 ? -34.719 4.112 18.486 1.00 38.59 166 ARG A C 1
ATOM 1253 O O . ARG A 1 166 ? -35.658 4.332 17.726 1.00 38.59 166 ARG A O 1
ATOM 1260 N N . ALA A 1 167 ? -33.557 4.755 18.382 1.00 37.47 167 ALA A N 1
ATOM 1261 C CA . ALA A 1 167 ? -33.147 5.320 17.109 1.00 37.47 167 ALA A CA 1
ATOM 1262 C C . ALA A 1 167 ? -33.112 4.136 16.133 1.00 37.47 167 ALA A C 1
ATOM 1264 O O . ALA A 1 167 ? -32.664 3.048 16.522 1.00 37.47 167 ALA A O 1
ATOM 1265 N N . PRO A 1 168 ? -33.682 4.265 14.925 1.00 31.88 168 PRO A N 1
ATOM 1266 C CA . PRO A 1 168 ? -33.668 3.165 13.983 1.00 31.88 168 PRO A CA 1
ATOM 1267 C C . PRO A 1 168 ? -32.210 2.757 13.796 1.00 31.88 168 PRO A C 1
ATOM 1269 O O . PRO A 1 168 ? -31.378 3.593 13.453 1.00 31.88 168 PRO A O 1
ATOM 1272 N N . ALA A 1 169 ? -31.906 1.485 14.065 1.00 37.00 169 ALA A N 1
ATOM 1273 C CA . ALA A 1 169 ? -30.696 0.868 13.560 1.00 37.00 169 ALA A CA 1
ATOM 1274 C C . ALA A 1 169 ? -30.774 1.050 12.047 1.00 37.00 169 ALA A C 1
ATOM 1276 O O . ALA A 1 169 ? -31.563 0.373 11.383 1.00 37.00 169 ALA A O 1
ATOM 1277 N N . ALA A 1 170 ? -30.088 2.070 11.537 1.00 33.72 170 ALA A N 1
ATOM 1278 C CA . ALA A 1 170 ? -30.054 2.346 10.123 1.00 33.72 170 ALA A CA 1
ATOM 1279 C C . ALA A 1 170 ? -29.447 1.101 9.486 1.00 33.72 170 ALA A C 1
ATOM 1281 O O . ALA A 1 170 ? -28.279 0.777 9.702 1.00 33.72 170 ALA A O 1
ATOM 1282 N N . ALA A 1 171 ? -30.284 0.352 8.772 1.00 32.41 171 ALA A N 1
ATOM 1283 C CA . ALA A 1 171 ? -29.817 -0.640 7.834 1.00 32.41 171 ALA A CA 1
ATOM 1284 C C . ALA A 1 171 ? -28.919 0.117 6.854 1.00 32.41 171 ALA A C 1
ATOM 1286 O O . ALA A 1 171 ? -29.401 0.906 6.045 1.00 32.41 171 ALA A O 1
ATOM 1287 N N . MET A 1 172 ? -27.608 -0.042 7.021 1.00 34.50 172 MET A N 1
ATOM 1288 C CA . MET A 1 172 ? -26.622 0.537 6.126 1.00 34.50 172 MET A CA 1
ATOM 1289 C C . MET A 1 172 ? -26.802 -0.118 4.762 1.00 34.50 172 MET A C 1
ATOM 1291 O O . MET A 1 172 ? -26.431 -1.277 4.560 1.00 34.50 172 MET A O 1
ATOM 1295 N N . ASP A 1 173 ? -27.367 0.635 3.823 1.00 28.58 173 ASP A N 1
ATOM 1296 C CA . ASP A 1 173 ? -27.146 0.370 2.412 1.00 28.58 173 ASP A CA 1
ATOM 1297 C C . ASP A 1 173 ? -25.636 0.413 2.164 1.00 28.58 173 ASP A C 1
ATOM 1299 O O . ASP A 1 173 ? -24.951 1.378 2.511 1.00 28.58 173 ASP A O 1
ATOM 1303 N N . LYS A 1 174 ? -25.110 -0.662 1.569 1.00 32.97 174 LYS A N 1
ATOM 1304 C CA . LYS A 1 174 ? -23.729 -0.746 1.082 1.00 32.97 174 LYS A CA 1
ATOM 1305 C C . LYS A 1 174 ? -23.548 0.199 -0.113 1.00 32.97 174 LYS A C 1
ATOM 1307 O O . LYS A 1 174 ? -23.448 -0.248 -1.254 1.00 32.97 174 LYS A O 1
ATOM 1312 N N . ALA A 1 175 ? -23.505 1.501 0.138 1.00 36.56 175 ALA A N 1
ATOM 1313 C CA . ALA A 1 175 ? -22.829 2.443 -0.744 1.00 36.56 175 ALA A CA 1
ATOM 1314 C C . ALA A 1 175 ? -21.314 2.404 -0.452 1.00 36.56 175 ALA A C 1
ATOM 1316 O O . ALA A 1 175 ? -20.902 1.944 0.609 1.00 36.56 175 ALA A O 1
ATOM 1317 N N . ALA A 1 176 ? -20.501 2.804 -1.436 1.00 40.47 176 ALA A N 1
ATOM 1318 C CA . ALA A 1 176 ? -19.031 2.733 -1.461 1.00 40.47 176 ALA A CA 1
ATOM 1319 C C . ALA A 1 176 ? -18.344 3.093 -0.120 1.00 40.47 176 ALA A C 1
ATOM 1321 O O . ALA A 1 176 ? -18.893 3.902 0.625 1.00 40.47 176 ALA A O 1
ATOM 1322 N N . PRO A 1 177 ? -17.148 2.543 0.188 1.00 46.56 177 PRO A N 1
ATOM 1323 C CA . PRO A 1 177 ? -16.521 2.737 1.491 1.00 46.56 177 PRO A CA 1
ATOM 1324 C C . PRO A 1 177 ? -16.206 4.221 1.691 1.00 46.56 177 PRO A C 1
ATOM 1326 O O . PRO A 1 177 ? -15.295 4.770 1.072 1.00 46.56 177 PRO A O 1
ATOM 1329 N N . ALA A 1 178 ? -16.999 4.887 2.525 1.00 56.72 178 ALA A N 1
ATOM 1330 C CA . ALA A 1 178 ? -16.685 6.226 2.974 1.00 56.72 178 ALA A CA 1
ATOM 1331 C C . ALA A 1 178 ? -15.505 6.116 3.947 1.00 56.72 178 ALA A C 1
ATOM 1333 O O . ALA A 1 178 ? -15.551 5.339 4.895 1.00 56.72 178 ALA A O 1
ATOM 1334 N N . VAL A 1 179 ? -14.455 6.912 3.724 1.00 63.75 179 VAL A N 1
ATOM 1335 C CA . VAL A 1 179 ? -13.285 7.028 4.625 1.00 63.75 179 VAL A CA 1
ATOM 1336 C C . VAL A 1 179 ? -13.702 7.516 6.026 1.00 63.75 179 VAL A C 1
ATOM 1338 O O . VAL A 1 179 ? -12.950 7.402 6.992 1.00 63.75 179 VAL A O 1
ATOM 1341 N N . PHE A 1 180 ? -14.918 8.050 6.140 1.00 76.94 180 PHE A N 1
ATOM 1342 C CA . PHE A 1 180 ? -15.531 8.508 7.372 1.00 76.94 180 PHE A CA 1
ATOM 1343 C C . PHE A 1 180 ? -17.038 8.222 7.357 1.00 76.94 180 PHE A C 1
ATOM 1345 O O . PHE A 1 180 ? -17.745 8.661 6.447 1.00 76.94 180 PHE A O 1
ATOM 1352 N N . ASP A 1 181 ? -17.526 7.523 8.376 1.00 80.69 181 ASP A N 1
ATOM 1353 C CA . ASP A 1 181 ? -18.942 7.283 8.628 1.00 80.69 181 ASP A CA 1
ATOM 1354 C C . ASP A 1 181 ? -19.443 8.198 9.754 1.00 80.69 181 ASP A C 1
ATOM 1356 O O . ASP A 1 181 ? -19.244 7.950 10.945 1.00 80.69 181 ASP A O 1
ATOM 1360 N N . ALA A 1 182 ? -20.147 9.258 9.356 1.00 81.69 182 ALA A N 1
ATOM 1361 C CA . ALA A 1 182 ? -20.696 10.255 10.268 1.00 81.69 182 ALA A CA 1
ATOM 1362 C C . ALA A 1 182 ? -21.788 9.714 11.213 1.00 81.69 182 ALA A C 1
ATOM 1364 O O . ALA A 1 182 ? -22.196 10.438 12.118 1.00 81.69 182 ALA A O 1
ATOM 1365 N N . GLN A 1 183 ? -22.292 8.490 11.009 1.00 80.88 183 GLN A N 1
ATOM 1366 C CA . GLN A 1 183 ? -23.327 7.882 11.852 1.00 80.88 183 GLN A CA 1
ATOM 1367 C C . GLN A 1 183 ? -22.756 7.068 13.018 1.00 80.88 183 GLN A C 1
ATOM 1369 O O . GLN A 1 183 ? -23.483 6.796 13.974 1.00 80.88 183 GLN A O 1
ATOM 1374 N N . VAL A 1 184 ? -21.463 6.721 12.987 1.00 83.56 184 VAL A N 1
ATOM 1375 C CA . VAL A 1 184 ? -20.833 5.923 14.049 1.00 83.56 184 VAL A CA 1
ATOM 1376 C C . VAL A 1 184 ? -20.874 6.665 15.378 1.00 83.56 184 VAL A C 1
ATOM 1378 O O . VAL A 1 184 ? -21.461 6.165 16.332 1.00 83.56 184 VAL A O 1
ATOM 1381 N N . LEU A 1 185 ? -20.314 7.875 15.445 1.00 83.75 185 LEU A N 1
ATOM 1382 C CA . LEU A 1 185 ? -20.241 8.626 16.699 1.00 83.75 185 LEU A CA 1
ATOM 1383 C C . LEU A 1 185 ? -21.637 8.946 17.286 1.00 83.75 185 LEU A C 1
ATOM 1385 O O . LEU A 1 185 ? -21.845 8.644 18.461 1.00 83.75 185 LEU A O 1
ATOM 1389 N N . PRO A 1 186 ? -22.635 9.430 16.514 1.00 82.06 186 PRO A N 1
ATOM 1390 C CA . PRO A 1 186 ? -24.003 9.585 17.017 1.00 82.06 186 PRO A CA 1
ATOM 1391 C C . PRO A 1 186 ? -24.626 8.286 17.549 1.00 82.06 186 PRO A C 1
ATOM 1393 O O . PRO A 1 186 ? -25.323 8.302 18.563 1.00 82.06 186 PRO A O 1
ATOM 1396 N N . GLY A 1 187 ? -24.343 7.147 16.907 1.00 78.31 187 GLY A N 1
ATOM 1397 C CA . GLY A 1 187 ? -24.769 5.830 17.385 1.00 78.31 187 GLY A CA 1
ATOM 1398 C C . GLY A 1 187 ? -24.140 5.426 18.723 1.00 78.31 187 GLY A C 1
ATOM 1399 O O . GLY A 1 187 ? -24.741 4.650 19.464 1.00 78.31 187 GLY A O 1
ATOM 1400 N N . LEU A 1 188 ? -22.965 5.973 19.055 1.00 78.06 188 LEU A N 1
ATOM 1401 C CA . LEU A 1 188 ? -22.217 5.669 20.276 1.00 78.06 188 LEU A CA 1
ATOM 1402 C C . LEU A 1 188 ? -22.529 6.617 21.439 1.00 78.06 188 LEU A C 1
ATOM 1404 O O . LEU A 1 188 ? -22.567 6.149 22.570 1.00 78.06 188 LEU A O 1
ATOM 1408 N N . ILE A 1 189 ? -22.723 7.917 21.196 1.00 79.25 189 ILE A N 1
ATOM 1409 C CA . ILE A 1 189 ? -22.872 8.931 22.265 1.00 79.25 189 ILE A CA 1
ATOM 1410 C C . ILE A 1 189 ? -24.205 9.700 22.227 1.00 79.25 189 ILE A C 1
ATOM 1412 O O . ILE A 1 189 ? -24.463 10.534 23.099 1.00 79.25 189 ILE A O 1
ATOM 1416 N N . GLY A 1 190 ? -25.069 9.415 21.248 1.00 77.44 190 GLY A N 1
ATOM 1417 C CA . GLY A 1 190 ? -26.326 10.127 21.005 1.00 77.44 190 GLY A CA 1
ATOM 1418 C C . GLY A 1 190 ? -26.199 11.284 20.003 1.00 77.44 190 GLY A C 1
ATOM 1419 O O . GLY A 1 190 ? -25.118 11.614 19.529 1.00 77.44 190 GLY A O 1
ATOM 1420 N N . ASN A 1 191 ? -27.328 11.924 19.680 1.00 80.38 191 ASN A N 1
ATOM 1421 C CA . ASN A 1 191 ? -27.450 12.888 18.571 1.00 80.38 191 ASN A CA 1
ATOM 1422 C C . ASN A 1 191 ? -27.211 14.366 18.958 1.00 80.38 191 ASN A C 1
ATOM 1424 O O . ASN A 1 191 ? -27.727 15.263 18.291 1.00 80.38 191 ASN A O 1
ATOM 1428 N N . ASP A 1 192 ? -26.480 14.648 20.039 1.00 82.19 192 ASP A N 1
ATOM 1429 C CA . ASP A 1 192 ? -26.169 16.031 20.429 1.00 82.19 192 ASP A CA 1
ATOM 1430 C C . ASP A 1 192 ? -25.065 16.606 19.528 1.00 82.19 192 ASP A C 1
ATOM 1432 O O . ASP A 1 192 ? -23.897 16.233 19.630 1.00 82.19 192 ASP A O 1
ATOM 1436 N N . ALA A 1 193 ? -25.443 17.522 18.634 1.00 78.44 193 ALA A N 1
ATOM 1437 C CA . ALA A 1 193 ? -24.540 18.093 17.640 1.00 78.44 193 ALA A CA 1
ATOM 1438 C C . ALA A 1 193 ? -23.364 18.876 18.251 1.00 78.44 193 ALA A C 1
ATOM 1440 O O . ALA A 1 193 ? -22.277 18.866 17.673 1.00 78.44 193 ALA A O 1
ATOM 1441 N N . ALA A 1 194 ? -23.558 19.543 19.395 1.00 78.31 194 ALA A N 1
ATOM 1442 C CA . ALA A 1 194 ? -22.489 20.302 20.045 1.00 78.31 194 ALA A CA 1
ATOM 1443 C C . ALA A 1 194 ? -21.455 19.351 20.657 1.00 78.31 194 ALA A C 1
ATOM 1445 O O . ALA A 1 194 ? -20.255 19.521 20.442 1.00 78.31 194 ALA A O 1
ATOM 1446 N N . LEU A 1 195 ? -21.935 18.302 21.327 1.00 78.25 195 LEU A N 1
ATOM 1447 C CA . LEU A 1 195 ? -21.086 17.261 21.896 1.00 78.25 195 LEU A CA 1
ATOM 1448 C C . LEU A 1 195 ? -20.327 16.497 20.802 1.00 78.25 195 LEU A C 1
ATOM 1450 O O . LEU A 1 195 ? -19.122 16.299 20.905 1.00 78.25 195 LEU A O 1
ATOM 1454 N N . ILE A 1 196 ? -21.004 16.114 19.715 1.00 83.88 196 ILE A N 1
ATOM 1455 C CA . ILE A 1 196 ? -20.366 15.453 18.566 1.00 83.88 196 ILE A CA 1
ATOM 1456 C C . ILE A 1 196 ? -19.234 16.320 18.000 1.00 83.88 196 ILE A C 1
ATOM 1458 O O . ILE A 1 196 ? -18.143 15.812 17.739 1.00 83.88 196 ILE A O 1
ATOM 1462 N N . ALA A 1 197 ? -19.465 17.625 17.824 1.00 81.81 197 ALA A N 1
ATOM 1463 C CA . ALA A 1 197 ? -18.442 18.540 17.323 1.00 81.81 197 ALA A CA 1
ATOM 1464 C C . ALA A 1 197 ? -17.239 18.657 18.278 1.00 81.81 197 ALA A C 1
ATOM 1466 O O . ALA A 1 197 ? -16.097 18.724 17.817 1.00 81.81 197 ALA A O 1
ATOM 1467 N N . GLU A 1 198 ? -17.480 18.640 19.590 1.00 85.31 198 GLU A N 1
ATOM 1468 C CA . GLU A 1 198 ? -16.432 18.621 20.615 1.00 85.31 198 GLU A CA 1
ATOM 1469 C C . GLU A 1 198 ? -15.567 17.357 20.504 1.00 85.31 198 GLU A C 1
ATOM 1471 O O . GLU A 1 198 ? -14.355 17.462 20.316 1.00 85.31 198 GLU A O 1
ATOM 1476 N N . PHE A 1 199 ? -16.184 16.169 20.485 1.00 84.56 199 PHE A N 1
ATOM 1477 C CA . PHE A 1 199 ? -15.475 14.892 20.327 1.00 84.56 199 PHE A CA 1
ATOM 1478 C C . PHE A 1 199 ? -14.649 14.833 19.035 1.00 84.56 199 PHE A C 1
ATOM 1480 O O . PHE A 1 199 ? -13.514 14.357 19.045 1.00 84.56 199 PHE A O 1
ATOM 1487 N N . LEU A 1 200 ? -15.189 15.331 17.917 1.00 85.94 200 LEU A N 1
ATOM 1488 C CA . LEU A 1 200 ? -14.457 15.386 16.649 1.00 85.94 200 LEU A CA 1
ATOM 1489 C C . LEU A 1 200 ? -13.260 16.345 16.713 1.00 85.94 200 LEU A C 1
ATOM 1491 O O . LEU A 1 200 ? -12.201 16.040 16.162 1.00 85.94 200 LEU A O 1
ATOM 1495 N N . THR A 1 201 ? -13.406 17.481 17.397 1.00 86.94 201 THR A N 1
ATOM 1496 C CA . THR A 1 201 ? -12.322 18.458 17.585 1.00 86.94 201 THR A CA 1
ATOM 1497 C C . THR A 1 201 ? -11.206 17.883 18.457 1.00 86.94 201 THR A C 1
ATOM 1499 O O . THR A 1 201 ? -10.024 18.004 18.120 1.00 86.94 201 THR A O 1
ATOM 1502 N N . ASP A 1 202 ? -11.569 17.206 19.544 1.00 85.12 202 ASP A N 1
ATOM 1503 C CA . ASP A 1 202 ? -10.614 16.559 20.444 1.00 85.12 202 ASP A CA 1
ATOM 1504 C C . ASP A 1 202 ? -9.905 15.388 19.761 1.00 85.12 202 ASP A C 1
ATOM 1506 O O . ASP A 1 202 ? -8.683 15.251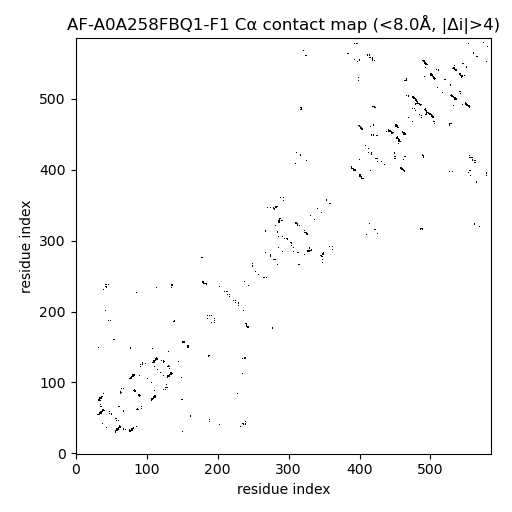 19.874 1.00 85.12 202 ASP A O 1
ATOM 1510 N N . PHE A 1 203 ? -10.633 14.607 18.956 1.00 87.75 203 PHE A N 1
ATOM 1511 C CA . PHE A 1 203 ? -10.041 13.576 18.110 1.00 87.75 203 PHE A CA 1
ATOM 1512 C C . PHE A 1 203 ? -9.020 14.139 17.131 1.00 87.75 203 PHE A C 1
ATOM 1514 O O . PHE A 1 203 ? -7.915 13.609 17.054 1.00 87.75 203 PHE A O 1
ATOM 1521 N N . GLN A 1 204 ? -9.339 15.217 16.413 1.00 85.62 204 GLN A N 1
ATOM 1522 C CA . GLN A 1 204 ? -8.396 15.816 15.466 1.00 85.62 204 GLN A CA 1
ATOM 1523 C C . GLN A 1 204 ? -7.093 16.245 16.148 1.00 85.62 204 GLN A C 1
ATOM 1525 O O . GLN A 1 204 ? -6.010 15.996 15.612 1.00 85.62 204 GLN A O 1
ATOM 1530 N N . ARG A 1 205 ? -7.186 16.844 17.341 1.00 86.00 205 ARG A N 1
ATOM 1531 C CA . ARG A 1 205 ? -6.014 17.250 18.126 1.00 86.00 205 ARG A CA 1
ATOM 1532 C C . ARG A 1 205 ? -5.204 16.038 18.587 1.00 86.00 205 ARG A C 1
ATOM 1534 O O . ARG A 1 205 ? -4.021 15.941 18.276 1.00 86.00 205 ARG A O 1
ATOM 1541 N N . SER A 1 206 ? -5.859 15.078 19.238 1.00 85.62 206 SER A N 1
ATOM 1542 C CA . SER A 1 206 ? -5.227 13.847 19.728 1.00 85.62 206 SER A CA 1
ATOM 1543 C C . SER A 1 206 ? -4.575 13.036 18.602 1.00 85.62 206 SER A C 1
ATOM 1545 O O . SER A 1 206 ? -3.464 12.523 18.757 1.00 85.62 206 SER A O 1
ATOM 1547 N N . ALA A 1 207 ? -5.226 12.956 17.439 1.00 85.31 207 ALA A N 1
ATOM 1548 C CA . ALA A 1 207 ? -4.702 12.278 16.262 1.00 85.31 207 ALA A CA 1
ATOM 1549 C C . ALA A 1 207 ? -3.438 12.956 15.726 1.00 85.31 207 ALA A C 1
ATOM 1551 O O . ALA A 1 207 ? -2.478 12.268 15.372 1.00 85.31 207 ALA A O 1
ATOM 1552 N N . HIS A 1 208 ? -3.412 14.292 15.698 1.00 82.62 208 HIS A N 1
ATOM 1553 C CA . HIS A 1 208 ? -2.235 15.053 15.291 1.00 82.62 208 HIS A CA 1
ATOM 1554 C C . HIS A 1 208 ? -1.045 14.803 16.228 1.00 82.62 208 HIS A C 1
ATOM 1556 O O . HIS A 1 208 ? 0.050 14.476 15.758 1.00 82.62 208 HIS A O 1
ATOM 1562 N N . ASP A 1 209 ? -1.279 14.883 17.538 1.00 84.88 209 ASP A N 1
ATOM 1563 C CA . ASP A 1 209 ? -0.247 14.696 18.561 1.00 84.88 209 ASP A CA 1
ATOM 1564 C C . ASP A 1 209 ? 0.283 13.255 18.561 1.00 84.88 209 ASP A C 1
ATOM 1566 O O . ASP A 1 209 ? 1.494 13.025 18.551 1.00 84.88 209 ASP A O 1
ATOM 1570 N N . THR A 1 210 ? -0.612 12.267 18.468 1.00 84.75 210 THR A N 1
ATOM 1571 C CA . THR A 1 210 ? -0.236 10.846 18.396 1.00 84.75 210 THR A CA 1
ATOM 1572 C C . THR A 1 210 ? 0.555 10.548 17.124 1.00 84.75 210 THR A C 1
ATOM 1574 O O . THR A 1 210 ? 1.562 9.844 17.174 1.00 84.75 210 THR A O 1
ATOM 1577 N N . ALA A 1 211 ? 0.166 11.118 15.978 1.00 82.31 211 ALA A N 1
ATOM 1578 C CA . ALA A 1 211 ? 0.922 10.966 14.736 1.00 82.31 211 ALA A CA 1
ATOM 1579 C C . ALA A 1 211 ? 2.337 11.558 14.843 1.00 82.31 211 ALA A C 1
ATOM 1581 O O . ALA A 1 211 ? 3.281 10.987 14.291 1.00 82.31 211 ALA A O 1
ATOM 1582 N N . GLN A 1 212 ? 2.507 12.673 15.562 1.00 81.75 212 GLN A N 1
ATOM 1583 C CA . GLN A 1 212 ? 3.829 13.232 15.841 1.00 81.75 212 GLN A CA 1
ATOM 1584 C C . GLN A 1 212 ? 4.646 12.318 16.761 1.00 81.75 212 GLN A C 1
ATOM 1586 O O . GLN A 1 212 ? 5.786 12.004 16.428 1.00 81.75 212 GLN A O 1
ATOM 1591 N N . ALA A 1 213 ? 4.051 11.802 17.837 1.00 84.06 213 ALA A N 1
ATOM 1592 C CA . ALA A 1 213 ? 4.718 10.864 18.738 1.00 84.06 213 ALA A CA 1
ATOM 1593 C C . ALA A 1 213 ? 5.157 9.570 18.025 1.00 84.06 213 ALA A C 1
ATOM 1595 O O . ALA A 1 213 ? 6.254 9.073 18.272 1.00 84.06 213 ALA A O 1
ATOM 1596 N N . ILE A 1 214 ? 4.356 9.054 17.080 1.00 82.81 214 ILE A N 1
ATOM 1597 C CA . ILE A 1 214 ? 4.750 7.914 16.233 1.00 82.81 214 ILE A CA 1
ATOM 1598 C C . ILE A 1 214 ? 6.007 8.260 15.424 1.00 82.81 214 ILE A C 1
ATOM 1600 O O . ILE A 1 214 ? 6.936 7.452 15.355 1.00 82.81 214 ILE A O 1
ATOM 1604 N N . ARG A 1 215 ? 6.061 9.458 14.817 1.00 79.38 215 ARG A N 1
ATOM 1605 C CA . ARG A 1 215 ? 7.243 9.919 14.064 1.00 79.38 215 ARG A CA 1
ATOM 1606 C C . ARG A 1 215 ? 8.482 10.015 14.953 1.00 79.38 215 ARG A C 1
ATOM 1608 O O . ARG A 1 215 ? 9.555 9.598 14.516 1.00 79.38 215 ARG A O 1
ATOM 1615 N N . ASP A 1 216 ? 8.332 10.513 16.175 1.00 80.50 216 ASP A N 1
ATOM 1616 C CA . ASP A 1 216 ? 9.434 10.670 17.127 1.00 80.50 216 ASP A CA 1
ATOM 1617 C C . ASP A 1 216 ? 9.945 9.307 17.629 1.00 80.50 216 ASP A C 1
ATOM 1619 O O . ASP A 1 216 ? 11.152 9.060 17.608 1.00 80.50 216 ASP A O 1
ATOM 1623 N N . ALA A 1 217 ? 9.045 8.372 17.956 1.00 79.81 217 ALA A N 1
ATOM 1624 C CA . ALA A 1 217 ? 9.396 6.997 18.321 1.00 79.81 217 ALA A CA 1
ATOM 1625 C C . ALA A 1 217 ? 10.128 6.269 17.177 1.00 79.81 217 ALA A C 1
ATOM 1627 O O . ALA A 1 217 ? 11.153 5.620 17.394 1.00 79.81 217 ALA A O 1
ATOM 1628 N N . CYS A 1 218 ? 9.674 6.449 15.929 1.00 76.00 218 CYS A N 1
ATOM 1629 C CA . CYS A 1 218 ? 10.367 5.916 14.752 1.00 76.00 218 CYS A CA 1
ATOM 1630 C C . CYS A 1 218 ? 11.772 6.514 14.587 1.00 76.00 218 CYS A C 1
ATOM 1632 O O . CYS A 1 218 ? 12.701 5.802 14.206 1.00 76.00 218 CYS A O 1
ATOM 1634 N N . ALA A 1 219 ? 11.944 7.810 14.865 1.00 70.88 219 ALA A N 1
ATOM 1635 C CA . ALA A 1 219 ? 13.243 8.477 14.797 1.00 70.88 219 ALA A CA 1
ATOM 1636 C C . ALA A 1 219 ? 14.209 7.987 15.891 1.00 70.88 219 ALA A C 1
ATOM 1638 O O . ALA A 1 219 ? 15.409 7.887 15.641 1.00 70.88 219 ALA A O 1
ATOM 1639 N N . ALA A 1 220 ? 13.683 7.634 17.066 1.00 78.44 220 ALA A N 1
ATOM 1640 C CA . ALA A 1 220 ? 14.430 7.022 18.164 1.00 78.44 220 ALA A CA 1
ATOM 1641 C C . ALA A 1 220 ? 14.662 5.505 17.993 1.00 78.44 220 ALA A C 1
ATOM 1643 O O . ALA A 1 220 ? 15.343 4.900 18.817 1.00 78.44 220 ALA A O 1
ATOM 1644 N N . ALA A 1 221 ? 14.122 4.897 16.928 1.00 79.50 221 ALA A N 1
ATOM 1645 C CA . ALA A 1 221 ? 14.092 3.450 16.702 1.00 79.50 221 ALA A CA 1
ATOM 1646 C C . ALA A 1 221 ? 13.378 2.645 17.813 1.00 79.50 221 ALA A C 1
ATOM 1648 O O . ALA A 1 221 ? 13.647 1.454 17.987 1.00 79.50 221 ALA A O 1
ATOM 1649 N N . ASP A 1 222 ? 12.437 3.267 18.530 1.00 80.19 222 ASP A N 1
ATOM 1650 C CA . ASP A 1 222 ? 11.557 2.593 19.488 1.00 80.19 222 ASP A CA 1
ATOM 1651 C C . ASP A 1 222 ? 10.309 2.049 18.775 1.00 80.19 222 ASP A C 1
ATOM 1653 O O . ASP A 1 222 ? 9.233 2.654 18.731 1.00 80.19 222 ASP A O 1
ATOM 1657 N N . TRP A 1 223 ? 10.472 0.881 18.155 1.00 81.12 223 TRP A N 1
ATOM 1658 C CA . TRP A 1 223 ? 9.416 0.246 17.362 1.00 81.12 223 TRP A CA 1
ATOM 1659 C C . TRP A 1 223 ? 8.242 -0.255 18.200 1.00 81.12 223 TRP A C 1
ATOM 1661 O O . TRP A 1 223 ? 7.130 -0.357 17.681 1.00 81.12 223 TRP A O 1
ATOM 1671 N N . ARG A 1 224 ? 8.478 -0.565 19.480 1.00 79.12 224 ARG A N 1
ATOM 1672 C CA . ARG A 1 224 ? 7.421 -1.005 20.392 1.00 79.12 224 ARG A CA 1
ATOM 1673 C C . ARG A 1 224 ? 6.487 0.162 20.678 1.00 79.12 224 ARG A C 1
ATOM 1675 O O . ARG A 1 224 ? 5.296 0.056 20.405 1.00 79.12 224 ARG A O 1
ATOM 1682 N N . GLN A 1 225 ? 7.047 1.297 21.096 1.00 82.94 225 GLN A N 1
ATOM 1683 C CA . GLN A 1 225 ? 6.270 2.505 21.346 1.00 82.94 225 GLN A CA 1
ATOM 1684 C C . GLN A 1 225 ? 5.533 2.985 20.087 1.00 82.94 225 GLN A C 1
ATOM 1686 O O . GLN A 1 225 ? 4.362 3.356 20.162 1.00 82.94 225 GLN A O 1
ATOM 1691 N N . ALA A 1 226 ? 6.179 2.942 18.915 1.00 81.88 226 ALA A N 1
ATOM 1692 C CA . ALA A 1 226 ? 5.528 3.299 17.654 1.00 81.88 226 ALA A CA 1
ATOM 1693 C C . ALA A 1 226 ? 4.312 2.401 17.348 1.00 81.88 226 ALA A C 1
ATOM 1695 O O . ALA A 1 226 ? 3.279 2.899 16.893 1.00 81.88 226 ALA A O 1
ATOM 1696 N N . GLY A 1 227 ? 4.423 1.095 17.616 1.00 78.94 227 GLY A N 1
ATOM 1697 C CA . GLY A 1 227 ? 3.328 0.136 17.474 1.00 78.94 227 GLY A CA 1
ATOM 1698 C C . GLY A 1 227 ? 2.168 0.417 18.430 1.00 78.94 227 GLY A C 1
ATOM 1699 O O . GLY A 1 227 ? 1.020 0.477 17.986 1.00 78.94 227 GLY A O 1
ATOM 1700 N N . ASP A 1 228 ? 2.468 0.660 19.706 1.00 79.94 228 ASP A N 1
ATOM 1701 C CA . ASP A 1 228 ? 1.468 0.951 20.740 1.00 79.94 228 ASP A CA 1
ATOM 1702 C C . ASP A 1 228 ? 0.696 2.247 20.416 1.00 79.94 228 ASP A C 1
ATOM 1704 O O . ASP A 1 228 ? -0.537 2.272 20.413 1.00 79.94 228 ASP A O 1
ATOM 1708 N N . LEU A 1 229 ? 1.405 3.312 20.021 1.00 85.50 229 LEU A N 1
ATOM 1709 C CA . LEU A 1 229 ? 0.798 4.584 19.606 1.00 85.50 229 LEU A CA 1
ATOM 1710 C C . LEU A 1 229 ? -0.074 4.439 18.346 1.00 85.50 229 LEU A C 1
ATOM 1712 O O . LEU A 1 229 ? -1.159 5.020 18.270 1.00 85.50 229 LEU A O 1
ATOM 1716 N N . ALA A 1 230 ? 0.369 3.653 17.358 1.00 84.44 230 ALA A N 1
ATOM 1717 C CA . ALA A 1 230 ? -0.417 3.383 16.154 1.00 84.44 230 ALA A CA 1
ATOM 1718 C C . ALA A 1 230 ? -1.696 2.591 16.471 1.00 84.44 230 ALA A C 1
ATOM 1720 O O . ALA A 1 230 ? -2.752 2.862 15.894 1.00 84.44 230 ALA A O 1
ATOM 1721 N N . HIS A 1 231 ? -1.624 1.644 17.411 1.00 80.94 231 HIS A N 1
ATOM 1722 C CA . HIS A 1 231 ? -2.789 0.898 17.880 1.00 80.94 231 HIS A CA 1
ATOM 1723 C C . HIS A 1 231 ? -3.804 1.812 18.578 1.00 80.94 231 HIS A C 1
ATOM 1725 O O . HIS A 1 231 ? -4.998 1.767 18.268 1.00 80.94 231 HIS A O 1
ATOM 1731 N N . ARG A 1 232 ? -3.326 2.701 19.454 1.00 83.06 232 ARG A N 1
ATOM 1732 C CA . ARG A 1 232 ? -4.155 3.691 20.148 1.00 83.06 232 ARG A CA 1
ATOM 1733 C C . ARG A 1 232 ? -4.888 4.614 19.171 1.00 83.06 232 ARG A C 1
ATOM 1735 O O . ARG A 1 232 ? -6.092 4.823 19.321 1.00 83.06 232 ARG A O 1
ATOM 1742 N N . LEU A 1 233 ? -4.190 5.117 18.148 1.00 85.94 233 LEU A N 1
ATOM 1743 C CA . LEU A 1 233 ? -4.773 5.986 17.120 1.00 85.94 233 LEU A CA 1
ATOM 1744 C C . LEU A 1 233 ? -5.824 5.264 16.263 1.00 85.94 233 LEU A C 1
ATOM 1746 O O . LEU A 1 233 ? -6.879 5.820 15.964 1.00 85.94 233 LEU A O 1
ATOM 1750 N N . LYS A 1 234 ? -5.567 4.001 15.905 1.00 83.00 234 LYS A N 1
ATOM 1751 C CA . LYS A 1 234 ? -6.543 3.141 15.218 1.00 83.00 234 LYS A CA 1
ATOM 1752 C C . LYS A 1 234 ? -7.832 2.992 16.027 1.00 83.00 234 LYS A C 1
ATOM 1754 O O . LYS A 1 234 ? -8.921 3.011 15.455 1.00 83.00 234 LYS A O 1
ATOM 1759 N N . SER A 1 235 ? -7.698 2.806 17.338 1.00 78.31 235 SER A N 1
ATOM 1760 C CA . SER A 1 235 ? -8.823 2.628 18.254 1.00 78.31 235 SER A CA 1
ATOM 1761 C C . SER A 1 235 ? -9.706 3.881 18.301 1.00 78.31 235 SER A C 1
ATOM 1763 O O . SER A 1 235 ? -10.903 3.783 18.031 1.00 78.31 235 SER A O 1
ATOM 1765 N N . SER A 1 236 ? -9.124 5.069 18.520 1.00 84.81 236 SER A N 1
ATOM 1766 C CA . SER A 1 236 ? -9.899 6.321 18.537 1.00 84.81 236 SER A CA 1
ATOM 1767 C C . SER A 1 236 ? -10.493 6.695 17.181 1.00 84.81 236 SER A C 1
ATOM 1769 O O . SER A 1 236 ? -11.607 7.212 17.142 1.00 84.81 236 SER A O 1
ATOM 1771 N N . ALA A 1 237 ? -9.799 6.413 16.072 1.00 86.12 237 ALA A N 1
ATOM 1772 C CA . ALA A 1 237 ? -10.317 6.677 14.729 1.00 86.12 237 ALA A CA 1
ATOM 1773 C C . ALA A 1 237 ? -11.646 5.944 14.491 1.00 86.12 237 ALA A C 1
ATOM 1775 O O . ALA A 1 237 ? -12.635 6.555 14.087 1.00 86.12 237 ALA A O 1
ATOM 1776 N N . ARG A 1 238 ? -11.711 4.659 14.854 1.00 82.81 238 ARG A N 1
ATOM 1777 C CA . ARG A 1 238 ? -12.938 3.861 14.728 1.00 82.81 238 ARG A CA 1
ATOM 1778 C C . ARG A 1 238 ? -14.082 4.387 15.591 1.00 82.81 238 ARG A C 1
ATOM 1780 O O . ARG A 1 238 ? -15.224 4.348 15.146 1.00 82.81 238 ARG A O 1
ATOM 1787 N N . SER A 1 239 ? -13.792 4.898 16.786 1.00 80.69 239 SER A N 1
ATOM 1788 C CA . SER A 1 239 ? -14.805 5.457 17.694 1.00 80.69 239 SER A CA 1
ATOM 1789 C C . SER A 1 239 ? -15.461 6.730 17.155 1.00 80.69 239 SER A C 1
ATOM 1791 O O . SER A 1 239 ? -16.616 6.997 17.465 1.00 80.69 239 SER A O 1
ATOM 1793 N N . VAL A 1 240 ? -14.772 7.500 16.308 1.00 85.81 240 VAL A N 1
ATOM 1794 C CA . VAL A 1 240 ? -15.371 8.665 15.632 1.00 85.81 240 VAL A CA 1
ATOM 1795 C C . VAL A 1 240 ? -15.941 8.343 14.249 1.00 85.81 240 VAL A C 1
ATOM 1797 O O . VAL A 1 240 ? -16.472 9.233 13.595 1.00 85.81 240 VAL A O 1
ATOM 1800 N N . GLY A 1 241 ? -15.845 7.088 13.800 1.00 82.44 241 GLY A N 1
ATOM 1801 C CA . GLY A 1 241 ? -16.272 6.662 12.466 1.00 82.44 241 GLY A CA 1
ATOM 1802 C C . GLY A 1 241 ? -15.240 6.878 11.363 1.00 82.44 241 GLY A C 1
ATOM 1803 O O . GLY A 1 241 ? -15.566 6.703 10.194 1.00 82.44 241 GLY A O 1
ATOM 1804 N N . ALA A 1 242 ? -14.000 7.240 11.694 1.00 83.06 242 ALA A N 1
ATOM 1805 C CA . ALA A 1 242 ? -12.917 7.294 10.721 1.00 83.06 242 ALA A CA 1
ATOM 1806 C C . ALA A 1 242 ? -12.397 5.878 10.429 1.00 83.06 242 ALA A C 1
ATOM 1808 O O . ALA A 1 242 ? -12.052 5.122 11.345 1.00 83.06 242 ALA A O 1
ATOM 1809 N N . ASP A 1 243 ? -12.330 5.520 9.147 1.00 72.69 243 ASP A N 1
ATOM 1810 C CA . ASP A 1 243 ? -11.746 4.249 8.736 1.00 72.69 243 ASP A CA 1
ATOM 1811 C C . ASP A 1 243 ? -10.232 4.249 8.999 1.00 72.69 243 ASP A C 1
ATOM 1813 O O . ASP A 1 243 ? -9.541 5.264 8.868 1.00 72.69 243 ASP A O 1
ATOM 1817 N N . TRP A 1 244 ? -9.704 3.088 9.377 1.00 72.94 244 TRP A N 1
ATOM 1818 C CA . TRP A 1 244 ? -8.279 2.888 9.603 1.00 72.94 244 TRP A CA 1
ATOM 1819 C C . TRP A 1 244 ? -7.825 1.599 8.938 1.00 72.94 244 TRP A C 1
ATOM 1821 O O . TRP A 1 244 ? -8.147 0.490 9.385 1.00 72.94 244 TRP A O 1
ATOM 1831 N N . VAL A 1 245 ? -6.976 1.754 7.926 1.00 69.44 245 VAL A N 1
ATOM 1832 C CA . VAL A 1 245 ? -6.355 0.640 7.216 1.00 69.44 245 VAL A CA 1
ATOM 1833 C C . VAL A 1 245 ? -4.877 0.579 7.573 1.00 69.44 245 VAL A C 1
ATOM 1835 O O . VAL A 1 245 ? -4.080 1.439 7.201 1.00 69.44 245 VAL A O 1
ATOM 1838 N N . GLU A 1 246 ? -4.496 -0.473 8.291 1.00 71.06 246 GLU A N 1
ATOM 1839 C CA . GLU A 1 246 ? -3.096 -0.742 8.594 1.00 71.06 246 GLU A CA 1
ATOM 1840 C C . GLU A 1 246 ? -2.406 -1.369 7.377 1.00 71.06 246 GLU A C 1
ATOM 1842 O O . GLU A 1 246 ? -2.845 -2.394 6.852 1.00 71.06 246 GLU A O 1
ATOM 1847 N N . ARG A 1 247 ? -1.301 -0.764 6.934 1.00 72.25 247 ARG A N 1
ATOM 1848 C CA . ARG A 1 247 ? -0.475 -1.272 5.835 1.00 72.25 247 ARG A CA 1
ATOM 1849 C C . ARG A 1 247 ? 0.835 -1.813 6.386 1.00 72.25 247 ARG A C 1
ATOM 1851 O O . ARG A 1 247 ? 1.707 -1.046 6.785 1.00 72.25 247 ARG A O 1
ATOM 1858 N N . ARG A 1 248 ? 0.957 -3.140 6.413 1.00 69.88 248 ARG A N 1
ATOM 1859 C CA . ARG A 1 248 ? 2.161 -3.842 6.868 1.00 69.88 248 ARG A CA 1
ATOM 1860 C C . ARG A 1 248 ? 3.017 -4.242 5.680 1.00 69.88 248 ARG A C 1
ATOM 1862 O O . ARG A 1 248 ? 2.495 -4.662 4.653 1.00 69.88 248 ARG A O 1
ATOM 1869 N N . TRP A 1 249 ? 4.327 -4.130 5.849 1.00 69.19 249 TRP A N 1
ATOM 1870 C CA . TRP A 1 249 ? 5.284 -4.781 4.970 1.00 69.19 249 TRP A CA 1
ATOM 1871 C C . TRP A 1 249 ? 5.704 -6.107 5.605 1.00 69.19 249 TRP A C 1
ATOM 1873 O O . TRP A 1 249 ? 6.171 -6.131 6.739 1.00 69.19 249 TRP A O 1
ATOM 1883 N N . ASP A 1 250 ? 5.506 -7.192 4.870 1.00 67.56 250 ASP A N 1
ATOM 1884 C CA . ASP A 1 250 ? 5.778 -8.584 5.244 1.00 67.56 250 ASP A CA 1
ATOM 1885 C C . ASP A 1 250 ? 6.950 -9.192 4.450 1.00 67.56 250 ASP A C 1
ATOM 1887 O O . ASP A 1 250 ? 7.278 -10.370 4.595 1.00 67.56 250 ASP A O 1
ATOM 1891 N N . GLY A 1 251 ? 7.596 -8.386 3.602 1.00 65.94 251 GLY A N 1
ATOM 1892 C CA . GLY A 1 251 ? 8.716 -8.817 2.778 1.00 65.94 251 GLY A CA 1
ATOM 1893 C C . GLY A 1 251 ? 10.007 -9.033 3.567 1.00 65.94 251 GLY A C 1
ATOM 1894 O O . GLY A 1 251 ? 10.198 -8.533 4.673 1.00 65.94 251 GLY A O 1
ATOM 1895 N N . VAL A 1 252 ? 10.937 -9.765 2.950 1.00 69.00 252 VAL A N 1
ATOM 1896 C CA . VAL A 1 252 ? 12.256 -10.038 3.531 1.00 69.00 252 VAL A CA 1
ATOM 1897 C C . VAL A 1 252 ? 13.053 -8.741 3.674 1.00 69.00 252 VAL A C 1
ATOM 1899 O O . VAL A 1 252 ? 13.248 -8.008 2.699 1.00 69.00 252 VAL A O 1
ATOM 1902 N N . THR A 1 253 ? 13.572 -8.495 4.877 1.00 73.88 253 THR A N 1
ATOM 1903 C CA . THR A 1 253 ? 14.489 -7.385 5.143 1.00 73.88 253 THR A CA 1
ATOM 1904 C C . THR A 1 253 ? 15.800 -7.583 4.384 1.00 73.88 253 THR A C 1
ATOM 1906 O O . THR A 1 253 ? 16.497 -8.565 4.634 1.00 73.88 253 THR A O 1
ATOM 1909 N N . PRO A 1 254 ? 16.170 -6.686 3.452 1.00 74.31 254 PRO A N 1
ATOM 1910 C CA . PRO A 1 254 ? 17.388 -6.865 2.677 1.00 74.31 254 PRO A CA 1
ATOM 1911 C C . PRO A 1 254 ? 18.630 -6.555 3.515 1.00 74.31 254 PRO A C 1
ATOM 1913 O O . PRO A 1 254 ? 18.657 -5.578 4.263 1.00 74.31 254 PRO A O 1
ATOM 1916 N N . GLU A 1 255 ? 19.692 -7.336 3.304 1.00 70.75 255 GLU A N 1
ATOM 1917 C CA . GLU A 1 255 ? 20.994 -7.166 3.972 1.00 70.75 255 GLU A CA 1
ATOM 1918 C C . GLU A 1 255 ? 21.679 -5.832 3.628 1.00 70.75 255 GLU A C 1
ATOM 1920 O O . GLU A 1 255 ? 22.468 -5.304 4.407 1.00 70.75 255 GLU A O 1
ATOM 1925 N N . SER A 1 256 ? 21.384 -5.259 2.455 1.00 70.75 256 SER A N 1
ATOM 1926 C CA . SER A 1 256 ? 21.928 -3.973 2.014 1.00 70.75 256 SER A CA 1
ATOM 1927 C C . SER A 1 256 ? 20.881 -3.128 1.289 1.00 70.75 256 SER A C 1
ATOM 1929 O O . SER A 1 256 ? 19.897 -3.629 0.745 1.00 70.75 256 SER A O 1
ATOM 1931 N N . GLY A 1 257 ? 21.078 -1.806 1.285 1.00 72.69 257 GLY A N 1
ATOM 1932 C CA . GLY A 1 257 ? 20.153 -0.883 0.622 1.00 72.69 257 GLY A CA 1
ATOM 1933 C C . GLY A 1 257 ? 18.787 -0.769 1.307 1.00 72.69 257 GLY A C 1
ATOM 1934 O O . GLY A 1 257 ? 17.816 -0.381 0.651 1.00 72.69 257 GLY A O 1
ATOM 1935 N N . LEU A 1 258 ? 18.714 -1.065 2.611 1.00 71.38 258 LEU A N 1
ATOM 1936 C CA . LEU A 1 258 ? 17.491 -1.004 3.414 1.00 71.38 258 LEU A CA 1
ATOM 1937 C C . LEU A 1 258 ? 16.703 0.308 3.232 1.00 71.38 258 LEU A C 1
ATOM 1939 O O . LEU A 1 258 ? 15.503 0.216 2.987 1.00 71.38 258 LEU A O 1
ATOM 1943 N N . PRO A 1 259 ? 17.315 1.514 3.213 1.00 69.19 259 PRO A N 1
ATOM 1944 C CA . PRO A 1 259 ? 16.560 2.749 2.979 1.00 69.19 259 PRO A CA 1
ATOM 1945 C C . PRO A 1 259 ? 15.836 2.782 1.625 1.00 69.19 259 PRO A C 1
ATOM 1947 O O . PRO A 1 259 ? 14.705 3.256 1.523 1.00 69.19 259 PRO A O 1
ATOM 1950 N N . ALA A 1 260 ? 16.470 2.258 0.571 1.00 68.94 260 ALA A N 1
ATOM 1951 C CA . ALA A 1 260 ? 15.876 2.209 -0.761 1.00 68.94 260 ALA A CA 1
ATOM 1952 C C . ALA A 1 260 ? 14.768 1.150 -0.845 1.00 68.94 260 ALA A C 1
ATOM 1954 O O . ALA A 1 260 ? 13.751 1.380 -1.495 1.00 68.94 260 ALA A O 1
ATOM 1955 N N . ALA A 1 261 ? 14.947 0.008 -0.177 1.00 70.62 261 ALA A N 1
ATOM 1956 C CA . ALA A 1 261 ? 13.931 -1.034 -0.099 1.00 70.62 261 ALA A CA 1
ATOM 1957 C C . ALA A 1 261 ? 12.713 -0.602 0.724 1.00 70.62 261 ALA A C 1
ATOM 1959 O O . ALA A 1 261 ? 11.593 -0.745 0.247 1.00 70.62 261 ALA A O 1
ATOM 1960 N N . ALA A 1 262 ? 12.925 0.020 1.886 1.00 73.06 262 ALA A N 1
ATOM 1961 C CA . ALA A 1 262 ? 11.863 0.579 2.715 1.00 73.06 262 ALA A CA 1
ATOM 1962 C C . ALA A 1 262 ? 11.079 1.669 1.968 1.00 73.06 262 ALA A C 1
ATOM 1964 O O . ALA A 1 262 ? 9.851 1.678 1.998 1.00 73.06 262 ALA A O 1
ATOM 1965 N N . ARG A 1 263 ? 11.768 2.556 1.229 1.00 75.94 263 ARG A N 1
ATOM 1966 C CA . ARG A 1 263 ? 11.107 3.557 0.375 1.00 75.94 263 ARG A CA 1
ATOM 1967 C C . ARG A 1 263 ? 10.243 2.900 -0.704 1.00 75.94 263 ARG A C 1
ATOM 1969 O O . ARG A 1 263 ? 9.099 3.311 -0.860 1.00 75.94 263 ARG A O 1
ATOM 1976 N N . ARG A 1 264 ? 10.756 1.878 -1.405 1.00 73.44 264 ARG A N 1
ATOM 1977 C CA . ARG A 1 264 ? 9.986 1.126 -2.416 1.00 73.44 264 ARG A CA 1
ATOM 1978 C C . ARG A 1 264 ? 8.762 0.441 -1.810 1.00 73.44 264 ARG A C 1
ATOM 1980 O O . ARG A 1 264 ? 7.667 0.631 -2.321 1.00 73.44 264 ARG A O 1
ATOM 1987 N N . ALA A 1 265 ? 8.932 -0.284 -0.704 1.00 75.00 265 ALA A N 1
ATOM 1988 C CA . ALA A 1 265 ? 7.832 -0.946 -0.005 1.00 75.00 265 ALA A CA 1
ATOM 1989 C C . ALA A 1 265 ? 6.756 0.064 0.415 1.00 75.00 265 ALA A C 1
ATOM 1991 O O . ALA A 1 265 ? 5.576 -0.117 0.135 1.00 75.00 265 ALA A O 1
ATOM 1992 N N . ARG A 1 266 ? 7.166 1.192 1.001 1.00 79.25 266 ARG A N 1
ATOM 1993 C CA . ARG A 1 266 ? 6.245 2.257 1.399 1.00 79.25 266 ARG A CA 1
ATOM 1994 C C . ARG A 1 266 ? 5.515 2.877 0.204 1.00 79.25 266 ARG A C 1
ATOM 1996 O O . ARG A 1 266 ? 4.326 3.151 0.306 1.00 79.25 266 ARG A O 1
ATOM 2003 N N . HIS A 1 267 ? 6.193 3.107 -0.922 1.00 78.50 267 HIS A N 1
ATOM 2004 C CA . HIS A 1 267 ? 5.552 3.612 -2.144 1.00 78.50 267 HIS A CA 1
ATOM 2005 C C . HIS A 1 267 ? 4.544 2.626 -2.731 1.00 78.50 267 HIS A C 1
ATOM 2007 O O . HIS A 1 267 ? 3.469 3.063 -3.132 1.00 78.50 267 HIS A O 1
ATOM 2013 N N . ALA A 1 268 ? 4.836 1.324 -2.709 1.00 74.62 268 ALA A N 1
ATOM 2014 C CA . A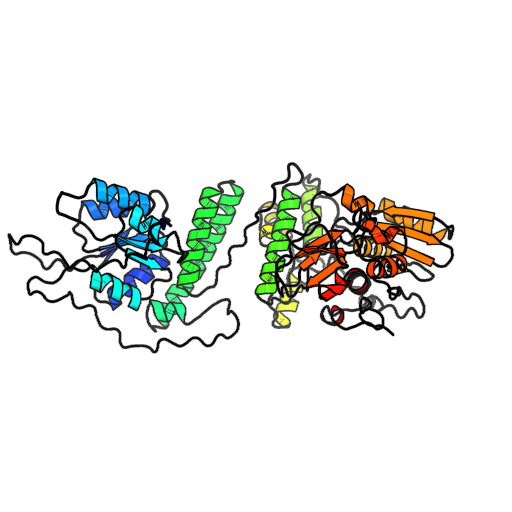LA A 1 268 ? 3.879 0.290 -3.102 1.00 74.62 268 ALA A CA 1
ATOM 2015 C C . ALA A 1 268 ? 2.631 0.309 -2.201 1.00 74.62 268 ALA A C 1
ATOM 2017 O O . ALA A 1 268 ? 1.516 0.442 -2.699 1.00 74.62 268 ALA A O 1
ATOM 2018 N N . LEU A 1 269 ? 2.816 0.324 -0.875 1.00 77.31 269 LEU A N 1
ATOM 2019 C CA . LEU A 1 269 ? 1.707 0.379 0.087 1.00 77.31 269 LEU A CA 1
ATOM 2020 C C . LEU A 1 269 ? 0.833 1.632 -0.080 1.00 77.31 269 LEU A C 1
ATOM 2022 O O . LEU A 1 269 ? -0.391 1.548 0.004 1.00 77.31 269 LEU A O 1
ATOM 2026 N N . ILE A 1 270 ? 1.440 2.794 -0.341 1.00 76.81 270 ILE A N 1
ATOM 2027 C CA . ILE A 1 270 ? 0.694 4.035 -0.594 1.00 76.81 270 ILE A CA 1
ATOM 2028 C C . ILE A 1 270 ? -0.049 3.963 -1.935 1.00 76.81 270 ILE A C 1
ATOM 2030 O O . ILE A 1 270 ? -1.177 4.435 -2.025 1.00 76.81 270 ILE A O 1
ATOM 2034 N N . ALA A 1 271 ? 0.550 3.373 -2.973 1.00 73.62 271 ALA A N 1
ATOM 2035 C CA . ALA A 1 271 ? -0.099 3.198 -4.271 1.00 73.62 271 ALA A CA 1
ATOM 2036 C C . ALA A 1 271 ? -1.324 2.273 -4.174 1.00 73.62 271 ALA A C 1
ATOM 2038 O O . ALA A 1 271 ? -2.355 2.542 -4.793 1.00 73.62 271 ALA A O 1
ATOM 2039 N N . ASP A 1 272 ? -1.232 1.214 -3.373 1.00 73.25 272 ASP A N 1
ATOM 2040 C CA . ASP A 1 272 ? -2.347 0.306 -3.114 1.00 73.25 272 ASP A CA 1
ATOM 2041 C C . ASP A 1 272 ? -3.446 0.968 -2.284 1.00 73.25 272 ASP A C 1
ATOM 2043 O O . ASP A 1 272 ? -4.622 0.868 -2.637 1.00 73.25 272 ASP A O 1
ATOM 2047 N N . ALA A 1 273 ? -3.074 1.715 -1.241 1.00 72.94 273 ALA A N 1
ATOM 2048 C CA . ALA A 1 273 ? -4.017 2.505 -0.453 1.00 72.94 273 ALA A CA 1
ATOM 2049 C C . ALA A 1 273 ? -4.745 3.552 -1.306 1.00 72.94 273 ALA A C 1
ATOM 2051 O O . ALA A 1 273 ? -5.966 3.661 -1.239 1.00 72.94 273 ALA A O 1
ATOM 2052 N N . ALA A 1 274 ? -4.015 4.268 -2.164 1.00 72.00 274 ALA A N 1
ATOM 2053 C CA . ALA A 1 274 ? -4.588 5.228 -3.098 1.00 72.00 274 ALA A CA 1
ATOM 2054 C C . ALA A 1 274 ? -5.632 4.583 -4.011 1.00 72.00 274 ALA A C 1
ATOM 2056 O O . ALA A 1 274 ? -6.704 5.143 -4.222 1.00 72.00 274 ALA A O 1
ATOM 2057 N N . ARG A 1 275 ? -5.341 3.386 -4.525 1.00 69.75 275 ARG A N 1
ATOM 2058 C CA . ARG A 1 275 ? -6.250 2.661 -5.413 1.00 69.75 275 ARG A CA 1
ATOM 2059 C C . ARG A 1 275 ? -7.512 2.197 -4.697 1.00 69.75 275 ARG A C 1
ATOM 2061 O O . ARG A 1 275 ? -8.598 2.373 -5.238 1.00 69.75 275 ARG A O 1
ATOM 2068 N N . GLU A 1 276 ? -7.374 1.616 -3.508 1.00 66.62 276 GLU A N 1
ATOM 2069 C CA . GLU A 1 276 ? -8.523 1.195 -2.697 1.00 66.62 276 GLU A CA 1
ATOM 2070 C C . GLU A 1 276 ? -9.409 2.385 -2.310 1.00 66.62 276 GLU A C 1
ATOM 2072 O O . GLU A 1 276 ? -10.631 2.272 -2.353 1.00 66.62 276 GLU A O 1
ATOM 2077 N N . ALA A 1 277 ? -8.803 3.541 -2.030 1.00 65.31 277 ALA A N 1
ATOM 2078 C CA . ALA A 1 277 ? -9.515 4.784 -1.746 1.00 65.31 277 ALA A CA 1
ATOM 2079 C C . ALA A 1 277 ? -10.097 5.476 -2.997 1.00 65.31 277 ALA A C 1
ATOM 2081 O O . ALA A 1 277 ? -10.764 6.500 -2.875 1.00 65.31 277 ALA A O 1
ATOM 2082 N N . GLY A 1 278 ? -9.826 4.975 -4.209 1.00 65.38 278 GLY A N 1
ATOM 2083 C CA . GLY A 1 278 ? -10.241 5.625 -5.457 1.00 65.38 278 GLY A CA 1
ATOM 2084 C C . GLY A 1 278 ? -9.546 6.966 -5.726 1.00 65.38 278 GLY A C 1
ATOM 2085 O O . GLY A 1 278 ? -10.055 7.782 -6.497 1.00 65.38 278 GLY A O 1
ATOM 2086 N N . ALA A 1 279 ? -8.390 7.213 -5.104 1.00 65.44 279 ALA A N 1
ATOM 2087 C CA . ALA A 1 279 ? -7.619 8.430 -5.304 1.00 65.44 279 ALA A CA 1
ATOM 2088 C C . ALA A 1 279 ? -7.132 8.522 -6.755 1.00 65.44 279 ALA A C 1
ATOM 2090 O O . ALA A 1 279 ? -6.551 7.589 -7.310 1.00 65.44 279 ALA A O 1
ATOM 2091 N N . LEU A 1 280 ? -7.347 9.686 -7.364 1.00 61.62 280 LEU A N 1
ATOM 2092 C CA . LEU A 1 280 ? -6.991 9.929 -8.763 1.00 61.62 280 LEU A CA 1
ATOM 2093 C C . LEU A 1 280 ? -5.553 10.417 -8.934 1.00 61.62 280 LEU A C 1
ATOM 2095 O O . LEU A 1 280 ? -5.017 10.366 -10.039 1.00 61.62 280 LEU A O 1
ATOM 2099 N N . VAL A 1 281 ? -4.942 10.934 -7.864 1.00 68.44 281 VAL A N 1
ATOM 2100 C CA . VAL A 1 281 ? -3.611 11.543 -7.906 1.00 68.44 281 VAL A CA 1
ATOM 2101 C C . VAL A 1 281 ? -2.795 11.119 -6.691 1.00 68.44 281 VAL A C 1
ATOM 2103 O O . VAL A 1 281 ? -3.202 11.316 -5.546 1.00 68.44 281 VAL A O 1
ATOM 2106 N N . VAL A 1 282 ? -1.595 10.595 -6.949 1.00 72.00 282 VAL A N 1
ATOM 2107 C CA . VAL A 1 282 ? -0.584 10.333 -5.920 1.00 72.00 282 VAL A CA 1
ATOM 2108 C C . VAL A 1 282 ? 0.686 11.099 -6.258 1.00 72.00 282 VAL A C 1
ATOM 2110 O O . VAL A 1 282 ? 1.285 10.916 -7.318 1.00 72.00 282 VAL A O 1
ATOM 2113 N N . LEU A 1 283 ? 1.122 11.961 -5.345 1.00 73.12 283 LEU A N 1
ATOM 2114 C CA . LEU A 1 283 ? 2.291 12.816 -5.527 1.00 73.12 283 LEU A CA 1
ATOM 2115 C C . LEU A 1 283 ? 3.541 12.170 -4.914 1.00 73.12 283 LEU A C 1
ATOM 2117 O O . LEU A 1 283 ? 4.085 12.633 -3.906 1.00 73.12 283 LEU A O 1
ATOM 2121 N N . PHE A 1 284 ? 4.046 11.118 -5.566 1.00 69.06 284 PHE A N 1
ATOM 2122 C CA . PHE A 1 284 ? 5.341 10.504 -5.225 1.00 69.06 284 PHE A CA 1
ATOM 2123 C C . PHE A 1 284 ? 6.562 11.259 -5.775 1.00 69.06 284 PHE A C 1
ATOM 2125 O O . PHE A 1 284 ? 7.704 10.841 -5.571 1.00 69.06 284 PHE A O 1
ATOM 2132 N N . GLY A 1 285 ? 6.319 12.349 -6.500 1.00 65.12 285 GLY A N 1
ATOM 2133 C CA . GLY A 1 285 ? 7.272 12.936 -7.426 1.00 65.12 285 GLY A CA 1
ATOM 2134 C C . GLY A 1 285 ? 8.475 13.620 -6.795 1.00 65.12 285 GLY A C 1
ATOM 2135 O O . GLY A 1 285 ? 8.399 14.162 -5.693 1.00 65.12 285 GLY A O 1
ATOM 2136 N N . HIS A 1 286 ? 9.535 13.588 -7.601 1.00 68.25 286 HIS A N 1
ATOM 2137 C CA . HIS A 1 286 ? 10.667 14.490 -7.617 1.00 68.25 286 HIS A CA 1
ATOM 2138 C C . HIS A 1 286 ? 10.266 15.785 -8.333 1.00 68.25 286 HIS A C 1
ATOM 2140 O O . HIS A 1 286 ? 10.080 15.788 -9.552 1.00 68.25 286 HIS A O 1
ATOM 2146 N N . THR A 1 287 ? 10.062 16.839 -7.559 1.00 71.38 287 THR A N 1
ATOM 2147 C CA . THR A 1 287 ? 9.706 18.184 -8.011 1.00 71.38 287 THR A CA 1
ATOM 2148 C C . THR A 1 287 ? 10.941 19.080 -8.069 1.00 71.38 287 THR A C 1
ATOM 2150 O O . THR A 1 287 ? 12.030 18.680 -7.645 1.00 71.38 287 THR A O 1
ATOM 2153 N N . ALA A 1 288 ? 10.771 20.322 -8.518 1.00 71.31 288 ALA A N 1
ATOM 2154 C CA . ALA A 1 288 ? 11.794 21.357 -8.362 1.00 71.31 288 ALA A CA 1
ATOM 2155 C C . ALA A 1 288 ? 12.260 21.496 -6.896 1.00 71.31 288 ALA A C 1
ATOM 2157 O O . ALA A 1 288 ? 13.435 21.743 -6.625 1.00 71.31 288 ALA A O 1
ATOM 2158 N N . ASP A 1 289 ? 11.356 21.271 -5.932 1.00 71.38 289 ASP A N 1
ATOM 2159 C CA . ASP A 1 289 ? 11.698 21.301 -4.506 1.00 71.38 289 ASP A CA 1
ATOM 2160 C C . ASP A 1 289 ? 12.632 20.151 -4.111 1.00 71.38 289 ASP A C 1
ATOM 2162 O O . ASP A 1 289 ? 13.515 20.347 -3.282 1.00 71.38 289 ASP A O 1
ATOM 2166 N N . ASP A 1 290 ? 12.484 18.967 -4.714 1.00 74.56 290 ASP A N 1
ATOM 2167 C CA . ASP A 1 290 ? 13.354 17.821 -4.433 1.00 74.56 290 ASP A CA 1
ATOM 2168 C C . ASP A 1 290 ? 14.760 18.001 -5.036 1.00 74.56 290 ASP A C 1
ATOM 2170 O O . ASP A 1 290 ? 15.736 17.503 -4.469 1.00 74.56 290 ASP A O 1
ATOM 2174 N N . VAL A 1 291 ? 14.882 18.736 -6.151 1.00 74.00 291 VAL A N 1
ATOM 2175 C CA . VAL A 1 291 ? 16.182 19.164 -6.704 1.00 74.00 291 VAL A CA 1
ATOM 2176 C C . VAL A 1 291 ? 16.874 20.111 -5.734 1.00 74.00 291 VAL A C 1
ATOM 2178 O O . VAL A 1 291 ? 17.984 19.817 -5.290 1.00 74.00 291 VAL A O 1
ATOM 2181 N N . ALA A 1 292 ? 16.183 21.183 -5.338 1.00 70.81 292 ALA A N 1
ATOM 2182 C CA . ALA A 1 292 ? 16.712 22.180 -4.413 1.00 70.81 292 ALA A CA 1
ATOM 2183 C C . ALA A 1 292 ? 17.087 21.571 -3.049 1.00 70.81 292 ALA A C 1
ATOM 2185 O O . ALA A 1 292 ? 18.122 21.902 -2.472 1.00 70.81 292 ALA A O 1
ATOM 2186 N N . GLU A 1 293 ? 16.275 20.640 -2.546 1.00 73.56 293 GLU A N 1
ATOM 2187 C CA . GLU A 1 293 ? 16.558 19.870 -1.336 1.00 73.56 293 GLU A CA 1
ATOM 2188 C C . GLU A 1 293 ? 17.817 19.006 -1.500 1.00 73.56 293 GLU A C 1
ATOM 2190 O O . GLU A 1 293 ? 18.703 19.032 -0.645 1.00 73.56 293 GLU A O 1
ATOM 2195 N N . GLY A 1 294 ? 17.934 18.278 -2.614 1.00 74.19 294 GLY A N 1
ATOM 2196 C CA . GLY A 1 294 ? 19.109 17.465 -2.923 1.00 74.19 294 GLY A CA 1
ATOM 2197 C C . GLY A 1 294 ? 20.392 18.291 -3.039 1.00 74.19 294 GLY A C 1
ATOM 2198 O O . GLY A 1 294 ? 21.427 17.885 -2.510 1.00 74.19 294 GLY A O 1
ATOM 2199 N N . ASP A 1 295 ? 20.325 19.462 -3.671 1.00 74.62 295 ASP A N 1
ATOM 2200 C CA . ASP A 1 295 ? 21.443 20.405 -3.770 1.00 74.62 295 ASP A CA 1
ATOM 2201 C C . ASP A 1 295 ? 21.846 20.951 -2.400 1.00 74.62 295 ASP A C 1
ATOM 2203 O O . ASP A 1 295 ? 23.027 20.940 -2.048 1.00 74.62 295 ASP A O 1
ATOM 2207 N N . TRP A 1 296 ? 20.869 21.344 -1.579 1.00 77.31 296 TRP A N 1
ATOM 2208 C CA . TRP A 1 296 ? 21.106 21.799 -0.210 1.00 77.31 296 TRP A CA 1
ATOM 2209 C C . TRP A 1 296 ? 21.778 20.721 0.651 1.00 77.31 296 TRP A C 1
ATOM 2211 O O . TRP A 1 296 ? 22.683 21.021 1.436 1.00 77.31 296 TRP A O 1
ATOM 2221 N N . MET A 1 297 ? 21.357 19.461 0.497 1.00 73.38 297 MET A N 1
ATOM 2222 C CA . MET A 1 297 ? 21.943 18.319 1.201 1.00 73.38 297 MET A CA 1
ATOM 2223 C C . MET A 1 297 ? 23.365 18.024 0.709 1.00 73.38 297 MET A C 1
ATOM 2225 O O . MET A 1 297 ? 24.254 17.784 1.528 1.00 73.38 297 MET A O 1
ATOM 2229 N N . ARG A 1 298 ? 23.614 18.066 -0.607 1.00 79.56 298 ARG A N 1
ATOM 2230 C CA . ARG A 1 298 ? 24.959 17.898 -1.190 1.00 79.56 298 ARG A CA 1
ATOM 2231 C C . ARG A 1 298 ? 25.923 18.979 -0.718 1.00 79.56 298 ARG A C 1
ATOM 2233 O O . ARG A 1 298 ? 27.043 18.659 -0.330 1.00 79.56 298 ARG A O 1
ATOM 2240 N N . ALA A 1 299 ? 25.467 20.230 -0.652 1.00 76.00 299 ALA A N 1
ATOM 2241 C CA . ALA A 1 299 ? 26.246 21.343 -0.110 1.00 76.00 299 ALA A CA 1
ATOM 2242 C C . ALA A 1 299 ? 26.670 21.127 1.358 1.00 76.00 299 ALA A C 1
ATOM 2244 O O . ALA A 1 299 ? 27.604 21.766 1.832 1.00 76.00 299 ALA A O 1
ATOM 2245 N N . ARG A 1 300 ? 26.013 20.207 2.077 1.00 77.31 300 ARG A N 1
ATOM 2246 C CA . ARG A 1 300 ? 26.321 19.807 3.459 1.00 77.31 300 ARG A CA 1
ATOM 2247 C C . ARG A 1 300 ? 26.974 18.424 3.565 1.00 77.31 300 ARG A C 1
ATOM 2249 O O . ARG A 1 300 ? 26.951 17.813 4.629 1.00 77.31 300 ARG A O 1
ATOM 2256 N N . GLY A 1 301 ? 27.557 17.928 2.473 1.00 75.62 301 GLY A N 1
ATOM 2257 C CA . GLY A 1 301 ? 28.334 16.686 2.454 1.00 75.62 301 GLY A CA 1
ATOM 2258 C C . GLY A 1 301 ? 27.525 15.413 2.189 1.00 75.62 301 GLY A C 1
ATOM 2259 O O . GLY A 1 301 ? 28.050 14.315 2.359 1.00 75.62 301 GLY A O 1
ATOM 2260 N N . SER A 1 302 ? 26.259 15.516 1.768 1.00 76.31 302 SER A N 1
ATOM 2261 C CA . SER A 1 302 ? 25.486 14.337 1.362 1.00 76.31 302 SER A CA 1
ATOM 2262 C C . SER A 1 302 ? 26.034 13.713 0.074 1.00 76.31 302 SER A C 1
ATOM 2264 O O . SER A 1 302 ? 26.307 14.410 -0.900 1.00 76.31 302 SER A O 1
ATOM 2266 N N . THR A 1 303 ? 26.098 12.381 0.028 1.00 72.69 303 THR A N 1
ATOM 2267 C CA . THR A 1 303 ? 26.467 11.591 -1.162 1.00 72.69 303 THR A CA 1
ATOM 2268 C C . THR A 1 303 ? 25.287 11.334 -2.110 1.00 72.69 303 THR A C 1
ATOM 2270 O O . THR A 1 303 ? 25.360 10.474 -2.990 1.00 72.69 303 THR A O 1
ATOM 2273 N N . LEU A 1 304 ? 24.173 12.056 -1.937 1.00 68.12 304 LEU A N 1
ATOM 2274 C CA . LEU A 1 304 ? 22.972 11.897 -2.751 1.00 68.12 304 LEU A CA 1
ATOM 2275 C C . LEU A 1 304 ? 23.263 12.212 -4.229 1.00 68.12 304 LEU A C 1
ATOM 2277 O O . LEU A 1 304 ? 23.642 13.332 -4.583 1.00 68.12 304 LEU A O 1
ATOM 2281 N N . GLY A 1 305 ? 23.024 11.230 -5.100 1.00 66.50 305 GLY A N 1
ATOM 2282 C CA . GLY A 1 305 ? 23.143 11.404 -6.547 1.00 66.50 305 GLY A CA 1
ATOM 2283 C C . GLY A 1 305 ? 22.190 12.468 -7.104 1.00 66.50 305 GLY A C 1
ATOM 2284 O O . GLY A 1 305 ? 21.162 12.791 -6.503 1.00 66.50 305 GLY A O 1
ATOM 2285 N N . GLY A 1 306 ? 22.539 13.018 -8.268 1.00 67.88 306 GLY A N 1
ATOM 2286 C CA . GLY A 1 306 ? 21.664 13.915 -9.020 1.00 67.88 306 GLY A CA 1
ATOM 2287 C C . GLY A 1 306 ? 20.330 13.252 -9.366 1.00 67.88 306 GLY A C 1
ATOM 2288 O O . GLY A 1 306 ? 20.250 12.037 -9.578 1.00 67.88 306 GLY A O 1
ATOM 2289 N N . LEU A 1 307 ? 19.280 14.064 -9.417 1.00 67.50 307 LEU A N 1
ATOM 2290 C CA . LEU A 1 307 ? 17.992 13.641 -9.943 1.00 67.50 307 LEU A CA 1
ATOM 2291 C C . LEU A 1 307 ? 18.117 13.371 -11.436 1.00 67.50 307 LEU A C 1
ATOM 2293 O O . LEU A 1 307 ? 18.748 14.129 -12.165 1.00 67.50 307 LEU A O 1
ATOM 2297 N N . ARG A 1 308 ? 17.558 12.246 -11.876 1.00 68.88 308 ARG A N 1
ATOM 2298 C CA . ARG A 1 308 ? 17.608 11.844 -13.281 1.00 68.88 308 ARG A CA 1
ATOM 2299 C C . ARG A 1 308 ? 16.545 12.606 -14.057 1.00 68.88 308 ARG A C 1
ATOM 2301 O O . ARG A 1 308 ? 15.434 12.761 -13.558 1.00 68.88 308 ARG A O 1
ATOM 2308 N N . GLU A 1 309 ? 16.857 12.959 -15.298 1.00 65.38 309 GLU A N 1
ATOM 2309 C CA . GLU A 1 309 ? 15.899 13.560 -16.239 1.00 65.38 309 GLU A CA 1
ATOM 2310 C C . GLU A 1 309 ? 14.666 12.673 -16.472 1.00 65.38 309 GLU A C 1
ATOM 2312 O O . GLU A 1 309 ? 13.576 13.166 -16.744 1.00 65.38 309 GLU A O 1
ATOM 2317 N N . TRP A 1 310 ? 14.809 11.354 -16.308 1.00 73.12 310 TRP A N 1
ATOM 2318 C CA . TRP A 1 310 ? 13.696 10.410 -16.340 1.00 73.12 310 TRP A CA 1
ATOM 2319 C C . TRP A 1 310 ? 13.906 9.266 -15.338 1.00 73.12 310 TRP A C 1
ATOM 2321 O O . TRP A 1 310 ? 15.037 8.895 -15.002 1.00 73.12 310 TRP A O 1
ATOM 2331 N N . SER A 1 311 ? 12.816 8.707 -14.810 1.00 70.56 311 SER A N 1
ATOM 2332 C CA . SER A 1 311 ? 12.832 7.563 -13.885 1.00 70.56 311 SER A CA 1
ATOM 2333 C C . SER A 1 311 ? 11.479 6.848 -13.886 1.00 70.56 311 SER A C 1
ATOM 2335 O O . SER A 1 311 ? 10.466 7.498 -14.146 1.00 70.56 311 SER A O 1
ATOM 2337 N N . PRO A 1 312 ? 11.433 5.532 -13.594 1.00 72.50 312 PRO A N 1
ATOM 2338 C CA . PRO A 1 312 ? 10.169 4.843 -13.379 1.00 72.50 312 PRO A CA 1
ATOM 2339 C C . PRO A 1 312 ? 9.329 5.492 -12.280 1.00 72.50 312 PRO A C 1
ATOM 2341 O O . PRO A 1 312 ? 9.876 6.020 -11.308 1.00 72.50 312 PRO A O 1
ATOM 2344 N N . SER A 1 313 ? 8.004 5.372 -12.409 1.00 71.62 313 SER A N 1
ATOM 2345 C CA . SER A 1 313 ? 7.080 5.651 -11.306 1.00 71.62 313 SER A CA 1
ATOM 2346 C C . SER A 1 313 ? 7.508 4.845 -10.075 1.00 71.62 313 SER A C 1
ATOM 2348 O O . SER A 1 313 ? 7.868 3.677 -10.226 1.00 71.62 313 SER A O 1
ATOM 2350 N N . PRO A 1 314 ? 7.445 5.395 -8.855 1.00 69.94 314 PRO A N 1
ATOM 2351 C CA . PRO A 1 314 ? 7.826 4.640 -7.663 1.00 69.94 314 PRO A CA 1
ATOM 2352 C C . PRO A 1 314 ? 6.918 3.447 -7.343 1.00 69.94 314 PRO A C 1
ATOM 2354 O O . PRO A 1 314 ? 7.309 2.580 -6.570 1.00 69.94 314 PRO A O 1
ATOM 2357 N N . ALA A 1 315 ? 5.737 3.381 -7.964 1.00 67.75 315 ALA A N 1
ATOM 2358 C CA . ALA A 1 315 ? 4.858 2.216 -7.914 1.00 67.75 315 ALA A CA 1
ATOM 2359 C C . ALA A 1 315 ? 5.210 1.150 -8.975 1.00 67.75 315 ALA A C 1
ATOM 2361 O O . ALA A 1 315 ? 4.589 0.096 -9.018 1.00 67.75 315 ALA A O 1
ATOM 2362 N N . TRP A 1 316 ? 6.166 1.399 -9.875 1.00 73.06 316 TRP A N 1
ATOM 2363 C CA . TRP A 1 316 ? 6.574 0.447 -10.911 1.00 73.06 316 TRP A CA 1
ATOM 2364 C C . TRP A 1 316 ? 7.308 -0.770 -10.311 1.00 73.06 316 TRP A C 1
ATOM 2366 O O . TRP A 1 316 ? 8.099 -0.601 -9.386 1.00 73.06 316 TRP A O 1
ATOM 2376 N N . PRO A 1 317 ? 7.149 -1.987 -10.868 1.00 69.44 317 PRO A N 1
ATOM 2377 C CA . PRO A 1 317 ? 6.385 -2.325 -12.068 1.00 69.44 317 PRO A CA 1
ATOM 2378 C C . PRO A 1 317 ? 4.934 -2.714 -11.805 1.00 69.44 317 PRO A C 1
ATOM 2380 O O . PRO A 1 317 ? 4.216 -3.016 -12.754 1.00 69.44 317 PRO A O 1
ATOM 2383 N N . GLU A 1 318 ? 4.486 -2.728 -10.559 1.00 71.62 318 GLU A N 1
ATOM 2384 C CA . GLU A 1 318 ? 3.145 -3.193 -10.187 1.00 71.62 318 GLU A CA 1
ATOM 2385 C C . GLU A 1 318 ? 2.071 -2.128 -10.429 1.00 71.62 318 GLU A C 1
ATOM 2387 O O . GLU A 1 318 ? 0.921 -2.459 -10.700 1.00 71.62 318 GLU A O 1
ATOM 2392 N N . GLY A 1 319 ? 2.472 -0.855 -10.403 1.00 63.72 319 GLY A N 1
ATOM 2393 C CA . GLY A 1 319 ? 1.649 0.344 -10.477 1.00 63.72 319 GLY A CA 1
ATOM 2394 C C . GLY A 1 319 ? 0.636 0.295 -11.610 1.00 63.72 319 GLY A C 1
ATOM 2395 O O . GLY A 1 319 ? 0.951 0.587 -12.765 1.00 63.72 319 GLY A O 1
ATOM 2396 N N . ARG A 1 320 ? -0.591 -0.085 -11.250 1.00 60.34 320 ARG A N 1
ATOM 2397 C CA . ARG A 1 320 ? -1.797 0.080 -12.058 1.00 60.34 320 ARG A CA 1
ATOM 2398 C C . ARG A 1 320 ? -2.418 1.430 -11.759 1.00 60.34 320 ARG A C 1
ATOM 2400 O O . ARG A 1 320 ? -2.635 1.719 -10.578 1.00 60.34 320 ARG A O 1
ATOM 2407 N N . GLY A 1 321 ? -2.767 2.188 -12.792 1.00 52.91 321 GLY A N 1
ATOM 2408 C CA . GLY A 1 321 ? -3.491 3.451 -12.639 1.00 52.91 321 GLY A CA 1
ATOM 2409 C C . GLY A 1 321 ? -2.623 4.624 -12.167 1.00 52.91 321 GLY A C 1
ATOM 2410 O O . GLY A 1 321 ? -3.184 5.614 -11.717 1.00 52.91 321 GLY A O 1
ATOM 2411 N N . LEU A 1 322 ? -1.287 4.489 -12.166 1.00 55.19 322 LEU A N 1
ATOM 2412 C CA . LEU A 1 322 ? -0.347 5.437 -11.540 1.00 55.19 322 LEU A CA 1
ATOM 2413 C C . LEU A 1 322 ? 0.971 5.586 -12.320 1.00 55.19 322 LEU A C 1
ATOM 2415 O O . LEU A 1 322 ? 2.057 5.732 -11.734 1.00 55.19 322 LEU A O 1
ATOM 2419 N N . MET A 1 323 ? 0.921 5.490 -13.647 1.00 55.56 323 MET A N 1
ATOM 2420 C CA . MET A 1 323 ? 2.147 5.510 -14.437 1.00 55.56 323 MET A CA 1
ATOM 2421 C C . MET A 1 323 ? 2.553 6.927 -14.859 1.00 55.56 323 MET A C 1
ATOM 2423 O O . MET A 1 323 ? 1.993 7.514 -15.777 1.00 55.56 323 MET A O 1
ATOM 2427 N N . LEU A 1 324 ? 3.631 7.423 -14.246 1.00 57.88 324 LEU A N 1
ATOM 2428 C CA . LEU A 1 324 ? 4.388 8.580 -14.718 1.00 57.88 324 LEU A CA 1
ATOM 2429 C C . LEU A 1 324 ? 5.866 8.186 -14.860 1.00 57.88 324 LEU A C 1
ATOM 2431 O O . LEU A 1 324 ? 6.502 7.803 -13.881 1.00 57.88 324 LEU A O 1
ATOM 2435 N N . LEU A 1 325 ? 6.415 8.261 -16.076 1.00 53.53 325 LEU A N 1
ATOM 2436 C CA . LEU A 1 325 ? 7.851 8.038 -16.341 1.00 53.53 325 LEU A CA 1
ATOM 2437 C C . LEU A 1 325 ? 8.667 9.336 -16.386 1.00 53.53 325 LEU A C 1
ATOM 2439 O O . LEU A 1 325 ? 9.858 9.317 -16.707 1.00 53.53 325 LEU A O 1
ATOM 2443 N N . ARG A 1 326 ? 8.020 10.468 -16.098 1.00 61.47 326 ARG A N 1
ATOM 2444 C CA . ARG A 1 326 ? 8.618 11.800 -16.165 1.00 61.47 326 ARG A CA 1
ATOM 2445 C C . ARG A 1 326 ? 8.549 12.471 -14.796 1.00 61.47 326 ARG A C 1
ATOM 2447 O O . ARG A 1 326 ? 7.458 12.802 -14.339 1.00 61.47 326 ARG A O 1
ATOM 2454 N N . PRO A 1 327 ? 9.690 12.659 -14.122 1.00 64.31 327 PRO A N 1
ATOM 2455 C CA . PRO A 1 327 ? 9.785 13.554 -12.979 1.00 64.31 327 PRO A CA 1
ATOM 2456 C C . PRO A 1 327 ? 9.285 14.962 -13.352 1.00 64.31 327 PRO A C 1
ATOM 2458 O O . PRO A 1 327 ? 9.588 15.456 -14.435 1.00 64.31 327 PRO A O 1
ATOM 2461 N N . MET A 1 328 ? 8.532 15.620 -12.469 1.00 71.38 328 MET A N 1
ATOM 2462 C CA . MET A 1 328 ? 8.054 16.995 -12.680 1.00 71.38 328 MET A CA 1
ATOM 2463 C C . MET A 1 328 ? 9.080 17.998 -12.135 1.00 71.38 328 MET A C 1
ATOM 2465 O O . MET A 1 328 ? 8.775 18.784 -11.242 1.00 71.38 328 MET A O 1
ATOM 2469 N N . LEU A 1 329 ? 10.321 17.929 -12.632 1.00 70.62 329 LEU A N 1
ATOM 2470 C CA . LEU A 1 329 ? 11.469 18.673 -12.079 1.00 70.62 329 LEU A CA 1
ATOM 2471 C C . LEU A 1 329 ? 11.343 20.194 -12.214 1.00 70.62 329 LEU A C 1
ATOM 2473 O O . LEU A 1 329 ? 12.039 20.918 -11.513 1.00 70.62 329 LEU A O 1
ATOM 2477 N N . GLU A 1 330 ? 10.472 20.668 -13.101 1.00 71.19 330 GLU A N 1
ATOM 2478 C CA . GLU A 1 330 ? 10.222 22.094 -13.333 1.00 71.19 330 GLU A CA 1
ATOM 2479 C C . GLU A 1 330 ? 9.076 22.642 -12.468 1.00 71.19 330 GLU A C 1
ATOM 2481 O O . GLU A 1 330 ? 8.948 23.851 -12.293 1.00 71.19 330 GLU A O 1
ATOM 2486 N N . GLU A 1 331 ? 8.253 21.766 -11.887 1.00 77.12 331 GLU A N 1
ATOM 2487 C CA . GLU A 1 331 ? 7.083 22.169 -11.111 1.00 77.12 331 GLU A CA 1
ATOM 2488 C C . GLU A 1 331 ? 7.367 22.089 -9.616 1.00 77.12 331 GLU A C 1
ATOM 2490 O O . GLU A 1 331 ? 8.025 21.165 -9.137 1.00 77.12 331 GLU A O 1
ATOM 2495 N N . ARG A 1 332 ? 6.842 23.050 -8.848 1.00 76.69 332 ARG A N 1
ATOM 2496 C CA . ARG A 1 332 ? 6.897 23.010 -7.379 1.00 76.69 332 ARG A CA 1
ATOM 2497 C C . ARG A 1 332 ? 5.714 22.231 -6.826 1.00 76.69 332 ARG A C 1
ATOM 2499 O O . ARG A 1 332 ? 4.601 22.299 -7.344 1.00 76.69 332 ARG A O 1
ATOM 2506 N N . ARG A 1 333 ? 5.918 21.564 -5.693 1.00 77.12 333 ARG A N 1
ATOM 2507 C CA . ARG A 1 333 ? 4.881 20.788 -5.001 1.00 77.12 333 ARG A CA 1
ATOM 2508 C C . ARG A 1 333 ? 3.676 21.653 -4.635 1.00 77.12 333 ARG A C 1
ATOM 2510 O O . ARG A 1 333 ? 2.547 21.209 -4.798 1.00 77.12 333 ARG A O 1
ATOM 2517 N N . GLN A 1 334 ? 3.901 22.893 -4.194 1.00 78.38 334 GLN A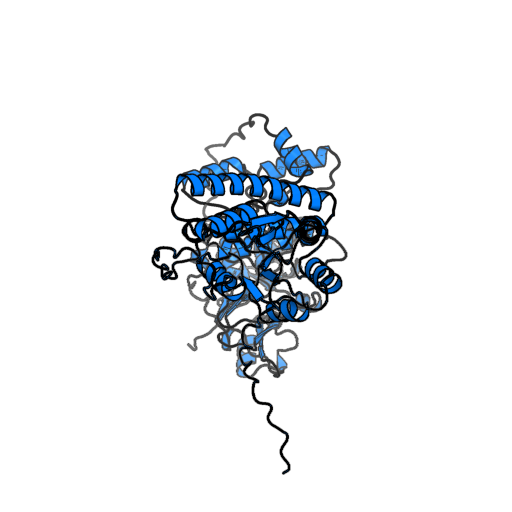 N 1
ATOM 2518 C CA . GLN A 1 334 ? 2.807 23.802 -3.844 1.00 78.38 334 GLN A CA 1
ATOM 2519 C C . GLN A 1 334 ? 1.950 24.183 -5.061 1.00 78.38 334 GLN A C 1
ATOM 2521 O O . GLN A 1 334 ? 0.729 24.144 -4.966 1.00 78.38 334 GLN A O 1
ATOM 2526 N N . ALA A 1 335 ? 2.569 24.434 -6.219 1.00 78.06 335 ALA A N 1
ATOM 2527 C CA . ALA A 1 335 ? 1.839 24.718 -7.455 1.00 78.06 335 ALA A CA 1
ATOM 2528 C C . ALA A 1 335 ? 0.947 23.536 -7.873 1.00 78.06 335 ALA A C 1
ATOM 2530 O O . ALA A 1 335 ? -0.204 23.731 -8.263 1.00 78.06 335 ALA A O 1
ATOM 2531 N N . LEU A 1 336 ? 1.440 22.303 -7.714 1.00 79.56 336 LEU A N 1
ATOM 2532 C CA . LEU A 1 336 ? 0.649 21.094 -7.956 1.00 79.56 336 LEU A CA 1
ATOM 2533 C C . LEU A 1 336 ? -0.546 20.990 -6.996 1.00 79.56 336 LEU A C 1
ATOM 2535 O O . LEU A 1 336 ? -1.654 20.705 -7.440 1.00 79.56 336 LEU A O 1
ATOM 2539 N N . ARG A 1 337 ? -0.352 21.262 -5.698 1.00 81.38 337 ARG A N 1
ATOM 2540 C CA . ARG A 1 337 ? -1.441 21.266 -4.701 1.00 81.38 337 ARG A CA 1
ATOM 2541 C C . ARG A 1 337 ? -2.517 22.290 -5.044 1.00 81.38 337 ARG A C 1
ATOM 2543 O O . ARG A 1 337 ? -3.702 21.975 -4.988 1.00 81.38 337 ARG A O 1
ATOM 2550 N N . ASP A 1 338 ? -2.116 23.499 -5.419 1.00 80.81 338 ASP A N 1
ATOM 2551 C CA . ASP A 1 338 ? -3.057 24.569 -5.751 1.00 80.81 338 ASP A CA 1
ATOM 2552 C C . ASP A 1 338 ? -3.841 24.246 -7.028 1.00 80.81 338 ASP A C 1
ATOM 2554 O O . ASP A 1 338 ? -5.056 24.440 -7.073 1.00 80.81 338 ASP A O 1
ATOM 2558 N N . LEU A 1 339 ? -3.186 23.643 -8.026 1.00 78.75 339 LEU A N 1
ATOM 2559 C CA . LEU A 1 339 ? -3.838 23.143 -9.237 1.00 78.75 339 LEU A CA 1
ATOM 2560 C C . LEU A 1 339 ? -4.868 22.041 -8.940 1.00 78.75 339 LEU A C 1
ATOM 2562 O O . LEU A 1 339 ? -5.937 22.010 -9.551 1.00 78.75 339 LEU A O 1
ATOM 2566 N N . LEU A 1 340 ? -4.553 21.126 -8.021 1.00 79.19 340 LEU A N 1
ATOM 2567 C CA . LEU A 1 340 ? -5.452 20.042 -7.620 1.00 79.19 340 LEU A CA 1
ATOM 2568 C C . LEU A 1 340 ? -6.659 20.573 -6.844 1.00 79.19 340 LEU A C 1
ATOM 2570 O O . LEU A 1 340 ? -7.793 20.236 -7.189 1.00 79.19 340 LEU A O 1
ATOM 2574 N N . ARG A 1 341 ? -6.435 21.489 -5.893 1.00 81.94 341 ARG A N 1
ATOM 2575 C CA . ARG A 1 341 ? -7.505 22.199 -5.172 1.00 81.94 341 ARG A CA 1
ATOM 2576 C C . ARG A 1 341 ? -8.428 22.951 -6.119 1.00 81.94 341 ARG A C 1
ATOM 2578 O O . ARG A 1 341 ? -9.641 22.802 -6.027 1.00 81.94 341 ARG A O 1
ATOM 2585 N N . ALA A 1 342 ? -7.866 23.702 -7.068 1.00 78.50 342 ALA A N 1
ATOM 2586 C CA . ALA A 1 342 ? -8.644 24.433 -8.067 1.00 78.50 342 ALA A CA 1
ATOM 2587 C C . ALA A 1 342 ? -9.521 23.508 -8.932 1.00 78.50 342 ALA A C 1
ATOM 2589 O O . ALA A 1 342 ? -10.535 23.940 -9.472 1.00 78.50 342 ALA A O 1
ATOM 2590 N N . ARG A 1 343 ? -9.152 22.227 -9.051 1.00 80.00 343 ARG A N 1
ATOM 2591 C CA . ARG A 1 343 ? -9.913 21.196 -9.771 1.00 80.00 343 ARG A CA 1
ATOM 2592 C C . ARG A 1 343 ? -10.817 20.350 -8.871 1.00 80.00 343 ARG A C 1
ATOM 2594 O O . ARG A 1 343 ? -11.398 19.389 -9.374 1.00 80.00 343 ARG A O 1
ATOM 2601 N N . GLY A 1 344 ? -10.911 20.664 -7.577 1.00 78.19 344 GLY A N 1
ATOM 2602 C CA . GLY A 1 344 ? -11.664 19.869 -6.604 1.00 78.19 344 GLY A CA 1
ATOM 2603 C C . GLY A 1 344 ? -11.179 18.420 -6.535 1.00 78.19 344 GLY A C 1
ATOM 2604 O O . GLY A 1 344 ? -11.993 17.503 -6.475 1.00 78.19 344 GLY A O 1
ATOM 2605 N N . ARG A 1 345 ? -9.865 18.198 -6.665 1.00 75.50 345 ARG A N 1
ATOM 2606 C CA . ARG A 1 345 ? -9.255 16.866 -6.620 1.00 75.50 345 ARG A CA 1
ATOM 2607 C C . ARG A 1 345 ? -8.442 16.704 -5.351 1.00 75.50 345 ARG A C 1
ATOM 2609 O O . ARG A 1 345 ? -7.537 17.497 -5.096 1.00 75.50 345 ARG A O 1
ATOM 2616 N N . ASP A 1 346 ? -8.718 15.625 -4.637 1.00 70.69 346 ASP A N 1
ATOM 2617 C CA . ASP A 1 346 ? -7.893 15.166 -3.528 1.00 70.69 346 ASP A CA 1
ATOM 2618 C C . ASP A 1 346 ? -6.652 14.426 -4.038 1.00 70.69 346 ASP A C 1
ATOM 2620 O O . ASP A 1 346 ? -6.604 13.932 -5.173 1.00 70.69 346 ASP A O 1
ATOM 2624 N N . TRP A 1 347 ? -5.625 14.360 -3.195 1.00 75.25 347 TRP A N 1
ATOM 2625 C CA . TRP A 1 347 ? -4.377 13.672 -3.502 1.00 75.25 347 TRP A CA 1
ATOM 2626 C C . TRP A 1 347 ? -3.759 13.049 -2.259 1.00 75.25 347 TRP A C 1
ATOM 2628 O O . TRP A 1 347 ? -4.048 13.441 -1.131 1.00 75.25 347 TRP A O 1
ATOM 2638 N N . ILE A 1 348 ? -2.852 12.103 -2.490 1.00 72.12 348 ILE A N 1
ATOM 2639 C CA . ILE A 1 348 ? -2.050 11.473 -1.440 1.00 72.12 348 ILE A CA 1
ATOM 2640 C C . ILE A 1 348 ? -0.580 11.843 -1.640 1.00 72.12 348 ILE A C 1
ATOM 2642 O O . ILE A 1 348 ? -0.076 11.851 -2.767 1.00 72.12 348 ILE A O 1
ATOM 2646 N N . GLU A 1 349 ? 0.122 12.149 -0.549 1.00 75.25 349 GLU A N 1
ATOM 2647 C CA . GLU A 1 349 ? 1.567 12.384 -0.547 1.00 75.25 349 GLU A CA 1
ATOM 2648 C C . GLU A 1 349 ? 2.315 11.302 0.226 1.00 75.25 349 GLU A C 1
ATOM 2650 O O . GLU A 1 349 ? 1.754 10.590 1.053 1.00 75.25 349 GLU A O 1
ATOM 2655 N N . ASP A 1 350 ? 3.615 11.197 -0.037 1.00 75.38 350 ASP A N 1
ATOM 2656 C CA . ASP A 1 350 ? 4.508 10.366 0.760 1.00 75.38 350 ASP A CA 1
ATOM 2657 C C . ASP A 1 350 ? 4.752 11.006 2.149 1.00 75.38 350 ASP A C 1
ATOM 2659 O O . ASP A 1 350 ? 5.446 12.029 2.213 1.00 75.38 350 ASP A O 1
ATOM 2663 N N . PRO A 1 351 ? 4.277 10.398 3.257 1.00 67.00 351 PRO A N 1
ATOM 2664 C CA . PRO A 1 351 ? 4.461 10.929 4.610 1.00 67.00 351 PRO A CA 1
ATOM 2665 C C . PRO A 1 351 ? 5.933 10.926 5.051 1.00 67.00 351 PRO A C 1
ATOM 2667 O O . PRO A 1 351 ? 6.345 11.722 5.889 1.00 67.00 351 PRO A O 1
ATOM 2670 N N . GLY A 1 352 ? 6.779 10.090 4.441 1.00 66.00 352 GLY A N 1
ATOM 2671 C CA . GLY A 1 352 ? 8.219 10.084 4.691 1.00 66.00 352 GLY A CA 1
ATOM 2672 C C . GLY A 1 352 ? 8.943 11.342 4.195 1.00 66.00 352 GLY A C 1
ATOM 2673 O O . GLY A 1 352 ? 10.122 11.520 4.503 1.00 66.00 352 GLY A O 1
ATOM 2674 N N . ASN A 1 353 ? 8.275 12.220 3.440 1.00 64.06 353 ASN A N 1
ATOM 2675 C CA . ASN A 1 353 ? 8.843 13.501 3.020 1.00 64.06 353 ASN A CA 1
ATOM 2676 C C . ASN A 1 353 ? 8.884 14.550 4.145 1.00 64.06 353 ASN A C 1
ATOM 2678 O O . ASN A 1 353 ? 9.578 15.554 3.995 1.00 64.06 353 ASN A O 1
ATOM 2682 N N . GLU A 1 354 ? 8.179 14.335 5.257 1.00 59.03 354 GLU A N 1
ATOM 2683 C CA . GLU A 1 354 ? 8.159 15.261 6.401 1.00 59.03 354 GLU A CA 1
ATOM 2684 C C . GLU A 1 354 ? 9.320 15.041 7.391 1.00 59.03 354 GLU A C 1
ATOM 2686 O O . GLU A 1 354 ? 9.477 15.799 8.348 1.00 59.03 354 GLU A O 1
ATOM 2691 N N . GLY A 1 355 ? 10.178 14.040 7.154 1.00 58.31 355 GLY A N 1
ATOM 2692 C CA . GLY A 1 355 ? 11.305 13.702 8.030 1.00 58.31 355 GLY A CA 1
ATOM 2693 C C . GLY A 1 355 ? 12.359 14.813 8.192 1.00 58.31 355 GLY A C 1
ATOM 2694 O O . GLY A 1 355 ? 12.530 15.676 7.328 1.00 58.31 355 GLY A O 1
ATOM 2695 N N . PHE A 1 356 ? 13.116 14.744 9.295 1.00 49.94 356 PHE A N 1
ATOM 2696 C CA . PHE A 1 356 ? 14.004 15.794 9.828 1.00 49.94 356 PHE A CA 1
ATOM 2697 C C . PHE A 1 356 ? 14.907 16.487 8.786 1.00 49.94 356 PHE A C 1
ATOM 2699 O O . PHE A 1 356 ? 14.929 17.715 8.716 1.00 49.94 356 PHE A O 1
ATOM 2706 N N . GLY A 1 357 ? 15.602 15.728 7.927 1.00 54.69 357 GLY A N 1
ATOM 2707 C CA . GLY A 1 357 ? 16.529 16.290 6.931 1.00 54.69 357 GLY A CA 1
ATOM 2708 C C . GLY A 1 357 ? 15.847 17.006 5.757 1.00 54.69 357 GLY A C 1
ATOM 2709 O O . GLY A 1 357 ? 16.268 18.094 5.366 1.00 54.69 357 GLY A O 1
ATOM 2710 N N . ARG A 1 358 ? 14.759 16.431 5.232 1.00 57.56 358 ARG A N 1
ATOM 2711 C CA . ARG A 1 358 ? 14.003 16.987 4.096 1.00 57.56 358 ARG A CA 1
ATOM 2712 C C . ARG A 1 358 ? 13.147 18.177 4.527 1.00 57.56 358 ARG A C 1
ATOM 2714 O O . ARG A 1 358 ? 13.129 19.219 3.876 1.00 57.56 358 ARG A O 1
ATOM 2721 N N . GLY A 1 359 ? 12.501 18.055 5.688 1.00 56.75 359 GLY A N 1
ATOM 2722 C CA . GLY A 1 359 ? 11.699 19.115 6.294 1.00 56.75 359 GLY A CA 1
ATOM 2723 C C . GLY A 1 359 ? 12.524 20.348 6.674 1.00 56.75 359 GLY A C 1
ATOM 2724 O O . GLY A 1 359 ? 12.075 21.470 6.447 1.00 56.75 359 GLY A O 1
ATOM 2725 N N . ALA A 1 360 ? 13.743 20.173 7.200 1.00 55.47 360 ALA A N 1
ATOM 2726 C CA . ALA A 1 360 ? 14.632 21.290 7.533 1.00 55.47 360 ALA A CA 1
ATOM 2727 C C . ALA A 1 360 ? 15.134 22.036 6.285 1.00 55.47 360 ALA A C 1
ATOM 2729 O O . ALA A 1 360 ? 15.068 23.266 6.247 1.00 55.47 360 ALA A O 1
ATOM 2730 N N . ALA A 1 361 ? 15.559 21.304 5.249 1.00 58.81 361 ALA A N 1
ATOM 2731 C CA . ALA A 1 361 ? 15.944 21.889 3.967 1.00 58.81 361 ALA A CA 1
ATOM 2732 C C . ALA A 1 361 ? 14.787 22.708 3.367 1.00 58.81 361 ALA A C 1
ATOM 2734 O O . ALA A 1 361 ? 14.966 23.882 3.048 1.00 58.81 361 ALA A O 1
ATOM 2735 N N . ARG A 1 362 ? 13.569 22.152 3.333 1.00 61.72 362 ARG A N 1
ATOM 2736 C CA . ARG A 1 362 ? 12.367 22.845 2.834 1.00 61.72 362 ARG A CA 1
ATOM 2737 C C . ARG A 1 362 ? 12.019 24.105 3.626 1.00 61.72 362 ARG A C 1
ATOM 2739 O O . ARG A 1 362 ? 11.751 25.136 3.020 1.00 61.72 362 ARG A O 1
ATOM 2746 N N . ARG A 1 363 ? 12.090 24.066 4.963 1.00 60.06 363 ARG A N 1
ATOM 2747 C CA . ARG A 1 363 ? 11.884 25.260 5.807 1.00 60.06 363 ARG A CA 1
ATOM 2748 C C . ARG A 1 363 ? 12.923 26.350 5.536 1.00 60.06 363 ARG A C 1
ATOM 2750 O O . ARG A 1 363 ? 12.573 27.523 5.563 1.00 60.06 363 ARG A O 1
ATOM 2757 N N . SER A 1 364 ? 14.166 25.974 5.229 1.00 57.31 364 SER A N 1
ATOM 2758 C CA . SER A 1 364 ? 15.216 26.931 4.851 1.00 57.31 364 SER A CA 1
ATOM 2759 C C . SER A 1 364 ? 15.065 27.488 3.427 1.00 57.31 364 SER A C 1
ATOM 2761 O O . SER A 1 364 ? 15.509 28.598 3.158 1.00 57.31 364 SER A O 1
ATOM 2763 N N . LEU A 1 365 ? 14.400 26.746 2.531 1.00 59.81 365 LEU A N 1
ATOM 2764 C CA . LEU A 1 365 ? 14.120 27.129 1.140 1.00 59.81 365 LEU A CA 1
ATOM 2765 C C . LEU A 1 365 ? 12.840 27.974 0.977 1.00 59.81 365 LEU A C 1
ATOM 2767 O O . LEU A 1 365 ? 12.554 28.420 -0.130 1.00 59.81 365 LEU A O 1
ATOM 2771 N N . ASN A 1 366 ? 12.085 28.231 2.053 1.00 53.06 366 ASN A N 1
ATOM 2772 C CA . ASN A 1 366 ? 10.886 29.088 2.060 1.00 53.06 366 ASN A CA 1
ATOM 2773 C C . ASN A 1 366 ? 11.181 30.597 1.875 1.00 53.06 366 ASN A C 1
ATOM 2775 O O . ASN A 1 366 ? 10.308 31.431 2.115 1.00 53.06 366 ASN A O 1
ATOM 2779 N N . ALA A 1 367 ? 12.380 30.972 1.422 1.00 46.69 367 ALA A N 1
ATOM 2780 C CA . ALA A 1 367 ? 12.622 32.303 0.871 1.00 46.69 367 ALA A CA 1
ATOM 2781 C C . ALA A 1 367 ? 11.787 32.497 -0.419 1.00 46.69 367 ALA A C 1
ATOM 2783 O O . ALA A 1 367 ? 11.571 31.528 -1.158 1.00 46.69 367 ALA A O 1
ATOM 2784 N N . PRO A 1 368 ? 11.281 33.715 -0.701 1.00 40.91 368 PRO A N 1
ATOM 2785 C CA . PRO A 1 368 ? 10.415 33.966 -1.850 1.00 40.91 368 PRO A CA 1
ATOM 2786 C C . PRO A 1 368 ? 11.101 33.535 -3.150 1.00 40.91 368 PRO A C 1
ATOM 2788 O O . PRO A 1 368 ? 12.281 33.800 -3.372 1.00 40.91 368 PRO A O 1
ATOM 2791 N N . ALA A 1 369 ? 10.348 32.820 -3.986 1.00 40.72 369 ALA A N 1
ATOM 2792 C CA . ALA A 1 369 ? 10.857 32.174 -5.185 1.00 40.72 369 ALA A CA 1
ATOM 2793 C C . ALA A 1 369 ? 11.494 33.186 -6.150 1.00 40.72 369 ALA A C 1
ATOM 2795 O O . ALA A 1 369 ? 10.850 34.158 -6.548 1.00 40.72 369 ALA A O 1
ATOM 2796 N N . VAL A 1 370 ? 12.709 32.898 -6.620 1.00 37.50 370 VAL A N 1
ATOM 2797 C CA . VAL A 1 370 ? 13.139 33.405 -7.926 1.00 37.50 370 VAL A CA 1
ATOM 2798 C C . VAL A 1 370 ? 12.198 32.752 -8.936 1.00 37.50 370 VAL A C 1
ATOM 2800 O O . VAL A 1 370 ? 12.167 31.525 -9.043 1.00 37.50 370 VAL A O 1
ATOM 2803 N N . LYS A 1 371 ? 11.361 33.548 -9.612 1.00 35.66 371 LYS A N 1
ATOM 2804 C CA . LYS A 1 371 ? 10.582 33.066 -10.756 1.00 35.66 371 LYS A CA 1
ATOM 2805 C C . LYS A 1 371 ? 11.585 32.473 -11.743 1.00 35.66 371 LYS A C 1
ATOM 2807 O O . LYS A 1 371 ? 12.375 33.220 -12.310 1.00 35.66 371 LYS A O 1
ATOM 2812 N N . ALA A 1 372 ? 11.572 31.154 -11.925 1.00 40.59 372 ALA A N 1
ATOM 2813 C CA . ALA A 1 372 ? 12.133 30.582 -13.136 1.00 40.59 372 ALA A CA 1
ATOM 2814 C C . ALA A 1 372 ? 11.346 31.227 -14.277 1.00 40.59 372 ALA A C 1
ATOM 2816 O O . ALA A 1 372 ? 10.119 31.094 -14.328 1.00 40.59 372 ALA A O 1
ATOM 2817 N N . ASP A 1 373 ? 12.031 32.045 -15.069 1.00 33.88 373 ASP A N 1
ATOM 2818 C CA . ASP A 1 373 ? 11.431 32.784 -16.165 1.00 33.88 373 ASP A CA 1
ATOM 2819 C C . ASP A 1 373 ? 10.838 31.745 -17.118 1.00 33.88 373 ASP A C 1
ATOM 2821 O O . ASP A 1 373 ? 11.556 30.963 -17.745 1.00 33.88 373 ASP A O 1
ATOM 2825 N N . ARG A 1 374 ? 9.506 31.634 -17.120 1.00 39.91 374 ARG A N 1
ATOM 2826 C CA . ARG A 1 374 ? 8.809 30.802 -18.092 1.00 39.91 374 ARG A CA 1
ATOM 2827 C C . ARG A 1 374 ? 8.988 31.525 -19.408 1.00 39.91 374 ARG A C 1
ATOM 2829 O O . ARG A 1 374 ? 8.309 32.524 -19.613 1.00 39.91 374 ARG A O 1
ATOM 2836 N N . ASP A 1 375 ? 9.868 31.026 -20.269 1.00 34.00 375 ASP A N 1
ATOM 2837 C CA . ASP A 1 375 ? 9.855 31.421 -21.670 1.00 34.00 375 ASP A CA 1
ATOM 2838 C C . ASP A 1 375 ? 8.461 31.069 -22.227 1.00 34.00 375 ASP A C 1
ATOM 2840 O O . ASP A 1 375 ? 8.143 29.883 -22.379 1.00 34.00 375 ASP A O 1
ATOM 2844 N N . PRO A 1 376 ? 7.588 32.062 -22.482 1.00 35.91 376 PRO A N 1
ATOM 2845 C CA . PRO A 1 376 ? 6.232 31.806 -22.940 1.00 35.91 376 PRO A CA 1
ATOM 2846 C C . PRO A 1 376 ? 6.206 31.271 -24.380 1.00 35.91 376 PRO A C 1
ATOM 2848 O O . PRO A 1 376 ? 5.139 30.894 -24.862 1.00 35.91 376 PRO A O 1
ATOM 2851 N N . ALA A 1 377 ? 7.360 31.211 -25.060 1.00 34.53 377 ALA A N 1
ATOM 2852 C CA . ALA A 1 377 ? 7.519 30.627 -26.385 1.00 34.53 377 ALA A CA 1
ATOM 2853 C C . ALA A 1 377 ? 7.876 29.130 -26.370 1.00 34.53 377 ALA A C 1
ATOM 2855 O O . ALA A 1 377 ? 7.923 28.509 -27.436 1.00 34.53 377 ALA A O 1
ATOM 2856 N N . ARG A 1 378 ? 8.099 28.509 -25.201 1.00 34.44 378 ARG A N 1
ATOM 2857 C CA . ARG A 1 378 ? 8.292 27.056 -25.139 1.00 34.44 378 ARG A CA 1
ATOM 2858 C C . ARG A 1 378 ? 6.930 26.379 -25.269 1.00 34.44 378 ARG A C 1
ATOM 2860 O O . ARG A 1 378 ? 6.202 26.208 -24.295 1.00 34.44 378 ARG A O 1
ATOM 2867 N N . ALA A 1 379 ? 6.587 26.071 -26.519 1.00 30.39 379 ALA A N 1
ATOM 2868 C CA . ALA A 1 379 ? 5.409 25.310 -26.905 1.00 30.39 379 ALA A CA 1
ATOM 2869 C C . ALA A 1 379 ? 5.213 24.093 -25.988 1.00 30.39 379 ALA A C 1
ATOM 2871 O O . ALA A 1 379 ? 6.197 23.511 -25.515 1.00 30.39 379 ALA A O 1
ATOM 2872 N N . GLU A 1 380 ? 3.951 23.682 -25.790 1.00 31.33 380 GLU A N 1
ATOM 2873 C CA . GLU A 1 380 ? 3.647 22.314 -25.358 1.00 31.33 380 GLU A CA 1
ATOM 2874 C C . GLU A 1 380 ? 4.629 21.371 -26.068 1.00 31.33 380 GLU A C 1
ATOM 2876 O O . GLU A 1 380 ? 4.819 21.538 -27.281 1.00 31.33 380 GLU A O 1
ATOM 2881 N N . PRO A 1 381 ? 5.310 20.448 -25.354 1.00 34.25 381 PRO A N 1
ATOM 2882 C CA . PRO A 1 381 ? 6.213 19.520 -26.016 1.00 34.25 381 PRO A CA 1
ATOM 2883 C C . PRO A 1 381 ? 5.420 18.921 -27.173 1.00 34.25 381 PRO A C 1
ATOM 2885 O O . PRO A 1 381 ? 4.311 18.439 -26.920 1.00 34.25 381 PRO A O 1
ATOM 2888 N N . PRO A 1 382 ? 5.901 19.047 -28.423 1.00 29.41 382 PRO A N 1
ATOM 2889 C CA . PRO A 1 382 ? 5.086 18.733 -29.579 1.00 29.41 382 PRO A CA 1
ATOM 2890 C C . PRO A 1 382 ? 4.531 17.333 -29.371 1.00 29.41 382 PRO A C 1
ATOM 2892 O O . PRO A 1 382 ? 5.302 16.389 -29.176 1.00 29.41 382 PRO A O 1
ATOM 2895 N N . VAL A 1 383 ? 3.199 17.196 -29.372 1.00 34.72 383 VAL A N 1
ATOM 2896 C CA . VAL A 1 383 ? 2.587 15.892 -29.623 1.00 34.72 383 VAL A CA 1
ATOM 2897 C C . VAL A 1 383 ? 3.249 15.435 -30.916 1.00 34.72 383 VAL A C 1
ATOM 2899 O O . VAL A 1 383 ? 3.129 16.169 -31.902 1.00 34.72 383 VAL A O 1
ATOM 2902 N N . PRO A 1 384 ? 4.031 14.340 -30.929 1.00 34.72 384 PRO A N 1
ATOM 2903 C CA . PRO A 1 384 ? 4.835 14.016 -32.091 1.00 34.72 384 PRO A CA 1
ATOM 2904 C C . PRO A 1 384 ? 3.895 13.762 -33.267 1.00 34.72 384 PRO A C 1
ATOM 2906 O O . PRO A 1 384 ? 3.305 12.698 -33.399 1.00 34.72 384 PRO A O 1
ATOM 2909 N N . SER A 1 385 ? 3.746 14.755 -34.138 1.00 31.34 385 SER A N 1
ATOM 2910 C CA . SER A 1 385 ? 3.098 14.628 -35.439 1.00 31.34 385 SER A CA 1
ATOM 2911 C C . SER A 1 385 ? 4.129 14.207 -36.492 1.00 31.34 385 SER A C 1
ATOM 2913 O O . SER A 1 385 ? 4.043 14.573 -37.663 1.00 31.34 385 SER A O 1
ATOM 2915 N N . GLY A 1 386 ? 5.118 13.408 -36.072 1.00 32.69 386 GLY A N 1
ATOM 2916 C CA . GLY A 1 386 ? 6.053 12.730 -36.955 1.00 32.69 386 GLY A CA 1
ATOM 2917 C C . GLY A 1 386 ? 5.316 11.615 -37.680 1.00 32.69 386 GLY A C 1
ATOM 2918 O O . GLY A 1 386 ? 4.976 10.590 -37.096 1.00 32.69 386 GLY A O 1
ATOM 2919 N N . LYS A 1 387 ? 5.031 11.831 -38.962 1.00 32.56 387 LYS A N 1
ATOM 2920 C CA . LYS A 1 387 ? 4.219 10.940 -39.793 1.00 32.56 387 LYS A CA 1
ATOM 2921 C C . LYS A 1 387 ? 4.820 9.549 -40.069 1.00 32.56 387 LYS A C 1
ATOM 2923 O O . LYS A 1 387 ? 4.159 8.828 -40.801 1.00 32.56 387 LYS A O 1
ATOM 2928 N N . ASN A 1 388 ? 5.964 9.126 -39.508 1.00 34.78 388 ASN A N 1
ATOM 2929 C CA . ASN A 1 388 ? 6.574 7.825 -39.856 1.00 34.78 388 ASN A CA 1
ATOM 2930 C C . ASN A 1 388 ? 7.282 7.000 -38.747 1.00 34.78 388 ASN A C 1
ATOM 2932 O O . ASN A 1 388 ? 7.688 5.882 -39.048 1.00 34.78 388 ASN A O 1
ATOM 2936 N N . ASP A 1 389 ? 7.326 7.399 -37.471 1.00 37.00 389 ASP A N 1
ATOM 2937 C CA . ASP A 1 389 ? 8.085 6.646 -36.438 1.00 37.00 389 ASP A CA 1
ATOM 2938 C C . ASP A 1 389 ? 7.202 5.686 -35.622 1.00 37.00 389 ASP A C 1
ATOM 2940 O O . ASP A 1 389 ? 7.202 5.693 -34.387 1.00 37.00 389 ASP A O 1
ATOM 2944 N N . ARG A 1 390 ? 6.360 4.877 -36.278 1.00 40.91 390 ARG A N 1
ATOM 2945 C CA . ARG A 1 390 ? 5.462 3.979 -35.533 1.00 40.91 390 ARG A CA 1
ATOM 2946 C C . ARG A 1 390 ? 6.267 2.851 -34.891 1.00 40.91 390 ARG A C 1
ATOM 2948 O O . ARG A 1 390 ? 6.574 1.850 -35.539 1.00 40.91 390 ARG A O 1
ATOM 2955 N N . VAL A 1 391 ? 6.515 2.973 -33.586 1.00 43.62 391 VAL A N 1
ATOM 2956 C CA . VAL A 1 391 ? 6.721 1.820 -32.705 1.00 43.62 391 VAL A CA 1
ATOM 2957 C C . VAL A 1 391 ? 5.437 1.001 -32.763 1.00 43.62 391 VAL A C 1
ATOM 2959 O O . VAL A 1 391 ? 4.465 1.264 -32.060 1.00 43.62 391 VAL A O 1
ATOM 2962 N N . THR A 1 392 ? 5.378 0.046 -33.683 1.00 41.28 392 THR A N 1
ATOM 2963 C CA . THR A 1 392 ? 4.238 -0.860 -33.755 1.00 41.28 392 THR A CA 1
ATOM 2964 C C . THR A 1 392 ? 4.448 -1.928 -32.696 1.00 41.28 392 THR A C 1
ATOM 2966 O O . THR A 1 392 ? 5.479 -2.602 -32.661 1.00 41.28 392 THR A O 1
ATOM 2969 N N . ALA A 1 393 ? 3.463 -2.122 -31.817 1.00 41.94 393 ALA A N 1
ATOM 2970 C CA . ALA A 1 393 ? 3.329 -3.428 -31.200 1.00 41.94 393 ALA A CA 1
ATOM 2971 C C . ALA A 1 393 ? 3.284 -4.415 -32.371 1.00 41.94 393 ALA A C 1
ATOM 2973 O O . ALA A 1 393 ? 2.385 -4.335 -33.213 1.00 41.94 393 ALA A O 1
ATOM 2974 N N . SER A 1 394 ? 4.269 -5.314 -32.487 1.00 37.09 394 SER A N 1
ATOM 2975 C CA . SER A 1 394 ? 4.026 -6.488 -33.321 1.00 37.09 394 SER A CA 1
ATOM 2976 C C . SER A 1 394 ? 2.713 -7.070 -32.805 1.00 37.09 394 SER A C 1
ATOM 2978 O O . SER A 1 394 ? 2.547 -7.109 -31.585 1.00 37.09 394 SER A O 1
ATOM 2980 N N . GLY A 1 395 ? 1.802 -7.535 -33.656 1.00 35.69 395 GLY A N 1
ATOM 2981 C CA . GLY A 1 395 ? 0.623 -8.305 -33.221 1.00 35.69 395 GLY A CA 1
ATOM 2982 C C . GLY A 1 395 ? 0.986 -9.647 -32.550 1.00 35.69 395 GLY A C 1
ATOM 2983 O O . GLY A 1 395 ? 0.307 -10.647 -32.730 1.00 35.69 395 GLY A O 1
ATOM 2984 N N . SER A 1 396 ? 2.119 -9.705 -31.848 1.00 42.50 396 SER A N 1
ATOM 2985 C CA . SER A 1 396 ? 2.719 -10.809 -31.130 1.00 42.50 396 SER A CA 1
ATOM 2986 C C . SER A 1 396 ? 3.061 -10.330 -29.707 1.00 42.50 396 SER A C 1
ATOM 2988 O O . SER A 1 396 ? 3.577 -9.224 -29.527 1.00 42.50 396 SER A O 1
ATOM 2990 N N . PRO A 1 397 ? 2.796 -11.148 -28.676 1.00 46.66 397 PRO A N 1
ATOM 2991 C CA . PRO A 1 397 ? 2.777 -10.751 -27.263 1.00 46.66 397 PRO A CA 1
ATOM 2992 C C . PRO A 1 397 ? 4.147 -10.414 -26.631 1.00 46.66 397 PRO A C 1
ATOM 2994 O O . PRO A 1 397 ? 4.268 -10.467 -25.406 1.00 46.66 397 PRO A O 1
ATOM 2997 N N . ASN A 1 398 ? 5.192 -10.105 -27.411 1.00 56.91 398 ASN A N 1
ATOM 2998 C CA . ASN A 1 398 ? 6.570 -10.148 -26.908 1.00 56.91 398 ASN A CA 1
ATOM 2999 C C . ASN A 1 398 ? 7.517 -9.000 -27.299 1.00 56.91 398 ASN A C 1
ATOM 3001 O O . ASN A 1 398 ? 8.069 -8.398 -26.378 1.00 56.91 398 ASN A O 1
ATOM 3005 N N . PRO A 1 399 ? 7.799 -8.702 -28.579 1.00 60.56 399 PRO A N 1
ATOM 3006 C CA . PRO A 1 399 ? 8.785 -7.674 -28.894 1.00 60.56 399 PRO A CA 1
ATOM 3007 C C . PRO A 1 399 ? 8.172 -6.281 -29.076 1.00 60.56 399 PRO A C 1
ATOM 3009 O O . PRO A 1 399 ? 7.174 -6.112 -29.777 1.00 60.56 399 PRO A O 1
ATOM 3012 N N . LEU A 1 400 ? 8.839 -5.274 -28.515 1.00 65.38 400 LEU A N 1
ATOM 3013 C CA . LEU A 1 400 ? 8.664 -3.882 -28.920 1.00 65.38 400 LEU A CA 1
ATOM 3014 C C . LEU A 1 400 ? 9.502 -3.667 -30.186 1.00 65.38 400 LEU A C 1
ATOM 3016 O O . LEU A 1 400 ? 10.714 -3.901 -30.171 1.00 65.38 400 LEU A O 1
ATOM 3020 N N . LEU A 1 401 ? 8.854 -3.287 -31.286 1.00 60.06 401 LEU A N 1
ATOM 3021 C CA . LEU A 1 401 ? 9.526 -2.938 -32.536 1.00 60.06 401 LEU A CA 1
ATOM 3022 C C . LEU A 1 401 ? 9.710 -1.434 -32.586 1.00 60.06 401 LEU A C 1
ATOM 3024 O O . LEU A 1 401 ? 8.729 -0.701 -32.522 1.00 60.06 401 LEU A O 1
ATOM 3028 N N . LEU A 1 402 ? 10.947 -0.987 -32.748 1.00 62.50 402 LEU A N 1
ATOM 3029 C CA . LEU A 1 402 ? 11.221 0.393 -33.125 1.00 62.50 402 LEU A CA 1
ATOM 3030 C C . LEU A 1 402 ? 11.303 0.447 -34.660 1.00 62.50 402 LEU A C 1
ATOM 3032 O O . LEU A 1 402 ? 11.977 -0.398 -35.262 1.00 62.50 402 LEU A O 1
ATOM 3036 N N . GLY A 1 403 ? 10.559 1.379 -35.269 1.00 55.00 403 GLY A N 1
ATOM 3037 C CA . GLY A 1 403 ? 10.594 1.660 -36.710 1.00 55.00 403 GLY A CA 1
ATOM 3038 C C . GLY A 1 403 ? 11.903 2.327 -37.153 1.00 55.00 403 GLY A C 1
ATOM 3039 O O . GLY A 1 403 ? 12.840 2.441 -36.362 1.00 55.00 403 GLY A O 1
ATOM 3040 N N . GLU A 1 404 ? 11.981 2.742 -38.420 1.00 48.88 404 GLU A N 1
ATOM 3041 C CA . GLU A 1 404 ? 13.142 3.477 -38.943 1.00 48.88 404 GLU A CA 1
ATOM 3042 C C . GLU A 1 404 ? 13.313 4.813 -38.209 1.00 48.88 404 GLU A C 1
ATOM 3044 O O . GLU A 1 404 ? 12.356 5.568 -38.077 1.00 48.88 404 GLU A O 1
ATOM 3049 N N . GLY A 1 405 ? 14.533 5.098 -37.743 1.00 50.25 405 GLY A N 1
ATOM 3050 C CA . GLY A 1 405 ? 14.849 6.310 -36.986 1.00 50.25 405 GLY A CA 1
ATOM 3051 C C . GLY A 1 405 ? 14.531 6.189 -35.493 1.00 50.25 405 GLY A C 1
ATOM 3052 O O . GLY A 1 405 ? 13.408 5.919 -35.076 1.00 50.25 405 GLY A O 1
ATOM 3053 N N . PHE A 1 406 ? 15.545 6.394 -34.654 1.00 55.81 406 PHE A N 1
ATOM 3054 C CA . PHE A 1 406 ? 15.377 6.492 -33.210 1.00 55.81 406 PHE A CA 1
ATOM 3055 C C . PHE A 1 406 ? 15.884 7.859 -32.742 1.00 55.81 406 PHE A C 1
ATOM 3057 O O . PHE A 1 406 ? 17.037 8.197 -33.000 1.00 55.81 406 PHE A O 1
ATOM 3064 N N . ASP A 1 407 ? 15.037 8.622 -32.045 1.00 58.50 407 ASP A N 1
ATOM 3065 C CA . ASP A 1 407 ? 15.375 9.964 -31.562 1.00 58.50 407 ASP A CA 1
ATOM 3066 C C . ASP A 1 407 ? 15.483 10.002 -30.025 1.00 58.50 407 ASP A C 1
ATOM 3068 O O . ASP A 1 407 ? 14.482 9.984 -29.298 1.00 58.50 407 ASP A O 1
ATOM 3072 N N . GLY A 1 408 ? 16.724 10.028 -29.531 1.00 72.31 408 GLY A N 1
ATOM 3073 C CA . GLY A 1 408 ? 17.086 10.446 -28.177 1.00 72.31 408 GLY A CA 1
ATOM 3074 C C . GLY A 1 408 ? 17.136 9.360 -27.094 1.00 72.31 408 GLY A C 1
ATOM 3075 O O . GLY A 1 408 ? 16.130 8.750 -26.737 1.00 72.31 408 GLY A O 1
ATOM 3076 N N . VAL A 1 409 ? 18.306 9.208 -26.462 1.00 78.12 409 VAL A N 1
ATOM 3077 C CA . VAL A 1 409 ? 18.660 8.383 -25.276 1.00 78.12 409 VAL A CA 1
ATOM 3078 C C . VAL A 1 409 ? 17.507 8.062 -24.305 1.00 78.12 409 VAL A C 1
ATOM 3080 O O . VAL A 1 409 ? 17.386 6.926 -23.833 1.00 78.12 409 VAL A O 1
ATOM 3083 N N . ILE A 1 410 ? 16.651 9.037 -23.980 1.00 75.69 410 ILE A N 1
ATOM 3084 C CA . ILE A 1 410 ? 15.529 8.869 -23.043 1.00 75.69 410 ILE A CA 1
ATOM 3085 C C . ILE A 1 410 ? 14.500 7.859 -23.569 1.00 75.69 410 ILE A C 1
ATOM 3087 O O . ILE A 1 410 ? 14.120 6.949 -22.827 1.00 75.69 410 ILE A O 1
ATOM 3091 N N . ARG A 1 411 ? 14.087 7.950 -24.842 1.00 79.06 411 ARG A N 1
ATOM 3092 C CA . ARG A 1 411 ? 13.099 7.022 -25.428 1.00 79.06 411 ARG A CA 1
ATOM 3093 C C . ARG A 1 411 ? 13.632 5.583 -25.473 1.00 79.06 411 ARG A C 1
ATOM 3095 O O . ARG A 1 411 ? 12.875 4.625 -25.311 1.00 79.06 411 ARG A O 1
ATOM 3102 N N . LEU A 1 412 ? 14.949 5.417 -25.608 1.00 83.12 412 LEU A N 1
ATOM 3103 C CA . LEU A 1 412 ? 15.635 4.127 -25.663 1.00 83.12 412 LEU A CA 1
ATOM 3104 C C . LEU A 1 412 ? 15.631 3.525 -24.270 1.00 83.12 412 LEU A C 1
ATOM 3106 O O . LEU A 1 412 ? 15.307 2.354 -24.092 1.00 83.12 412 LEU A O 1
ATOM 3110 N N . GLY A 1 413 ? 15.908 4.365 -23.271 1.00 85.62 413 GLY A N 1
ATOM 3111 C CA . GLY A 1 413 ? 15.770 4.028 -21.866 1.00 85.62 413 GLY A CA 1
ATOM 3112 C C . GLY A 1 413 ? 14.365 3.555 -21.508 1.00 85.62 413 GLY A C 1
ATOM 3113 O O . GLY A 1 413 ? 14.221 2.499 -20.890 1.00 85.62 413 GLY A O 1
ATOM 3114 N N . GLN A 1 414 ? 13.337 4.289 -21.934 1.00 83.12 414 GLN A N 1
ATOM 3115 C CA . GLN A 1 414 ? 11.933 3.942 -21.705 1.00 83.12 414 GLN A CA 1
ATOM 3116 C C . GLN A 1 414 ? 11.539 2.631 -22.401 1.00 83.12 414 GLN A C 1
ATOM 3118 O O . GLN A 1 414 ? 10.898 1.784 -21.779 1.00 83.12 414 GLN A O 1
ATOM 3123 N N . THR A 1 415 ? 11.977 2.423 -23.646 1.00 85.12 415 THR A N 1
ATOM 3124 C CA . THR A 1 415 ? 11.735 1.184 -24.407 1.00 85.12 415 THR A CA 1
ATOM 3125 C C . THR A 1 415 ? 12.388 -0.018 -23.733 1.00 85.12 415 THR A C 1
ATOM 3127 O O . THR A 1 415 ? 11.727 -1.026 -23.486 1.00 85.12 415 THR A O 1
ATOM 3130 N N . VAL A 1 416 ? 13.670 0.102 -23.371 1.00 88.50 416 VAL A N 1
ATOM 3131 C CA . VAL A 1 416 ? 14.421 -0.930 -22.642 1.00 88.50 416 VAL A CA 1
ATOM 3132 C C . VAL A 1 416 ? 13.736 -1.253 -21.317 1.00 88.50 416 VAL A C 1
ATOM 3134 O O . VAL A 1 416 ? 13.552 -2.424 -20.999 1.00 88.50 416 VAL A O 1
ATOM 3137 N N . LEU A 1 417 ? 13.302 -0.240 -20.563 1.00 87.12 417 LEU A N 1
ATOM 3138 C CA . LEU A 1 417 ? 12.626 -0.435 -19.283 1.00 87.12 417 LEU A CA 1
ATOM 3139 C C . LEU A 1 417 ? 11.266 -1.137 -19.436 1.00 87.12 417 LEU A C 1
ATOM 3141 O O . LEU A 1 417 ? 10.978 -2.063 -18.679 1.00 87.12 417 LEU A O 1
ATOM 3145 N N . CYS A 1 418 ? 10.446 -0.737 -20.413 1.00 84.38 418 CYS A N 1
ATOM 3146 C CA . CYS A 1 418 ? 9.135 -1.347 -20.660 1.00 84.38 418 CYS A CA 1
ATOM 3147 C C . CYS A 1 418 ? 9.262 -2.791 -21.165 1.00 84.38 418 CYS A C 1
ATOM 3149 O O . CYS A 1 418 ? 8.514 -3.662 -20.723 1.00 84.38 418 CYS A O 1
ATOM 3151 N N . ALA A 1 419 ? 10.237 -3.066 -22.038 1.00 86.81 419 ALA A N 1
ATOM 3152 C CA . ALA A 1 419 ? 10.532 -4.416 -22.514 1.00 86.81 419 ALA A CA 1
ATOM 3153 C C . ALA A 1 419 ? 11.134 -5.307 -21.422 1.00 86.81 419 ALA A C 1
ATOM 3155 O O . ALA A 1 419 ? 10.876 -6.510 -21.401 1.00 86.81 419 ALA A O 1
ATOM 3156 N N . ALA A 1 420 ? 11.931 -4.736 -20.516 1.00 87.62 420 ALA A N 1
ATOM 3157 C CA . ALA A 1 420 ? 12.442 -5.448 -19.359 1.00 87.62 420 ALA A CA 1
ATOM 3158 C C . ALA A 1 420 ? 11.323 -5.732 -18.356 1.00 87.62 420 ALA A C 1
ATOM 3160 O O . ALA A 1 420 ? 11.268 -6.831 -17.839 1.00 87.62 420 ALA A O 1
ATOM 3161 N N . GLY A 1 421 ? 10.423 -4.794 -18.065 1.00 83.62 421 GLY A N 1
ATOM 3162 C CA . GLY A 1 421 ? 9.320 -5.012 -17.119 1.00 83.62 421 GLY A CA 1
ATOM 3163 C C . GLY A 1 421 ? 9.698 -4.940 -15.637 1.00 83.62 421 GLY A C 1
ATOM 3164 O O . GLY A 1 421 ? 8.837 -5.043 -14.777 1.00 83.62 421 GLY A O 1
ATOM 3165 N N . HIS A 1 422 ? 10.962 -4.704 -15.292 1.00 81.94 422 HIS A N 1
ATOM 3166 C CA . HIS A 1 422 ? 11.378 -4.494 -13.902 1.00 81.94 422 HIS A CA 1
ATOM 3167 C C . HIS A 1 422 ? 11.686 -3.020 -13.613 1.00 81.94 422 HIS A C 1
ATOM 3169 O O . HIS A 1 422 ? 11.773 -2.204 -14.523 1.00 81.94 422 HIS A O 1
ATOM 3175 N N . ASP A 1 423 ? 11.924 -2.673 -12.354 1.00 76.88 423 ASP A N 1
ATOM 3176 C CA . ASP A 1 423 ? 12.137 -1.311 -11.837 1.00 76.88 423 ASP A CA 1
ATOM 3177 C C . ASP A 1 423 ? 13.539 -0.727 -12.010 1.00 76.88 423 ASP A C 1
ATOM 3179 O O . ASP A 1 423 ? 13.788 0.406 -11.601 1.00 76.88 423 ASP A O 1
ATOM 3183 N N . ARG A 1 424 ? 14.473 -1.467 -12.612 1.00 79.81 424 ARG A N 1
ATOM 3184 C CA . ARG A 1 424 ? 15.849 -1.001 -12.790 1.00 79.81 424 ARG A CA 1
ATOM 3185 C C . ARG A 1 424 ? 16.022 -0.241 -14.112 1.00 79.81 424 ARG A C 1
ATOM 3187 O O . ARG A 1 424 ? 16.189 -0.891 -15.145 1.00 79.81 424 ARG A O 1
ATOM 3194 N N . PRO A 1 425 ? 16.076 1.104 -14.107 1.00 81.75 425 PRO A N 1
ATOM 3195 C CA . PRO A 1 425 ? 16.407 1.866 -15.303 1.00 81.75 425 PRO A CA 1
ATOM 3196 C C . PRO A 1 425 ? 17.838 1.564 -15.787 1.00 81.75 425 PRO A C 1
ATOM 3198 O O . PRO A 1 425 ? 18.751 1.405 -14.961 1.00 81.75 425 PRO A O 1
ATOM 3201 N N . PRO A 1 426 ? 18.060 1.519 -17.112 1.00 86.38 426 PRO A N 1
ATOM 3202 C CA . PRO A 1 426 ? 19.391 1.416 -17.694 1.00 86.38 426 PRO A CA 1
ATOM 3203 C C . PRO A 1 426 ? 20.270 2.608 -17.299 1.00 86.38 426 PRO A C 1
ATOM 3205 O O . PRO A 1 426 ? 19.785 3.702 -17.000 1.00 86.38 426 PRO A O 1
ATOM 3208 N N . ARG A 1 427 ? 21.586 2.378 -17.236 1.00 85.25 427 ARG A N 1
ATOM 3209 C CA . ARG A 1 427 ? 22.537 3.437 -16.883 1.00 85.25 427 ARG A CA 1
ATOM 3210 C C . ARG A 1 427 ? 22.711 4.411 -18.061 1.00 85.25 427 ARG A C 1
ATOM 3212 O O . ARG A 1 427 ? 22.764 3.926 -19.192 1.00 85.25 427 ARG A O 1
ATOM 3219 N N . PRO A 1 428 ? 22.830 5.732 -17.817 1.00 83.06 428 PRO A N 1
ATOM 3220 C CA . PRO A 1 428 ? 22.942 6.727 -18.888 1.00 83.06 428 PRO A CA 1
ATOM 3221 C C . PRO A 1 428 ? 24.101 6.468 -19.859 1.00 83.06 428 PRO A C 1
ATOM 3223 O O . PRO A 1 428 ? 23.881 6.420 -21.062 1.00 83.06 428 PRO A O 1
ATOM 3226 N N . ASP A 1 429 ? 25.299 6.177 -19.345 1.00 86.31 429 ASP A N 1
ATOM 3227 C CA . ASP A 1 429 ? 26.497 5.849 -20.137 1.00 86.31 429 ASP A CA 1
ATOM 3228 C C . ASP A 1 429 ? 26.262 4.674 -21.100 1.00 86.31 429 ASP A C 1
ATOM 3230 O O . ASP A 1 429 ? 26.681 4.686 -22.258 1.00 86.31 429 ASP A O 1
ATOM 3234 N N . ARG A 1 430 ? 25.540 3.652 -20.629 1.00 90.56 430 ARG A N 1
ATOM 3235 C CA . ARG A 1 430 ? 25.204 2.469 -21.427 1.00 90.56 430 ARG A CA 1
ATOM 3236 C C . ARG A 1 430 ? 24.125 2.744 -22.464 1.00 90.56 430 ARG A C 1
ATOM 3238 O O . ARG A 1 430 ? 24.148 2.096 -23.506 1.00 90.56 430 ARG A O 1
ATOM 3245 N N . LEU A 1 431 ? 23.207 3.671 -22.194 1.00 88.50 431 LEU A N 1
ATOM 3246 C CA . LEU A 1 431 ? 22.226 4.103 -23.185 1.00 88.50 431 LEU A CA 1
ATOM 3247 C C . LEU A 1 431 ? 22.885 4.896 -24.307 1.00 88.50 431 LEU A C 1
ATOM 3249 O O . LEU A 1 431 ? 22.641 4.574 -25.461 1.00 88.50 431 LEU A O 1
ATOM 3253 N N . THR A 1 432 ? 23.763 5.848 -23.987 1.00 87.62 432 THR A N 1
ATOM 3254 C CA . THR A 1 432 ? 24.514 6.612 -24.996 1.00 87.62 432 THR A CA 1
ATOM 3255 C C . THR A 1 432 ? 25.353 5.687 -25.879 1.00 87.62 432 THR A C 1
ATOM 3257 O O . THR A 1 432 ? 25.347 5.804 -27.100 1.00 87.62 432 THR A O 1
ATOM 3260 N N . ALA A 1 433 ? 26.021 4.692 -25.284 1.00 89.62 433 ALA A N 1
ATOM 3261 C CA . ALA A 1 433 ? 26.763 3.693 -26.052 1.00 89.62 433 ALA A CA 1
ATOM 3262 C C . ALA A 1 433 ? 25.856 2.822 -26.943 1.00 89.62 433 ALA A C 1
ATOM 3264 O O . ALA A 1 433 ? 26.272 2.402 -28.021 1.00 89.62 433 ALA A O 1
ATOM 3265 N N . LEU A 1 434 ? 24.632 2.515 -26.500 1.00 90.06 434 LEU A N 1
ATOM 3266 C CA . LEU A 1 434 ? 23.668 1.752 -27.293 1.00 90.06 434 LEU A CA 1
ATOM 3267 C C . LEU A 1 434 ? 23.098 2.591 -28.444 1.00 90.06 434 LEU A C 1
ATOM 3269 O O . LEU A 1 434 ? 23.005 2.082 -29.554 1.00 90.06 434 LEU A O 1
ATOM 3273 N N . GLU A 1 435 ? 22.775 3.860 -28.202 1.00 88.31 435 GLU A N 1
ATOM 3274 C CA . GLU A 1 435 ? 22.319 4.814 -29.221 1.00 88.31 435 GLU A CA 1
ATOM 3275 C C . GLU A 1 435 ? 23.364 4.981 -30.330 1.00 88.31 435 GLU A C 1
ATOM 3277 O O . GLU A 1 435 ? 23.048 4.793 -31.502 1.00 88.31 435 GLU A O 1
ATOM 3282 N N . ALA A 1 436 ? 24.634 5.193 -29.967 1.00 88.00 436 ALA A N 1
ATOM 3283 C CA . ALA A 1 436 ? 25.729 5.280 -30.935 1.00 88.00 436 ALA A CA 1
ATOM 3284 C C . ALA A 1 436 ? 25.879 4.003 -31.784 1.00 88.00 436 ALA A C 1
ATOM 3286 O O . ALA A 1 436 ? 26.206 4.070 -32.966 1.00 88.00 436 ALA A O 1
ATOM 3287 N N . ARG A 1 437 ? 25.619 2.824 -31.202 1.00 89.88 437 ARG A N 1
ATOM 3288 C CA . ARG A 1 437 ? 25.636 1.548 -31.937 1.00 89.88 437 ARG A CA 1
ATOM 3289 C C . ARG A 1 437 ? 24.439 1.386 -32.866 1.00 89.88 437 ARG A C 1
ATOM 3291 O O . ARG A 1 437 ? 24.604 0.821 -33.940 1.00 89.88 437 ARG A O 1
ATOM 3298 N N . LEU A 1 438 ? 23.257 1.843 -32.457 1.00 86.25 438 LEU A N 1
ATOM 3299 C CA . LEU A 1 438 ? 22.057 1.827 -33.297 1.00 86.25 438 LEU A CA 1
ATOM 3300 C C . LEU A 1 438 ? 22.227 2.746 -34.511 1.00 86.25 438 LEU A C 1
ATOM 3302 O O . LEU A 1 438 ? 21.885 2.343 -35.617 1.00 86.25 438 LEU A O 1
ATOM 3306 N N . ALA A 1 439 ? 22.843 3.915 -34.319 1.00 84.94 439 ALA A N 1
ATOM 3307 C CA . ALA A 1 439 ? 23.151 4.862 -35.390 1.00 84.94 439 ALA A CA 1
ATOM 3308 C C . ALA A 1 439 ? 24.127 4.313 -36.449 1.00 84.94 439 ALA A C 1
ATOM 3310 O O . ALA A 1 439 ? 24.183 4.834 -37.556 1.00 84.94 439 ALA A O 1
ATOM 3311 N N . ALA A 1 440 ? 24.895 3.265 -36.131 1.00 85.81 440 ALA A N 1
ATOM 3312 C CA . ALA A 1 440 ? 25.790 2.623 -37.092 1.00 85.81 440 ALA A CA 1
ATOM 3313 C C . ALA A 1 440 ? 25.059 1.703 -38.092 1.00 85.81 440 ALA A C 1
ATOM 3315 O O . ALA A 1 440 ? 25.696 1.222 -39.024 1.00 85.81 440 ALA A O 1
ATOM 3316 N N . GLU A 1 441 ? 23.770 1.405 -37.875 1.00 81.75 441 GLU A N 1
ATOM 3317 C CA . GLU A 1 441 ? 22.924 0.536 -38.719 1.00 81.75 441 GLU A CA 1
ATOM 3318 C C . GLU A 1 441 ? 23.490 -0.871 -39.007 1.00 81.75 441 GLU A C 1
ATOM 3320 O O . GLU A 1 441 ? 23.029 -1.584 -39.897 1.00 81.75 441 GLU A O 1
ATOM 3325 N N . LEU A 1 442 ? 24.467 -1.327 -38.219 1.00 87.12 442 LEU A N 1
ATOM 3326 C CA . LEU A 1 442 ? 25.034 -2.668 -38.337 1.00 87.12 442 LEU A CA 1
ATOM 3327 C C . LEU A 1 442 ? 24.227 -3.683 -37.514 1.00 87.12 442 LEU A C 1
ATOM 3329 O O . LEU A 1 442 ? 23.787 -3.359 -36.407 1.00 87.12 442 LEU A O 1
ATOM 3333 N N . PRO A 1 443 ? 24.076 -4.937 -37.981 1.00 92.12 443 PRO A N 1
ATOM 3334 C CA . PRO A 1 443 ? 23.449 -5.983 -37.187 1.00 92.12 443 PRO A CA 1
ATOM 3335 C C . PRO A 1 443 ? 24.178 -6.219 -35.862 1.00 92.12 443 PRO A C 1
ATOM 3337 O O . PRO A 1 443 ? 25.389 -6.451 -35.842 1.00 92.12 443 PRO A O 1
ATOM 3340 N N . PHE A 1 444 ? 23.451 -6.225 -34.744 1.00 94.56 444 PHE A N 1
ATOM 3341 C CA . PHE A 1 444 ? 24.017 -6.619 -33.456 1.00 94.56 444 PHE A CA 1
ATOM 3342 C C . PHE A 1 444 ? 22.975 -7.164 -32.481 1.00 94.56 444 PHE A C 1
ATOM 3344 O O . PHE A 1 444 ? 21.776 -6.919 -32.585 1.00 94.56 444 PHE A O 1
ATOM 3351 N N . THR A 1 445 ? 23.464 -7.871 -31.463 1.00 94.00 445 THR A N 1
ATOM 3352 C CA . THR A 1 445 ? 22.688 -8.219 -30.272 1.00 94.00 445 THR A CA 1
ATOM 3353 C C . THR A 1 445 ? 23.338 -7.606 -29.037 1.00 94.00 445 THR A C 1
ATOM 3355 O O . THR A 1 445 ? 24.565 -7.588 -28.906 1.00 94.00 445 THR A O 1
ATOM 3358 N N . ALA A 1 446 ? 22.523 -7.070 -28.135 1.00 93.69 446 ALA A N 1
ATOM 3359 C CA . ALA A 1 446 ? 22.962 -6.539 -26.853 1.00 93.69 446 ALA A CA 1
ATOM 3360 C C . ALA A 1 446 ? 21.954 -6.881 -25.754 1.00 93.69 446 ALA A C 1
ATOM 3362 O O . ALA A 1 446 ? 20.769 -7.061 -26.017 1.00 93.69 446 ALA A O 1
ATOM 3363 N N . THR A 1 447 ? 22.420 -6.921 -24.510 1.00 92.31 447 THR A N 1
ATOM 3364 C CA . THR A 1 447 ? 21.557 -7.013 -23.330 1.00 92.31 447 THR A CA 1
ATOM 3365 C C . THR A 1 447 ? 21.812 -5.798 -22.455 1.00 92.31 447 THR A C 1
ATOM 3367 O O . THR A 1 447 ? 22.958 -5.499 -22.114 1.00 92.31 447 THR A O 1
ATOM 3370 N N . LEU A 1 448 ? 20.751 -5.096 -22.073 1.00 91.50 448 LEU A N 1
ATOM 3371 C CA . LEU A 1 448 ? 20.827 -3.924 -21.217 1.00 91.50 448 LEU A CA 1
ATOM 3372 C C . LEU A 1 448 ? 19.645 -3.919 -20.253 1.00 91.50 448 LEU A C 1
ATOM 3374 O O . LEU A 1 448 ? 18.502 -3.986 -20.684 1.00 91.50 448 LEU A O 1
ATOM 3378 N N . ALA A 1 449 ? 19.936 -3.824 -18.951 1.00 88.19 449 ALA A N 1
ATOM 3379 C CA . ALA A 1 449 ? 18.928 -3.731 -17.891 1.00 88.19 449 ALA A CA 1
ATOM 3380 C C . ALA A 1 449 ? 17.776 -4.740 -18.067 1.00 88.19 449 ALA A C 1
ATOM 3382 O O . ALA A 1 449 ? 16.618 -4.354 -18.099 1.00 88.19 449 ALA A O 1
ATOM 3383 N N . GLY A 1 450 ? 18.112 -6.018 -18.261 1.00 88.62 450 GLY A N 1
ATOM 3384 C CA . GLY A 1 450 ? 17.141 -7.103 -18.407 1.00 88.62 450 GLY A CA 1
ATOM 3385 C C . GLY A 1 450 ? 16.377 -7.157 -19.733 1.00 88.62 450 GLY A C 1
ATOM 3386 O O . GLY A 1 450 ? 15.620 -8.101 -19.947 1.00 88.62 450 GLY A O 1
ATOM 3387 N N . ALA A 1 451 ? 16.596 -6.212 -20.648 1.00 90.50 451 ALA A N 1
ATOM 3388 C CA . ALA A 1 451 ? 16.116 -6.303 -22.019 1.00 90.50 451 ALA A CA 1
ATOM 3389 C C . ALA A 1 451 ? 17.211 -6.825 -22.953 1.00 90.50 451 ALA A C 1
ATOM 3391 O O . ALA A 1 451 ? 18.389 -6.491 -22.812 1.00 90.50 451 ALA A O 1
ATOM 3392 N N . ARG A 1 452 ? 16.804 -7.613 -23.940 1.00 92.44 452 ARG A N 1
ATOM 3393 C CA . ARG A 1 452 ? 17.585 -7.999 -25.109 1.00 92.44 452 ARG A CA 1
ATOM 3394 C C . ARG A 1 452 ? 17.196 -7.102 -26.279 1.00 92.44 452 ARG A C 1
ATOM 3396 O O . ARG A 1 452 ? 16.012 -6.902 -26.535 1.00 92.44 452 ARG A O 1
ATOM 3403 N N . ILE A 1 453 ? 18.202 -6.591 -26.973 1.00 92.06 453 ILE A N 1
ATOM 3404 C CA . ILE A 1 453 ? 18.094 -5.735 -28.148 1.00 92.06 453 ILE A CA 1
ATOM 3405 C C . ILE A 1 453 ? 18.693 -6.502 -29.320 1.00 92.06 453 ILE A C 1
ATOM 3407 O O . ILE A 1 453 ? 19.870 -6.860 -29.278 1.00 92.06 453 ILE A O 1
ATOM 3411 N N . GLU A 1 454 ? 17.891 -6.753 -30.346 1.00 91.12 454 GLU A N 1
ATOM 3412 C CA . GLU A 1 454 ? 18.319 -7.315 -31.626 1.00 91.12 454 GLU A CA 1
ATOM 3413 C C . GLU A 1 454 ? 18.119 -6.248 -32.699 1.00 91.12 454 GLU A C 1
ATOM 3415 O O . GLU A 1 454 ? 16.989 -5.876 -33.011 1.00 91.12 454 GLU A O 1
ATOM 3420 N N . ALA A 1 455 ? 19.222 -5.723 -33.222 1.00 89.44 455 ALA A N 1
ATOM 3421 C CA . ALA A 1 455 ? 19.223 -4.703 -34.256 1.00 89.44 455 ALA A CA 1
ATOM 3422 C C . ALA A 1 455 ? 19.661 -5.313 -35.589 1.00 89.44 455 ALA A C 1
ATOM 3424 O O . ALA A 1 455 ? 20.617 -6.087 -35.650 1.00 89.44 455 ALA A O 1
ATOM 3425 N N . THR A 1 456 ? 18.956 -4.934 -36.644 1.00 86.31 456 THR A N 1
ATOM 3426 C CA . THR A 1 456 ? 19.253 -5.187 -38.058 1.00 86.31 456 THR A CA 1
ATOM 3427 C C . THR A 1 456 ? 18.992 -3.890 -38.834 1.00 86.31 456 THR A C 1
ATOM 3429 O O . THR A 1 456 ? 18.240 -3.052 -38.329 1.00 86.31 456 THR A O 1
ATOM 3432 N N . PRO A 1 457 ? 19.564 -3.696 -40.036 1.00 82.00 457 PRO A N 1
ATOM 3433 C CA . PRO A 1 457 ? 19.258 -2.526 -40.859 1.00 82.00 457 PRO A CA 1
ATOM 3434 C C . PRO A 1 457 ? 17.741 -2.323 -41.000 1.00 82.00 457 PRO A C 1
ATOM 3436 O O . PRO A 1 457 ? 17.022 -3.268 -41.331 1.00 82.00 457 PRO A O 1
ATOM 3439 N N . GLY A 1 458 ? 17.253 -1.124 -40.671 1.00 76.12 458 GLY A N 1
ATOM 3440 C CA . GLY A 1 458 ? 15.830 -0.762 -40.729 1.00 76.12 458 GLY A CA 1
ATOM 3441 C C . GLY A 1 458 ? 14.914 -1.426 -39.689 1.00 76.12 458 GLY A C 1
ATOM 3442 O O . GLY A 1 458 ? 13.698 -1.250 -39.747 1.00 76.12 458 GLY A O 1
ATOM 3443 N N . ARG A 1 459 ? 15.442 -2.211 -38.734 1.00 81.38 459 ARG A N 1
ATOM 3444 C CA . ARG A 1 459 ? 14.609 -2.890 -37.728 1.00 81.38 459 ARG A CA 1
ATOM 3445 C C . ARG A 1 459 ? 15.339 -3.156 -36.418 1.00 81.38 459 ARG A C 1
ATOM 3447 O O . ARG A 1 459 ? 16.315 -3.906 -36.380 1.00 81.38 459 ARG A O 1
ATOM 3454 N N . VAL A 1 460 ? 14.773 -2.658 -35.320 1.00 83.50 460 VAL A N 1
ATOM 3455 C CA . VAL A 1 460 ? 15.257 -2.924 -33.959 1.00 83.50 460 VAL A CA 1
ATOM 3456 C C . VAL A 1 460 ? 14.156 -3.579 -33.137 1.00 83.50 460 VAL A C 1
ATOM 3458 O O . VAL A 1 460 ? 13.025 -3.099 -33.070 1.00 83.50 460 VAL A O 1
ATOM 3461 N N . VAL A 1 461 ? 14.495 -4.695 -32.502 1.00 84.50 461 VAL A N 1
ATOM 3462 C CA . VAL A 1 461 ? 13.586 -5.504 -31.698 1.00 84.50 461 VAL A CA 1
ATOM 3463 C C . VAL A 1 461 ? 14.074 -5.504 -30.254 1.00 84.50 461 VAL A C 1
ATOM 3465 O O . VAL A 1 461 ? 15.189 -5.942 -29.973 1.00 84.50 461 VAL A O 1
ATOM 3468 N N . VAL A 1 462 ? 13.238 -5.039 -29.326 1.00 87.44 462 VAL A N 1
ATOM 3469 C CA . VAL A 1 462 ? 13.543 -5.017 -27.889 1.00 87.44 462 VAL A CA 1
ATOM 3470 C C . VAL A 1 462 ? 12.585 -5.949 -27.151 1.00 87.44 462 VAL A C 1
ATOM 3472 O O . VAL A 1 462 ? 11.369 -5.856 -27.303 1.00 87.44 462 VAL A O 1
ATOM 3475 N N . MET A 1 463 ? 13.118 -6.874 -26.356 1.00 88.44 463 MET A N 1
ATOM 3476 C CA . MET A 1 463 ? 12.340 -7.912 -25.664 1.00 88.44 463 MET A CA 1
ATOM 3477 C C . MET A 1 463 ? 12.928 -8.235 -24.287 1.00 88.44 463 MET A C 1
ATOM 3479 O O . MET A 1 463 ? 14.068 -7.881 -23.999 1.00 88.44 463 MET A O 1
ATOM 3483 N N . ARG A 1 464 ? 12.184 -8.938 -23.428 1.00 89.81 464 ARG A N 1
ATOM 3484 C CA . ARG A 1 464 ? 12.709 -9.421 -22.139 1.00 89.81 464 ARG A CA 1
ATOM 3485 C C . ARG A 1 464 ? 13.790 -10.482 -22.354 1.00 89.81 464 ARG A C 1
ATOM 3487 O O . ARG A 1 464 ? 13.559 -11.468 -23.048 1.00 89.81 464 ARG A O 1
ATOM 3494 N N . GLU A 1 465 ? 14.936 -10.324 -21.696 1.00 90.69 465 GLU A N 1
ATOM 3495 C CA . GLU A 1 465 ? 15.983 -11.345 -21.666 1.00 90.69 465 GLU A CA 1
ATOM 3496 C C . GLU A 1 465 ? 15.559 -12.506 -20.752 1.00 90.69 465 GLU A C 1
ATOM 3498 O O . GLU A 1 465 ? 15.471 -12.358 -19.529 1.00 90.69 465 GLU A O 1
ATOM 3503 N N . ALA A 1 466 ? 15.301 -13.680 -21.333 1.00 84.88 466 ALA A N 1
ATOM 3504 C CA . ALA A 1 466 ? 14.864 -14.855 -20.581 1.00 84.88 466 ALA A CA 1
ATOM 3505 C C . ALA A 1 466 ? 15.898 -15.288 -19.523 1.00 84.88 466 ALA A C 1
ATOM 3507 O O . ALA A 1 466 ? 15.526 -15.755 -18.446 1.00 84.88 466 ALA A O 1
ATOM 3508 N N . GLY A 1 467 ? 17.195 -15.072 -19.768 1.00 82.50 467 GLY A N 1
ATOM 3509 C CA . GLY A 1 467 ? 18.249 -15.350 -18.791 1.00 82.50 467 GLY A CA 1
ATOM 3510 C C . GLY A 1 467 ? 18.145 -14.553 -17.480 1.00 82.50 467 GLY A C 1
ATOM 3511 O O . GLY A 1 467 ? 18.790 -14.921 -16.499 1.00 82.50 467 GLY A O 1
ATOM 3512 N N . GLU A 1 468 ? 17.348 -13.481 -17.413 1.00 81.94 468 GLU A N 1
ATOM 3513 C CA . GLU A 1 468 ? 17.080 -12.760 -16.155 1.00 81.94 468 GLU A CA 1
ATOM 3514 C C . GLU A 1 468 ? 16.322 -13.614 -15.129 1.00 81.94 468 GLU A C 1
ATOM 3516 O O . GLU A 1 468 ? 16.585 -13.499 -13.934 1.00 81.94 468 GLU A O 1
ATOM 3521 N N . PHE A 1 469 ? 15.450 -14.531 -15.565 1.00 82.69 469 PHE A N 1
ATOM 3522 C CA . PHE A 1 469 ? 14.674 -15.387 -14.652 1.00 82.69 469 PHE A CA 1
ATOM 3523 C C . PHE A 1 469 ? 15.535 -16.399 -13.889 1.00 82.69 469 PHE A C 1
ATOM 3525 O O . PHE A 1 469 ? 15.150 -16.843 -12.816 1.00 82.69 469 PHE A O 1
ATOM 3532 N N . ARG A 1 470 ? 16.720 -16.748 -14.405 1.00 77.94 470 ARG A N 1
ATOM 3533 C CA . ARG A 1 470 ? 17.688 -17.587 -13.673 1.00 77.94 470 ARG A CA 1
ATOM 3534 C C . ARG A 1 470 ? 18.488 -16.794 -12.643 1.00 77.94 470 ARG A C 1
ATOM 3536 O O . ARG A 1 470 ? 19.030 -17.375 -11.714 1.00 77.94 470 ARG A O 1
ATOM 3543 N N . ARG A 1 471 ? 18.602 -15.476 -12.839 1.00 71.88 471 ARG A N 1
ATOM 3544 C CA . ARG A 1 471 ? 19.406 -14.575 -12.002 1.00 71.88 471 ARG A CA 1
ATOM 3545 C C . ARG A 1 471 ? 18.613 -13.979 -10.838 1.00 71.88 471 ARG A C 1
ATOM 3547 O O . ARG A 1 471 ? 19.222 -13.543 -9.868 1.00 71.88 471 ARG A O 1
ATOM 3554 N N . ARG A 1 472 ? 17.280 -13.959 -10.918 1.00 64.06 472 ARG A N 1
ATOM 3555 C CA . ARG A 1 472 ? 16.378 -13.503 -9.851 1.00 64.06 472 ARG A CA 1
ATOM 3556 C C . ARG A 1 472 ? 15.503 -14.666 -9.381 1.00 64.06 472 ARG A C 1
ATOM 3558 O O . ARG A 1 472 ? 14.638 -15.116 -10.124 1.00 64.06 472 ARG A O 1
ATOM 3565 N N . ALA A 1 473 ? 15.743 -15.151 -8.163 1.00 49.31 473 ALA A N 1
ATOM 3566 C CA . ALA A 1 473 ? 14.911 -16.174 -7.534 1.00 49.31 473 ALA A CA 1
ATOM 3567 C C . ALA A 1 473 ? 13.539 -15.595 -7.137 1.00 49.31 473 ALA A C 1
ATOM 3569 O O . ALA A 1 473 ? 13.461 -14.470 -6.651 1.00 49.31 473 ALA A O 1
ATOM 3570 N N . SER A 1 474 ? 12.489 -16.399 -7.328 1.00 57.25 474 SER A N 1
ATOM 3571 C CA . SER A 1 474 ? 11.060 -16.091 -7.145 1.00 57.25 474 SER A CA 1
ATOM 3572 C C . SER A 1 474 ? 10.448 -15.128 -8.173 1.00 57.25 474 SER A C 1
ATOM 3574 O O . SER A 1 474 ? 10.339 -13.923 -7.964 1.00 57.25 474 SER A O 1
ATOM 3576 N N . VAL A 1 475 ? 9.994 -15.696 -9.297 1.00 67.38 475 VAL A N 1
ATOM 3577 C CA . VAL A 1 475 ? 9.046 -15.049 -10.232 1.00 67.38 475 VAL A CA 1
ATOM 3578 C C . VAL A 1 475 ? 7.748 -15.860 -10.328 1.00 67.38 475 VAL A C 1
ATOM 3580 O O . VAL A 1 475 ? 6.980 -15.724 -11.279 1.00 67.38 475 VAL A O 1
ATOM 3583 N N . GLN A 1 476 ? 7.514 -16.731 -9.343 1.00 85.75 476 GLN A N 1
ATOM 3584 C CA . GLN A 1 476 ? 6.236 -17.400 -9.185 1.00 85.75 476 GLN A CA 1
ATOM 3585 C C . GLN A 1 476 ? 5.289 -16.457 -8.452 1.00 85.75 476 GLN A C 1
ATOM 3587 O O . GLN A 1 476 ? 5.584 -16.024 -7.342 1.00 85.75 476 GLN A O 1
ATOM 3592 N N . LEU A 1 477 ? 4.156 -16.150 -9.073 1.00 88.12 477 LEU A N 1
ATOM 3593 C CA . LEU A 1 477 ? 3.110 -15.342 -8.458 1.00 88.12 477 LEU A CA 1
ATOM 3594 C C . LEU A 1 477 ? 1.830 -16.167 -8.376 1.00 88.12 477 LEU A C 1
ATOM 3596 O O . LEU A 1 477 ? 1.323 -16.636 -9.395 1.00 88.12 477 LEU A O 1
ATOM 3600 N N . ARG A 1 478 ? 1.315 -16.340 -7.157 1.00 90.00 478 ARG A N 1
ATOM 3601 C CA . ARG A 1 478 ? 0.007 -16.949 -6.913 1.00 90.00 478 ARG A CA 1
ATOM 3602 C C . ARG A 1 478 ? -1.087 -16.000 -7.400 1.00 90.00 478 ARG A C 1
ATOM 3604 O O . ARG A 1 478 ? -1.070 -14.819 -7.057 1.00 90.00 478 ARG A O 1
ATOM 3611 N N . LEU A 1 479 ? -2.023 -16.507 -8.195 1.00 88.31 479 LEU A N 1
ATOM 3612 C CA . LEU A 1 479 ? -3.165 -15.742 -8.683 1.00 88.31 479 LEU A CA 1
ATOM 3613 C C . LEU A 1 479 ? -4.365 -15.968 -7.766 1.00 88.31 479 LEU A C 1
ATOM 3615 O O . LEU A 1 479 ? -4.689 -17.105 -7.437 1.00 88.31 479 LEU A O 1
ATOM 3619 N N . ASN A 1 480 ? -5.026 -14.877 -7.389 1.00 86.56 480 ASN A N 1
ATOM 3620 C CA . ASN A 1 480 ? -6.290 -14.928 -6.666 1.00 86.56 480 ASN A CA 1
ATOM 3621 C C . ASN A 1 480 ? -7.455 -14.873 -7.673 1.00 86.56 480 ASN A C 1
ATOM 3623 O O . ASN A 1 480 ? -7.368 -14.083 -8.621 1.00 86.56 480 ASN A O 1
ATOM 3627 N N . PRO A 1 481 ? -8.541 -15.641 -7.463 1.00 88.88 481 PRO A N 1
ATOM 3628 C CA . PRO A 1 481 ? -9.708 -15.633 -8.343 1.00 88.88 481 PRO A CA 1
ATOM 3629 C C . PRO A 1 481 ? -10.265 -14.226 -8.557 1.00 88.88 481 PRO A C 1
ATOM 3631 O O . PRO A 1 481 ? -10.402 -13.456 -7.603 1.00 88.88 481 PRO A O 1
ATOM 3634 N N . ASP A 1 482 ? -10.543 -13.891 -9.815 1.00 83.69 482 ASP A N 1
ATOM 3635 C CA . ASP A 1 482 ? -11.132 -12.637 -10.298 1.00 83.69 482 ASP A CA 1
ATOM 3636 C C . ASP A 1 482 ? -10.390 -11.356 -9.880 1.00 83.69 482 ASP A C 1
ATOM 3638 O O . ASP A 1 482 ? -10.854 -10.238 -10.119 1.00 83.69 482 ASP A O 1
ATOM 3642 N N . ARG A 1 483 ? -9.190 -11.490 -9.306 1.00 81.50 483 ARG A N 1
ATOM 3643 C CA . ARG A 1 483 ? -8.322 -10.370 -8.961 1.00 81.50 483 ARG A CA 1
ATOM 3644 C C . AR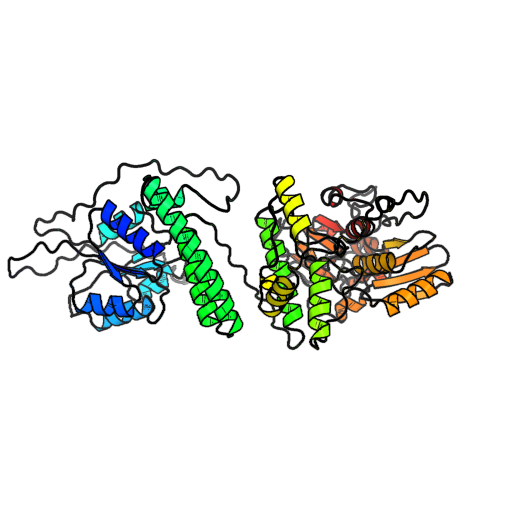G A 1 483 ? -7.191 -10.279 -9.978 1.00 81.50 483 ARG A C 1
ATOM 3646 O O . ARG A 1 483 ? -6.372 -11.194 -10.061 1.00 81.50 483 ARG A O 1
ATOM 3653 N N . PRO A 1 484 ? -7.084 -9.177 -10.738 1.00 84.00 484 PRO A N 1
ATOM 3654 C CA . PRO A 1 484 ? -5.948 -9.000 -11.626 1.00 84.00 484 PRO A CA 1
ATOM 3655 C C . PRO A 1 484 ? -4.648 -8.990 -10.806 1.00 84.00 484 PRO A C 1
ATOM 3657 O O . PRO A 1 484 ? -4.564 -8.327 -9.769 1.00 84.00 484 PRO A O 1
ATOM 3660 N N . ALA A 1 485 ? -3.579 -9.611 -11.306 1.00 83.94 485 ALA A N 1
ATOM 3661 C CA . ALA A 1 485 ? -2.220 -9.588 -10.739 1.00 83.94 485 ALA A CA 1
ATOM 3662 C C . ALA A 1 485 ? -1.185 -9.170 -11.810 1.00 83.94 485 ALA A C 1
ATOM 3664 O O . ALA A 1 485 ? -1.296 -9.597 -12.956 1.00 83.94 485 ALA A O 1
ATOM 3665 N N . VAL A 1 486 ? -0.229 -8.283 -11.489 1.00 84.38 486 VAL A N 1
ATOM 3666 C CA . VAL A 1 486 ? 0.840 -7.894 -12.431 1.00 84.38 486 VAL A CA 1
ATOM 3667 C C . VAL A 1 486 ? 2.020 -8.841 -12.244 1.00 84.38 486 VAL A C 1
ATOM 3669 O O . VAL A 1 486 ? 2.603 -8.903 -11.169 1.00 84.38 486 VAL A O 1
ATOM 3672 N N . TRP A 1 487 ? 2.390 -9.558 -13.300 1.00 87.19 487 TRP A N 1
ATOM 3673 C CA . TRP A 1 487 ? 3.495 -10.506 -13.322 1.00 87.19 487 TRP A CA 1
ATOM 3674 C C . TRP A 1 487 ? 4.668 -9.971 -14.150 1.00 87.19 487 TRP A C 1
ATOM 3676 O O . TRP A 1 487 ? 4.500 -9.585 -15.313 1.00 87.19 487 TRP A O 1
ATOM 3686 N N . ASP A 1 488 ? 5.858 -9.921 -13.533 1.00 84.62 488 ASP A N 1
ATOM 3687 C CA . ASP A 1 488 ? 7.118 -9.427 -14.132 1.00 84.62 488 ASP A CA 1
ATOM 3688 C C . ASP A 1 488 ? 7.001 -8.017 -14.759 1.00 84.62 488 ASP A C 1
ATOM 3690 O O . ASP A 1 488 ? 7.772 -7.636 -15.633 1.00 84.62 488 ASP A O 1
ATOM 3694 N N . GLY A 1 489 ? 5.974 -7.247 -14.383 1.00 82.69 489 GLY A N 1
ATOM 3695 C CA . GLY A 1 489 ? 5.688 -5.923 -14.937 1.00 82.69 489 GLY A CA 1
ATOM 3696 C C . GLY A 1 489 ? 5.302 -5.852 -16.410 1.00 82.69 489 GLY A C 1
ATOM 3697 O O . GLY A 1 489 ? 5.051 -4.758 -16.915 1.00 82.69 489 GLY A O 1
ATOM 3698 N N 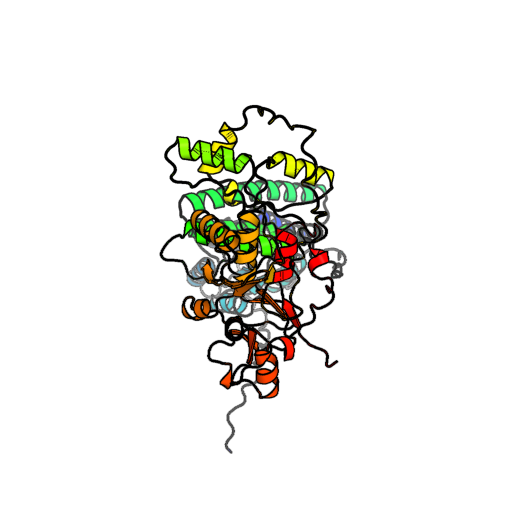. ARG A 1 490 ? 5.249 -6.976 -17.123 1.00 85.00 490 ARG A N 1
ATOM 3699 C CA . ARG A 1 490 ? 4.880 -7.002 -18.547 1.00 85.00 490 ARG A CA 1
ATOM 3700 C C . ARG A 1 490 ? 3.471 -7.508 -18.768 1.00 85.00 490 ARG A C 1
ATOM 3702 O O . ARG A 1 490 ? 2.887 -7.180 -19.792 1.00 85.00 490 ARG A O 1
ATOM 3709 N N . TYR A 1 491 ? 2.915 -8.259 -17.823 1.00 84.12 491 TYR A N 1
ATOM 3710 C CA . TYR A 1 491 ? 1.607 -8.876 -17.989 1.00 84.12 491 TYR A CA 1
ATOM 3711 C C . TYR A 1 491 ? 0.727 -8.609 -16.781 1.00 84.12 491 TYR A C 1
ATOM 3713 O O . TYR A 1 491 ? 1.149 -8.815 -15.650 1.00 84.12 491 TYR A O 1
ATOM 3721 N N . GLU A 1 492 ? -0.508 -8.187 -17.014 1.00 85.44 492 GLU A N 1
ATOM 3722 C CA . GLU A 1 492 ? -1.576 -8.312 -16.028 1.00 85.44 492 GLU A CA 1
ATOM 3723 C C . GLU A 1 492 ? -2.372 -9.579 -16.333 1.00 85.44 492 GLU A C 1
ATOM 3725 O O . GLU A 1 492 ? -2.763 -9.808 -17.474 1.00 85.44 492 GLU A O 1
ATOM 3730 N N . ILE A 1 493 ? -2.601 -10.406 -15.318 1.00 86.00 493 ILE A N 1
ATOM 3731 C CA . ILE A 1 493 ? -3.237 -11.714 -15.454 1.00 86.00 493 ILE A CA 1
ATOM 3732 C C . ILE A 1 493 ? -4.393 -11.803 -14.464 1.00 86.00 493 ILE A C 1
ATOM 3734 O O . ILE A 1 493 ? -4.226 -11.501 -13.287 1.00 86.00 493 ILE A O 1
ATOM 3738 N N . THR A 1 494 ? -5.574 -12.196 -14.937 1.00 87.69 494 THR A N 1
ATOM 3739 C CA . THR A 1 494 ? -6.763 -12.447 -14.107 1.00 87.69 494 THR A CA 1
ATOM 3740 C C . THR A 1 494 ? -7.252 -13.865 -14.364 1.00 87.69 494 THR A C 1
ATOM 3742 O O . THR A 1 494 ? -7.711 -14.160 -15.469 1.00 87.69 494 THR A O 1
ATOM 3745 N N . ALA A 1 495 ? -7.128 -14.736 -13.366 1.00 88.75 495 ALA A N 1
ATOM 3746 C CA . ALA A 1 495 ? -7.669 -16.092 -13.406 1.00 88.75 495 ALA A CA 1
ATOM 3747 C C . ALA A 1 495 ? -9.045 -16.115 -12.731 1.00 88.75 495 ALA A C 1
ATOM 3749 O O . ALA A 1 495 ? -9.235 -15.434 -11.730 1.00 88.75 495 ALA A O 1
ATOM 3750 N N . SER A 1 496 ? -9.988 -16.890 -13.264 1.00 87.12 496 SER A N 1
ATOM 3751 C CA . SER A 1 496 ? -11.328 -17.068 -12.678 1.00 87.12 496 SER A CA 1
ATOM 3752 C C . SER A 1 496 ? -11.371 -18.136 -11.580 1.00 87.12 496 SER A C 1
ATOM 3754 O O . SER A 1 496 ? -12.308 -18.190 -10.795 1.00 87.12 496 SER A O 1
ATOM 3756 N N . GLU A 1 497 ? -10.365 -19.011 -11.528 1.00 86.75 497 GLU A N 1
ATOM 3757 C CA . GLU A 1 497 ? -10.264 -20.116 -10.569 1.00 86.75 497 GLU A CA 1
ATOM 3758 C C . GLU A 1 497 ? -9.068 -19.922 -9.629 1.00 86.75 497 GLU A C 1
ATOM 3760 O O . GLU A 1 497 ? -8.078 -19.282 -9.991 1.00 86.75 497 GLU A O 1
ATOM 3765 N N . ASP A 1 498 ? -9.142 -20.514 -8.434 1.00 88.94 498 ASP A N 1
ATOM 3766 C CA . ASP A 1 498 ? -8.001 -20.617 -7.514 1.00 88.94 498 ASP A CA 1
ATOM 3767 C C . ASP A 1 498 ? -7.091 -21.784 -7.941 1.00 88.94 498 ASP A C 1
ATOM 3769 O O . ASP A 1 498 ? -7.450 -22.618 -8.777 1.00 88.94 498 ASP A O 1
ATOM 3773 N N . GLY A 1 499 ? -5.899 -21.863 -7.361 1.00 89.50 499 GLY A N 1
ATOM 3774 C CA . GLY A 1 499 ? -4.940 -22.930 -7.630 1.00 89.50 499 GLY A CA 1
ATOM 3775 C C . GLY A 1 499 ? -3.934 -22.595 -8.720 1.00 89.50 499 GLY A C 1
ATOM 3776 O O . GLY A 1 499 ? -3.117 -23.447 -9.049 1.00 89.50 499 GLY A O 1
ATOM 3777 N N . TRP A 1 500 ? -3.972 -21.387 -9.289 1.00 93.94 500 TRP A N 1
ATOM 3778 C CA . TRP A 1 500 ? -3.065 -20.983 -10.358 1.00 93.94 500 TRP A CA 1
ATOM 3779 C C . TRP A 1 500 ? -1.867 -20.197 -9.838 1.00 93.94 500 TRP A C 1
ATOM 3781 O O . TRP A 1 500 ? -2.000 -19.222 -9.099 1.00 93.94 500 TRP A O 1
ATOM 3791 N N . SER A 1 501 ? -0.681 -20.577 -10.303 1.00 93.69 501 SER A N 1
ATOM 3792 C CA . SER A 1 501 ? 0.535 -19.778 -10.175 1.00 93.69 501 SER A CA 1
ATOM 3793 C C . SER A 1 501 ? 1.089 -19.452 -11.555 1.00 93.69 501 SER A C 1
ATOM 3795 O O . SER A 1 501 ? 1.212 -20.345 -12.391 1.00 93.69 501 SER A O 1
ATOM 3797 N N . VAL A 1 502 ? 1.452 -18.194 -11.801 1.00 92.75 502 VAL A N 1
ATOM 3798 C CA . VAL A 1 502 ? 2.160 -17.797 -13.026 1.00 92.75 502 VAL A CA 1
ATOM 3799 C C . VAL A 1 502 ? 3.672 -17.885 -12.831 1.00 92.75 502 VAL A C 1
ATOM 3801 O O . VAL A 1 502 ? 4.198 -17.445 -11.810 1.00 92.75 502 VAL A O 1
ATOM 3804 N N . VAL A 1 503 ? 4.367 -18.441 -13.825 1.00 92.56 503 VAL A N 1
ATOM 3805 C CA . VAL A 1 503 ? 5.827 -18.615 -13.888 1.00 92.56 503 VAL A CA 1
ATOM 3806 C C . VAL A 1 503 ? 6.336 -18.349 -15.318 1.00 92.56 503 VAL A C 1
ATOM 3808 O O . VAL A 1 503 ? 5.537 -18.333 -16.261 1.00 92.56 503 VAL A O 1
ATOM 3811 N N . PRO A 1 504 ? 7.649 -18.133 -15.535 1.00 92.25 504 PRO A N 1
ATOM 3812 C CA . PRO A 1 504 ? 8.186 -18.019 -16.890 1.00 92.25 504 PRO A CA 1
ATOM 3813 C C . PRO A 1 504 ? 8.211 -19.380 -17.598 1.00 92.25 504 PRO A C 1
ATOM 3815 O O . PRO A 1 504 ? 8.499 -20.404 -16.987 1.00 92.25 504 PRO A O 1
ATOM 3818 N N . ALA A 1 505 ? 8.009 -19.393 -18.916 1.00 90.94 505 ALA A N 1
ATOM 3819 C CA . ALA A 1 505 ? 8.094 -20.602 -19.740 1.00 90.94 505 ALA A CA 1
ATOM 3820 C C . ALA A 1 505 ? 9.511 -21.215 -19.811 1.00 90.94 505 ALA A C 1
ATOM 3822 O O . ALA A 1 505 ? 9.697 -22.314 -20.342 1.00 90.94 505 ALA A O 1
ATOM 3823 N N . LEU A 1 506 ? 10.536 -20.500 -19.337 1.00 90.75 506 LEU A N 1
ATOM 3824 C CA . LEU A 1 506 ? 11.929 -20.932 -19.354 1.00 90.75 506 LEU A CA 1
ATOM 3825 C C . LEU A 1 506 ? 12.103 -22.270 -18.623 1.00 90.75 506 LEU A C 1
ATOM 3827 O O . LEU A 1 506 ? 11.883 -22.366 -17.424 1.00 90.75 506 LEU A O 1
ATOM 3831 N N . GLY A 1 507 ? 12.550 -23.296 -19.351 1.00 89.38 507 GLY A N 1
ATOM 3832 C CA . GLY A 1 507 ? 12.699 -24.656 -18.816 1.00 89.38 507 GLY A CA 1
ATOM 3833 C C . GLY A 1 507 ? 11.406 -25.481 -18.806 1.00 89.38 507 GLY A C 1
ATOM 3834 O O . GLY A 1 507 ? 11.468 -26.677 -18.559 1.00 89.38 507 GLY A O 1
ATOM 3835 N N . LEU A 1 508 ? 10.264 -24.881 -19.151 1.00 91.31 508 LEU A N 1
ATOM 3836 C CA . LEU A 1 508 ? 8.940 -25.513 -19.119 1.00 91.31 508 LEU A CA 1
ATOM 3837 C C . LEU A 1 508 ? 8.329 -25.736 -20.512 1.00 91.31 508 LEU A C 1
ATOM 3839 O O . LEU A 1 508 ? 7.300 -26.393 -20.642 1.00 91.31 508 LEU A O 1
ATOM 3843 N N . LEU A 1 509 ? 8.975 -25.245 -21.576 1.00 90.69 509 LEU A N 1
ATOM 3844 C CA . LEU A 1 509 ? 8.480 -25.356 -22.957 1.00 90.69 509 LEU A CA 1
ATOM 3845 C C . LEU A 1 509 ? 8.200 -26.799 -23.408 1.00 90.69 509 LEU A C 1
ATOM 3847 O O . LEU A 1 509 ? 7.267 -27.026 -24.174 1.00 90.69 509 LEU A O 1
ATOM 3851 N N . ALA A 1 510 ? 8.985 -27.773 -22.938 1.00 92.00 510 ALA A N 1
ATOM 3852 C CA . ALA A 1 510 ? 8.787 -29.184 -23.271 1.00 92.00 510 ALA A CA 1
ATOM 3853 C C . ALA A 1 510 ? 7.520 -29.780 -22.625 1.00 92.00 510 ALA A C 1
ATOM 3855 O O . ALA A 1 510 ? 6.950 -30.724 -23.167 1.00 92.00 510 ALA A O 1
ATOM 3856 N N . GLY A 1 511 ? 7.064 -29.212 -21.502 1.00 91.69 511 GLY A N 1
ATOM 3857 C CA . GLY A 1 511 ? 5.859 -29.642 -20.788 1.00 91.69 511 GLY A CA 1
ATOM 3858 C C . GLY A 1 511 ? 4.550 -29.091 -21.363 1.00 91.69 511 GLY A C 1
ATOM 3859 O O . GLY A 1 511 ? 3.483 -29.565 -20.985 1.00 91.69 511 GLY A O 1
ATOM 3860 N N . LEU A 1 512 ? 4.619 -28.114 -22.276 1.00 91.38 512 LEU A N 1
ATOM 3861 C CA . LEU A 1 512 ? 3.453 -27.552 -22.963 1.00 91.38 512 LEU A CA 1
ATOM 3862 C C . LEU A 1 512 ? 2.827 -28.563 -23.935 1.00 91.38 512 LEU A C 1
ATOM 3864 O O . LEU A 1 512 ? 3.526 -29.414 -24.487 1.00 91.38 512 LEU A O 1
ATOM 3868 N N . SER A 1 513 ? 1.526 -28.427 -24.208 1.00 90.62 513 SER A N 1
ATOM 3869 C CA . SER A 1 513 ? 0.846 -29.204 -25.256 1.00 90.62 513 SER A CA 1
ATOM 3870 C C . SER A 1 513 ? 1.417 -28.913 -26.655 1.00 90.62 513 SER A C 1
ATOM 3872 O O . SER A 1 513 ? 2.012 -27.858 -26.879 1.00 90.62 513 SER A O 1
ATOM 3874 N N . ASP A 1 514 ? 1.215 -29.808 -27.630 1.00 90.12 514 ASP A N 1
ATOM 3875 C CA . ASP A 1 514 ? 1.641 -29.569 -29.023 1.00 90.12 514 ASP A CA 1
ATOM 3876 C C . ASP A 1 514 ? 1.054 -28.278 -29.605 1.00 90.12 514 ASP A C 1
ATOM 3878 O O . ASP A 1 514 ? 1.763 -27.497 -30.244 1.00 90.12 514 ASP A O 1
ATOM 3882 N N . ALA A 1 515 ? -0.223 -28.016 -29.316 1.00 84.81 515 ALA A N 1
ATOM 3883 C CA . ALA A 1 515 ? -0.901 -26.788 -29.717 1.00 84.81 515 ALA A CA 1
ATOM 3884 C C . ALA A 1 515 ? -0.230 -25.544 -29.110 1.00 84.81 515 ALA A C 1
ATOM 3886 O O . ALA A 1 515 ? 0.023 -24.563 -29.809 1.00 84.81 515 ALA A O 1
ATOM 3887 N N . ASP A 1 516 ? 0.125 -25.597 -27.826 1.00 85.81 516 ASP A N 1
ATOM 3888 C CA . ASP A 1 516 ? 0.794 -24.489 -27.142 1.00 85.81 516 ASP A CA 1
ATOM 3889 C C . ASP A 1 516 ? 2.221 -24.277 -27.649 1.00 85.81 516 ASP A C 1
ATOM 3891 O O . ASP A 1 516 ? 2.642 -23.140 -27.865 1.00 85.81 516 ASP A O 1
ATOM 3895 N N . ARG A 1 517 ? 2.966 -25.356 -27.915 1.00 89.31 517 ARG A N 1
ATOM 3896 C CA . ARG A 1 517 ? 4.301 -25.266 -28.523 1.00 89.31 517 ARG A CA 1
ATOM 3897 C C . ARG A 1 517 ? 4.248 -24.619 -29.903 1.00 89.31 517 ARG A C 1
ATOM 3899 O O . ARG A 1 517 ? 5.092 -23.771 -30.200 1.00 89.31 517 ARG A O 1
ATOM 3906 N N . ALA A 1 518 ? 3.253 -24.965 -30.720 1.00 85.50 518 ALA A N 1
ATOM 3907 C CA . ALA A 1 518 ? 3.049 -24.354 -32.031 1.00 85.50 518 ALA A CA 1
ATOM 3908 C C . ALA A 1 518 ? 2.748 -22.847 -31.929 1.00 85.50 518 ALA A C 1
ATOM 3910 O O . ALA A 1 518 ? 3.243 -22.066 -32.743 1.00 85.50 518 ALA A O 1
ATOM 3911 N N . LEU A 1 519 ? 1.997 -22.417 -30.909 1.00 80.50 519 LEU A N 1
ATOM 3912 C CA . LEU A 1 519 ? 1.760 -20.996 -30.636 1.00 80.50 519 LEU A CA 1
ATOM 3913 C C . LEU A 1 519 ? 3.044 -20.278 -30.201 1.00 80.50 519 LEU A C 1
ATOM 3915 O O . LEU A 1 519 ? 3.382 -19.227 -30.746 1.00 80.50 519 LEU A O 1
ATOM 3919 N N . VAL A 1 520 ? 3.805 -20.861 -29.271 1.00 83.75 520 VAL A N 1
ATOM 3920 C CA . VAL A 1 520 ? 5.080 -20.290 -28.801 1.00 83.75 520 VAL A CA 1
ATOM 3921 C C . VAL A 1 520 ? 6.112 -20.189 -29.927 1.00 83.75 520 VAL A C 1
ATOM 3923 O O . VAL A 1 520 ? 6.882 -19.226 -29.971 1.00 83.75 520 VAL A O 1
ATOM 3926 N N . ALA A 1 521 ? 6.122 -21.135 -30.870 1.00 84.25 521 ALA A N 1
ATOM 3927 C CA . ALA A 1 521 ? 7.050 -21.140 -32.000 1.00 84.25 521 ALA A CA 1
ATOM 3928 C C . ALA A 1 521 ? 6.944 -19.881 -32.883 1.00 84.25 521 ALA A C 1
ATOM 3930 O O . ALA A 1 521 ? 7.945 -19.486 -33.483 1.00 84.25 521 ALA A O 1
ATOM 3931 N N . ARG A 1 522 ? 5.782 -19.208 -32.893 1.00 80.62 522 ARG A N 1
ATOM 3932 C CA . ARG A 1 522 ? 5.544 -17.945 -33.618 1.00 80.62 522 ARG A CA 1
ATOM 3933 C C . ARG A 1 522 ? 6.253 -16.736 -32.992 1.00 80.62 522 ARG A C 1
ATOM 3935 O O . ARG A 1 522 ? 6.397 -15.706 -33.641 1.00 80.62 522 ARG A O 1
ATOM 3942 N N . SER A 1 523 ? 6.697 -16.839 -31.737 1.00 79.81 523 SER A N 1
ATOM 3943 C CA . SER A 1 523 ? 7.503 -15.802 -31.079 1.00 79.81 523 SER A CA 1
ATOM 3944 C C . SER A 1 523 ? 8.996 -15.934 -31.423 1.00 79.81 523 SER A C 1
ATOM 3946 O O . SER A 1 523 ? 9.475 -17.064 -31.607 1.00 79.81 523 SER A O 1
ATOM 3948 N N . PRO A 1 524 ? 9.764 -14.820 -31.421 1.00 81.81 524 PRO A N 1
ATOM 3949 C CA . PRO A 1 524 ? 11.222 -14.854 -31.541 1.00 81.81 524 PRO A CA 1
ATOM 3950 C C . PRO A 1 524 ? 11.837 -15.823 -30.533 1.00 81.81 524 PRO A C 1
ATOM 3952 O O . PRO A 1 524 ? 11.443 -15.824 -29.365 1.00 81.81 524 PRO A O 1
ATOM 3955 N N . ALA A 1 525 ? 12.807 -16.633 -30.965 1.00 85.44 525 ALA A N 1
ATOM 3956 C CA . ALA A 1 525 ? 13.385 -17.700 -30.144 1.00 85.44 525 ALA A CA 1
ATOM 3957 C C . ALA A 1 525 ? 13.867 -17.204 -28.770 1.00 85.44 525 ALA A C 1
ATOM 3959 O O . ALA A 1 525 ? 13.616 -17.857 -27.758 1.00 85.44 525 ALA A O 1
ATOM 3960 N N . ALA A 1 526 ? 14.470 -16.014 -28.729 1.00 85.31 526 ALA A N 1
ATOM 3961 C CA . ALA A 1 526 ? 14.966 -15.393 -27.508 1.00 85.31 526 ALA A CA 1
ATOM 3962 C C . ALA A 1 526 ? 13.866 -14.948 -26.522 1.00 85.31 526 ALA A C 1
ATOM 3964 O O . ALA A 1 526 ? 14.113 -14.900 -25.319 1.00 85.31 526 ALA A O 1
ATOM 3965 N N . ALA A 1 527 ? 12.645 -14.681 -26.997 1.00 83.75 527 ALA A N 1
ATOM 3966 C CA . ALA A 1 527 ? 11.524 -14.245 -26.162 1.00 83.75 527 ALA A CA 1
ATOM 3967 C C . ALA A 1 527 ? 10.698 -15.411 -25.590 1.00 83.75 527 ALA A C 1
ATOM 3969 O O . ALA A 1 527 ? 9.966 -15.234 -24.617 1.00 83.75 527 ALA A O 1
ATOM 3970 N N . ARG A 1 528 ? 10.808 -16.620 -26.165 1.00 88.56 528 ARG A N 1
ATOM 3971 C CA . ARG A 1 528 ? 9.949 -17.772 -25.820 1.00 88.56 528 ARG A CA 1
ATOM 3972 C C . ARG A 1 528 ? 10.019 -18.146 -24.342 1.00 88.56 528 ARG A C 1
ATOM 3974 O O . ARG A 1 528 ? 8.989 -18.391 -23.731 1.00 88.56 528 ARG A O 1
ATOM 3981 N N . GLY A 1 529 ? 11.218 -18.150 -23.758 1.00 88.94 529 GLY A N 1
ATOM 3982 C CA . GLY A 1 529 ? 11.408 -18.471 -22.338 1.00 88.94 529 GLY A CA 1
ATOM 3983 C C . GLY A 1 529 ? 10.845 -17.414 -21.380 1.00 88.94 529 GLY A C 1
ATOM 3984 O O . GLY A 1 529 ? 10.634 -17.708 -20.209 1.00 88.94 529 GLY A O 1
ATOM 3985 N N . ALA A 1 530 ? 10.584 -16.199 -21.862 1.00 88.56 530 ALA A N 1
ATOM 3986 C CA . ALA A 1 530 ? 10.051 -15.102 -21.062 1.00 88.56 530 ALA A CA 1
ATOM 3987 C C . ALA A 1 530 ? 8.514 -15.020 -21.080 1.00 88.56 530 ALA A C 1
ATOM 3989 O O . ALA A 1 530 ? 7.949 -14.096 -20.494 1.00 88.56 530 ALA A O 1
ATOM 3990 N N . LEU A 1 531 ? 7.835 -15.948 -21.761 1.00 87.75 531 LEU A N 1
ATOM 3991 C CA . LEU A 1 531 ? 6.376 -15.985 -21.830 1.00 87.75 531 LEU A CA 1
ATOM 3992 C C . LEU A 1 531 ? 5.750 -16.433 -20.497 1.00 87.75 531 LEU A C 1
ATOM 3994 O O . LEU A 1 531 ? 6.310 -17.321 -19.852 1.00 87.75 531 LEU A O 1
ATOM 3998 N N . PRO A 1 532 ? 4.593 -15.869 -20.100 1.00 90.62 532 PRO A N 1
ATOM 3999 C CA . PRO A 1 532 ? 3.849 -16.326 -18.931 1.00 90.62 532 PRO A CA 1
ATOM 4000 C C . PRO A 1 532 ? 3.200 -17.690 -19.190 1.00 90.62 532 PRO A C 1
ATOM 4002 O O . PRO A 1 532 ? 2.426 -17.857 -20.139 1.00 90.62 532 PRO A O 1
ATOM 4005 N N . VAL A 1 533 ? 3.461 -18.648 -18.304 1.00 92.56 533 VAL A N 1
ATOM 4006 C CA . VAL A 1 533 ? 2.725 -19.916 -18.226 1.00 92.56 533 VAL A CA 1
ATOM 4007 C C . VAL A 1 533 ? 2.114 -20.070 -16.841 1.00 92.56 533 VAL A C 1
ATOM 4009 O O . VAL A 1 533 ? 2.658 -19.565 -15.860 1.00 92.56 533 VAL A O 1
ATOM 4012 N N . LEU A 1 534 ? 0.973 -20.745 -16.763 1.00 93.38 534 LEU A N 1
ATOM 4013 C CA . LEU A 1 534 ? 0.302 -21.067 -15.513 1.00 93.38 534 LEU A CA 1
ATOM 4014 C C . LEU A 1 534 ? 0.537 -22.527 -15.150 1.00 93.38 534 LEU A C 1
ATOM 4016 O O . LEU A 1 534 ? 0.474 -23.409 -16.007 1.00 93.38 534 LEU A O 1
ATOM 4020 N N . ILE A 1 535 ? 0.774 -22.760 -13.866 1.00 93.00 535 ILE A N 1
ATOM 4021 C CA . ILE A 1 535 ? 0.867 -24.077 -13.245 1.00 93.00 535 ILE A CA 1
ATOM 4022 C C . ILE A 1 535 ? -0.262 -24.175 -12.221 1.00 93.00 535 ILE A C 1
ATOM 4024 O O . ILE A 1 535 ? -0.450 -23.252 -11.422 1.00 93.00 535 ILE A O 1
ATOM 4028 N N . ARG A 1 536 ? -1.025 -25.271 -12.278 1.00 91.31 536 ARG A N 1
ATOM 4029 C CA . ARG A 1 536 ? -2.082 -25.571 -11.308 1.00 91.31 536 ARG A CA 1
ATOM 4030 C C . ARG A 1 536 ? -1.495 -26.346 -10.134 1.00 91.31 536 ARG A C 1
ATOM 4032 O O . ARG A 1 536 ? -0.635 -27.198 -10.343 1.00 91.31 536 ARG A O 1
ATOM 4039 N N . ASP A 1 537 ? -1.984 -26.099 -8.926 1.00 87.44 537 ASP A N 1
ATOM 4040 C CA . ASP A 1 537 ? -1.590 -26.868 -7.743 1.00 87.44 537 ASP A CA 1
ATOM 4041 C C . ASP A 1 537 ? -1.701 -28.377 -7.970 1.00 87.44 537 ASP A C 1
ATOM 4043 O O . ASP A 1 537 ? -2.722 -28.878 -8.443 1.00 87.44 537 ASP A O 1
ATOM 4047 N N . GLY A 1 538 ? -0.631 -29.098 -7.628 1.00 80.94 538 GLY A N 1
ATOM 4048 C CA . GLY A 1 538 ? -0.554 -30.550 -7.795 1.00 80.94 538 GLY A CA 1
ATOM 4049 C C . GLY A 1 538 ? -0.373 -31.028 -9.241 1.00 80.94 538 GLY A C 1
ATOM 4050 O O . GLY A 1 538 ? -0.444 -32.229 -9.485 1.00 80.94 538 GLY A O 1
ATOM 4051 N N . SER A 1 539 ? -0.139 -30.126 -10.200 1.00 85.12 539 SER A N 1
ATOM 4052 C CA . SER A 1 539 ? 0.146 -30.457 -11.599 1.00 85.12 539 SER A CA 1
ATOM 4053 C C . SER A 1 539 ? 1.485 -29.874 -12.034 1.00 85.12 539 SER A C 1
ATOM 4055 O O . SER A 1 539 ? 1.687 -28.671 -11.955 1.00 85.12 539 SER A O 1
ATOM 4057 N N . ASP A 1 540 ? 2.343 -30.699 -12.631 1.00 80.25 540 ASP A N 1
ATOM 4058 C CA . ASP A 1 540 ? 3.608 -30.243 -13.230 1.00 80.25 540 ASP A CA 1
ATOM 4059 C C . ASP A 1 540 ? 3.455 -29.798 -14.693 1.00 80.25 540 ASP A C 1
ATOM 4061 O O . ASP A 1 540 ? 4.426 -29.424 -15.353 1.00 80.25 540 ASP A O 1
ATOM 4065 N N . ARG A 1 541 ? 2.234 -29.863 -15.242 1.00 89.38 541 ARG A N 1
ATOM 4066 C CA . ARG A 1 541 ? 1.960 -29.473 -16.629 1.00 89.38 541 ARG A CA 1
ATOM 4067 C C . ARG A 1 541 ? 1.664 -27.974 -16.733 1.00 89.38 541 ARG A C 1
ATOM 4069 O O . ARG A 1 541 ? 0.623 -27.544 -16.230 1.00 89.38 541 ARG A O 1
ATOM 4076 N N . PRO A 1 542 ? 2.526 -27.188 -17.404 1.00 93.19 542 PRO A N 1
ATOM 4077 C CA . PRO A 1 542 ? 2.270 -25.779 -17.658 1.00 93.19 542 PRO A CA 1
ATOM 4078 C C . PRO A 1 542 ? 1.231 -25.595 -18.772 1.00 93.19 542 PRO A C 1
ATOM 4080 O O . PRO A 1 542 ? 1.166 -26.379 -19.720 1.00 93.19 542 PRO A O 1
ATOM 4083 N N . VAL A 1 543 ? 0.475 -24.503 -18.699 1.00 91.12 543 VAL A N 1
ATOM 4084 C CA . VAL A 1 543 ? -0.436 -24.034 -19.756 1.00 91.12 543 VAL A CA 1
ATOM 4085 C C . VAL A 1 543 ? -0.084 -22.589 -20.101 1.00 91.12 543 VAL A C 1
ATOM 4087 O O . VAL A 1 543 ? 0.294 -21.817 -19.224 1.00 91.12 543 VAL A O 1
ATOM 4090 N N . LEU A 1 544 ? -0.194 -22.182 -21.368 1.00 88.62 544 LEU A N 1
ATOM 4091 C CA . LEU A 1 544 ? -0.007 -20.771 -21.734 1.00 88.62 544 LEU A CA 1
ATOM 4092 C C . LEU A 1 544 ? -1.013 -19.885 -20.998 1.00 88.62 544 LEU A C 1
ATOM 4094 O O . LEU A 1 544 ? -2.208 -20.180 -20.997 1.00 88.62 544 LEU A O 1
ATOM 4098 N N . ALA A 1 545 ? -0.556 -18.779 -20.407 1.00 87.94 545 ALA A N 1
ATOM 4099 C CA . ALA A 1 545 ? -1.410 -18.017 -19.499 1.00 87.94 545 ALA A CA 1
ATOM 4100 C C . ALA A 1 545 ? -2.685 -17.477 -20.149 1.00 87.94 545 ALA A C 1
ATOM 4102 O O . ALA A 1 545 ? -3.753 -17.565 -19.555 1.00 87.94 545 ALA A O 1
ATOM 4103 N N . TRP A 1 546 ? -2.613 -17.019 -21.398 1.00 84.38 546 TRP A N 1
ATOM 4104 C CA . TRP A 1 546 ? -3.779 -16.516 -22.133 1.00 84.38 546 TRP A CA 1
ATOM 4105 C C . TRP A 1 546 ? -4.763 -17.604 -22.589 1.00 84.38 546 TRP A C 1
ATOM 4107 O O . TRP A 1 546 ? -5.790 -17.277 -23.172 1.00 84.38 546 TRP A O 1
ATOM 4117 N N . ARG A 1 547 ? -4.479 -18.892 -22.345 1.00 83.62 547 ARG A N 1
ATOM 4118 C CA . ARG A 1 547 ? -5.447 -19.981 -22.562 1.00 83.62 547 ARG A CA 1
ATOM 4119 C C . ARG A 1 547 ? -6.278 -20.317 -21.330 1.00 83.62 547 ARG A C 1
ATOM 4121 O O . ARG A 1 547 ? -7.322 -20.940 -21.473 1.00 83.62 547 ARG A O 1
ATOM 4128 N N . ALA A 1 548 ? -5.796 -19.952 -20.147 1.00 84.50 548 ALA A N 1
ATOM 4129 C CA . ALA A 1 548 ? -6.414 -20.301 -18.868 1.00 84.50 548 ALA A CA 1
ATOM 4130 C C . ALA A 1 548 ? -6.793 -19.069 -18.028 1.00 84.50 548 ALA A C 1
ATOM 4132 O O . ALA A 1 548 ? -7.488 -19.198 -17.026 1.00 84.50 548 ALA A O 1
ATOM 4133 N N . ALA A 1 549 ? -6.359 -17.874 -18.429 1.00 86.00 549 ALA A N 1
ATOM 4134 C CA . ALA A 1 549 ? -6.640 -16.618 -17.753 1.00 86.00 549 ALA A CA 1
ATOM 4135 C C . ALA A 1 549 ? -6.762 -15.467 -18.760 1.00 86.00 549 ALA A C 1
ATOM 4137 O O . ALA A 1 549 ? -6.214 -15.511 -19.864 1.00 86.00 549 ALA A O 1
ATOM 4138 N N . ARG A 1 550 ? -7.427 -14.385 -18.348 1.00 85.81 550 ARG A N 1
ATOM 4139 C CA . ARG A 1 550 ? -7.399 -13.114 -19.079 1.00 85.81 550 ARG A CA 1
ATOM 4140 C C . ARG A 1 550 ? -6.014 -12.496 -18.904 1.00 85.81 550 ARG A C 1
ATOM 4142 O O . ARG A 1 550 ? -5.608 -12.234 -17.774 1.00 85.81 550 ARG A O 1
ATOM 4149 N N . VAL A 1 551 ? -5.305 -12.247 -20.004 1.00 82.00 551 VAL A N 1
ATOM 4150 C CA . VAL A 1 551 ? -3.953 -11.667 -19.991 1.00 82.00 551 VAL A CA 1
ATOM 4151 C C . VAL A 1 551 ? -3.935 -10.359 -20.769 1.00 82.00 551 VAL A C 1
ATOM 4153 O O . VAL A 1 551 ? -4.338 -10.317 -21.928 1.00 82.00 551 VAL A O 1
ATOM 4156 N N . LEU A 1 552 ? -3.418 -9.304 -20.147 1.00 78.56 552 LEU A N 1
ATOM 4157 C CA . LEU A 1 552 ? -3.173 -8.007 -20.762 1.00 78.56 552 LEU A CA 1
ATOM 4158 C C . LEU A 1 552 ? -1.663 -7.762 -20.842 1.00 78.56 552 LEU A C 1
ATOM 4160 O O . LEU A 1 552 ? -0.973 -7.798 -19.823 1.00 78.56 552 LEU A O 1
ATOM 4164 N N . ASN A 1 553 ? -1.144 -7.496 -22.042 1.00 78.44 553 ASN A N 1
ATOM 4165 C CA . ASN A 1 553 ? 0.253 -7.103 -22.218 1.00 78.44 553 ASN A CA 1
ATOM 4166 C C . ASN A 1 553 ? 0.418 -5.613 -21.899 1.00 78.44 553 ASN A C 1
ATOM 4168 O O . ASN A 1 553 ? -0.087 -4.746 -22.611 1.00 78.44 553 ASN A O 1
ATOM 4172 N N . LEU A 1 554 ? 1.132 -5.323 -20.818 1.00 78.25 554 LEU A N 1
ATOM 4173 C CA . LEU A 1 554 ? 1.378 -3.974 -20.337 1.00 78.25 554 LEU A CA 1
ATOM 4174 C C . LEU A 1 554 ? 2.568 -3.312 -21.041 1.00 78.25 554 LEU A C 1
ATOM 4176 O O . LEU A 1 554 ? 2.622 -2.090 -21.064 1.00 78.25 554 LEU A O 1
ATOM 4180 N N . GLY A 1 555 ? 3.513 -4.065 -21.616 1.00 78.38 555 GLY A N 1
ATOM 4181 C CA . GLY A 1 555 ? 4.754 -3.518 -22.188 1.00 78.38 555 GLY A CA 1
ATOM 4182 C C . GLY A 1 555 ? 4.529 -2.409 -23.232 1.00 78.38 555 GLY A C 1
ATOM 4183 O O . GLY A 1 555 ? 5.007 -1.293 -23.021 1.00 78.38 555 GLY A O 1
ATOM 4184 N N . PRO A 1 556 ? 3.772 -2.666 -24.318 1.00 73.31 556 PRO A N 1
ATOM 4185 C CA . PRO A 1 556 ? 3.462 -1.656 -25.334 1.00 73.31 556 PRO A CA 1
ATOM 4186 C C . PRO A 1 556 ? 2.663 -0.473 -24.778 1.00 73.31 556 PRO A C 1
ATOM 4188 O O . PRO A 1 556 ? 3.015 0.678 -25.009 1.00 73.31 556 PRO A O 1
ATOM 4191 N N . ARG A 1 557 ? 1.645 -0.749 -23.957 1.00 74.31 557 ARG A N 1
ATOM 4192 C CA . ARG A 1 557 ? 0.780 0.265 -23.327 1.00 74.31 557 ARG A CA 1
ATOM 4193 C C . ARG A 1 557 ? 1.588 1.238 -22.466 1.00 74.31 557 ARG A C 1
ATOM 4195 O O . ARG A 1 557 ? 1.443 2.455 -22.544 1.00 74.31 557 ARG A O 1
ATOM 4202 N N . ARG A 1 558 ? 2.499 0.687 -21.670 1.00 77.50 558 ARG A N 1
ATOM 4203 C CA . ARG A 1 558 ? 3.427 1.433 -20.818 1.00 77.50 558 ARG A CA 1
ATOM 4204 C C . ARG A 1 558 ? 4.405 2.263 -21.644 1.00 77.50 558 ARG A C 1
ATOM 4206 O O . ARG A 1 558 ? 4.706 3.391 -21.261 1.00 77.50 558 ARG A O 1
ATOM 4213 N N . LEU A 1 559 ? 4.849 1.754 -22.793 1.00 77.56 559 LEU A N 1
ATOM 4214 C CA . LEU A 1 559 ? 5.692 2.519 -23.707 1.00 77.56 559 LEU A CA 1
ATOM 4215 C C . LEU A 1 559 ? 4.931 3.690 -24.349 1.00 77.56 559 LEU A C 1
ATOM 4217 O O . LEU A 1 559 ? 5.448 4.801 -24.342 1.00 77.56 559 LEU A O 1
ATOM 4221 N N . MET A 1 560 ? 3.691 3.493 -24.809 1.00 72.19 560 MET A N 1
ATOM 4222 C CA . MET A 1 560 ? 2.863 4.582 -25.355 1.00 72.19 560 MET A CA 1
ATOM 4223 C C . MET A 1 560 ? 2.695 5.731 -24.348 1.00 72.19 560 MET A C 1
ATOM 4225 O O . MET A 1 560 ? 2.863 6.900 -24.700 1.00 72.19 560 MET A O 1
ATOM 4229 N N . LEU A 1 561 ? 2.442 5.413 -23.070 1.00 69.62 561 LEU A N 1
ATOM 4230 C CA . LEU A 1 561 ? 2.446 6.420 -22.000 1.00 69.62 561 LEU A CA 1
ATOM 4231 C C . LEU A 1 561 ? 3.807 7.103 -21.839 1.00 69.62 561 LEU A C 1
ATOM 4233 O O . LEU A 1 561 ? 3.873 8.318 -21.675 1.00 69.62 561 LEU A O 1
ATOM 4237 N N . ALA A 1 562 ? 4.897 6.328 -21.844 1.00 73.06 562 ALA A N 1
ATOM 4238 C CA . ALA A 1 562 ? 6.259 6.842 -21.689 1.00 73.06 562 ALA A CA 1
ATOM 4239 C C . ALA A 1 562 ? 6.583 7.940 -22.709 1.00 73.06 562 ALA A C 1
ATOM 4241 O O . ALA A 1 562 ? 7.161 8.990 -22.382 1.00 73.06 562 ALA A O 1
ATOM 4242 N N . LEU A 1 563 ? 6.186 7.660 -23.948 1.00 72.19 563 LEU A N 1
ATOM 4243 C CA . LEU A 1 563 ? 6.419 8.486 -25.118 1.00 72.19 563 LEU A CA 1
ATOM 4244 C C . LEU A 1 563 ? 5.450 9.675 -25.186 1.00 72.19 563 LEU A C 1
ATOM 4246 O O . LEU A 1 563 ? 5.735 10.644 -25.885 1.00 72.19 563 LEU A O 1
ATOM 4250 N N . GLY A 1 564 ? 4.382 9.675 -24.382 1.00 65.25 564 GLY A N 1
ATOM 4251 C CA . GLY A 1 564 ? 3.361 10.724 -24.385 1.00 65.25 564 GLY A CA 1
ATOM 4252 C C . GLY A 1 564 ? 2.385 10.607 -25.557 1.00 65.25 564 GLY A C 1
ATOM 4253 O O . GLY A 1 564 ? 1.731 11.586 -25.899 1.00 65.25 564 GLY A O 1
ATOM 4254 N N . GLU A 1 565 ? 2.282 9.425 -26.171 1.00 63.97 565 GLU A N 1
ATOM 4255 C CA . GLU A 1 565 ? 1.327 9.133 -27.252 1.00 63.97 565 GLU A CA 1
ATOM 4256 C C . GLU A 1 565 ? -0.118 9.050 -26.739 1.00 63.97 565 GLU A C 1
ATOM 4258 O O . GLU A 1 565 ? -1.072 9.211 -27.497 1.00 63.97 565 GLU A O 1
ATOM 4263 N N . THR A 1 566 ? -0.285 8.829 -25.434 1.00 56.09 566 THR A N 1
ATOM 4264 C CA . THR A 1 566 ? -1.551 8.988 -24.721 1.00 56.09 566 THR A CA 1
ATOM 4265 C C . THR A 1 566 ? -1.318 9.694 -23.390 1.00 56.09 566 THR A C 1
ATOM 4267 O O . THR A 1 566 ? -0.301 9.490 -22.726 1.00 56.09 566 THR A O 1
ATOM 4270 N N . THR A 1 567 ? -2.269 10.542 -23.006 1.00 53.19 567 THR A N 1
ATOM 4271 C CA . THR A 1 567 ? -2.265 11.299 -21.747 1.00 53.19 567 THR A CA 1
ATOM 4272 C C . THR A 1 567 ? -3.280 10.769 -20.735 1.00 53.19 567 THR A C 1
ATOM 4274 O O . THR A 1 567 ? -3.291 11.232 -19.596 1.00 53.19 567 THR A O 1
ATOM 4277 N N . GLN A 1 568 ? -4.128 9.799 -21.112 1.00 51.16 568 GLN A N 1
ATOM 4278 C CA . GLN A 1 568 ? -5.132 9.221 -20.216 1.00 51.16 568 GLN A CA 1
ATOM 4279 C C . GLN A 1 568 ? -4.914 7.718 -20.035 1.00 51.16 568 GLN A C 1
ATOM 4281 O O . GLN A 1 568 ? -4.985 6.929 -20.973 1.00 51.16 568 GLN A O 1
ATOM 4286 N N . GLU A 1 569 ? -4.715 7.302 -18.786 1.00 50.69 569 GLU A N 1
ATOM 4287 C CA . GLU A 1 569 ? -4.399 5.912 -18.441 1.00 50.69 569 GLU A CA 1
ATOM 4288 C C . GLU A 1 569 ? -5.544 4.933 -18.756 1.00 50.69 569 GLU A C 1
ATOM 4290 O O . GLU A 1 569 ? -5.308 3.776 -19.086 1.00 50.69 569 GLU A O 1
ATOM 4295 N N . LYS A 1 570 ? -6.798 5.401 -18.760 1.00 50.94 570 LYS A N 1
ATOM 4296 C CA . LYS A 1 570 ? -7.954 4.600 -19.204 1.00 50.94 570 LYS A CA 1
ATOM 4297 C C . LYS A 1 570 ? -7.905 4.231 -20.692 1.00 50.94 570 LYS A C 1
ATOM 4299 O O . LYS A 1 570 ? -8.532 3.262 -21.100 1.00 50.94 570 LYS A O 1
ATOM 4304 N N . ASP A 1 571 ? -7.156 4.968 -21.511 1.00 51.59 571 ASP A N 1
ATOM 4305 C CA . ASP A 1 571 ? -6.963 4.595 -22.914 1.00 51.59 571 ASP A CA 1
ATOM 4306 C C . ASP A 1 571 ? -6.002 3.398 -23.044 1.00 51.59 571 ASP A C 1
ATOM 4308 O O . ASP A 1 571 ? -5.963 2.750 -24.085 1.00 51.59 571 ASP A O 1
ATOM 4312 N N . LEU A 1 572 ? -5.322 3.011 -21.955 1.00 51.09 572 LEU A N 1
ATOM 4313 C CA . LEU A 1 572 ? -4.542 1.775 -21.849 1.00 51.09 572 LEU A CA 1
ATOM 4314 C C . LEU A 1 572 ? -5.372 0.549 -21.515 1.00 51.09 572 LEU A C 1
ATOM 4316 O O . LEU A 1 572 ? -4.797 -0.525 -21.383 1.00 51.09 572 LEU A O 1
ATOM 4320 N N . THR A 1 573 ? -6.683 0.656 -21.348 1.00 45.78 573 THR A N 1
ATOM 4321 C CA . THR A 1 573 ? -7.559 -0.522 -21.285 1.00 45.78 573 THR A CA 1
ATOM 4322 C C . THR A 1 573 ? -8.402 -0.663 -22.547 1.00 45.78 573 THR A C 1
ATOM 4324 O O . THR A 1 573 ? -9.052 -1.690 -22.726 1.00 45.78 573 THR A O 1
ATOM 4327 N N . ARG A 1 574 ? -8.341 0.310 -23.474 1.00 43.50 574 ARG A N 1
ATOM 4328 C CA . ARG A 1 574 ? -8.920 0.174 -24.814 1.00 43.50 574 ARG A CA 1
ATOM 4329 C C . ARG A 1 574 ? -8.148 -0.871 -25.616 1.00 43.50 574 ARG A C 1
ATOM 4331 O O . ARG A 1 574 ? -6.919 -0.952 -25.549 1.00 43.50 574 ARG A O 1
ATOM 4338 N N . THR A 1 575 ? -8.874 -1.689 -26.365 1.00 41.28 575 THR A N 1
ATOM 4339 C CA . THR A 1 575 ? -8.306 -2.639 -27.321 1.00 41.28 575 THR A CA 1
ATOM 4340 C C . THR A 1 575 ? -7.612 -1.838 -28.421 1.00 41.28 575 THR A C 1
ATOM 4342 O O . THR A 1 575 ? -8.282 -1.176 -29.211 1.00 41.28 575 THR A O 1
ATOM 4345 N N . VAL A 1 576 ? -6.279 -1.845 -28.468 1.00 40.00 576 VAL A N 1
ATOM 4346 C CA . VAL A 1 576 ? -5.570 -1.357 -29.655 1.00 40.00 576 VAL A CA 1
ATOM 4347 C C . VAL A 1 576 ? -5.725 -2.442 -30.722 1.00 40.00 576 VAL A C 1
ATOM 4349 O O . VAL A 1 576 ? -5.638 -3.636 -30.420 1.00 40.00 576 VAL A O 1
ATOM 4352 N N . HIS A 1 577 ? -6.015 -2.057 -31.964 1.00 34.19 577 HIS A N 1
ATOM 4353 C CA . HIS A 1 577 ? -6.117 -3.012 -33.069 1.00 34.19 577 HIS A CA 1
ATOM 4354 C C . HIS A 1 577 ? -4.846 -3.884 -33.139 1.00 34.19 577 HIS A C 1
ATOM 4356 O O . HIS A 1 577 ? -3.752 -3.357 -33.326 1.00 34.19 577 HIS A O 1
ATOM 4362 N N . GLY A 1 578 ? -5.000 -5.207 -32.977 1.00 41.34 578 GLY A N 1
ATOM 4363 C CA . GLY A 1 578 ? -3.904 -6.190 -33.006 1.00 41.34 578 GLY A CA 1
ATOM 4364 C C . GLY A 1 578 ? -3.381 -6.677 -31.643 1.00 41.34 578 GLY A C 1
ATOM 4365 O O . GLY A 1 578 ? -2.415 -7.435 -31.620 1.00 41.34 578 GLY A O 1
ATOM 4366 N N . GLU A 1 579 ? -3.987 -6.271 -30.518 1.00 41.28 579 GLU A N 1
ATOM 4367 C CA . GLU A 1 579 ? -3.485 -6.573 -29.161 1.00 41.28 579 GLU A CA 1
ATOM 4368 C C . GLU A 1 579 ? -4.178 -7.715 -28.403 1.00 41.28 579 GLU A C 1
ATOM 4370 O O . GLU A 1 579 ? -3.803 -8.003 -27.262 1.00 41.28 579 GLU A O 1
ATOM 4375 N N . THR A 1 580 ? -5.158 -8.398 -28.991 1.00 39.25 580 THR A N 1
ATOM 4376 C CA . THR A 1 580 ? -5.674 -9.629 -28.385 1.00 39.25 580 THR A CA 1
ATOM 4377 C C . THR A 1 580 ? -4.549 -10.677 -28.402 1.00 39.25 580 THR A C 1
ATOM 4379 O O . THR A 1 580 ? -4.066 -11.006 -29.490 1.00 39.25 580 THR A O 1
ATOM 4382 N N . PRO A 1 581 ? -4.088 -11.232 -27.255 1.00 41.97 581 PRO A N 1
ATOM 4383 C CA . PRO A 1 581 ? -3.362 -12.503 -27.293 1.00 41.97 581 PRO A CA 1
ATOM 4384 C C . PRO A 1 581 ? -4.263 -13.456 -28.074 1.00 41.97 581 PRO A C 1
ATOM 4386 O O . PRO A 1 581 ? -5.448 -13.454 -27.761 1.00 41.97 581 PRO A O 1
ATOM 4389 N N . PRO A 1 582 ? -3.773 -14.185 -29.090 1.00 37.53 582 PRO A N 1
ATOM 4390 C CA . PRO A 1 582 ? -4.617 -14.748 -30.141 1.00 37.53 582 PRO A CA 1
ATOM 4391 C C . PRO A 1 582 ? -5.726 -15.610 -29.534 1.00 37.53 582 PRO A C 1
ATOM 4393 O O . PRO A 1 582 ? -5.501 -16.774 -29.204 1.00 37.53 582 PRO A O 1
ATOM 4396 N N . SER A 1 583 ? -6.901 -15.014 -29.339 1.00 36.22 583 SER A N 1
ATOM 4397 C CA . SER A 1 583 ? -8.121 -15.698 -28.925 1.00 36.22 583 SER A CA 1
ATOM 4398 C C . SER A 1 583 ? -8.891 -16.203 -30.141 1.00 36.22 583 SER A C 1
ATOM 4400 O O . SER A 1 583 ? -9.790 -17.021 -29.995 1.00 36.22 583 SER A O 1
ATOM 4402 N N . ASP A 1 584 ? -8.475 -15.780 -31.335 1.00 30.91 584 ASP A N 1
ATOM 4403 C CA . ASP A 1 584 ? -9.092 -16.054 -32.620 1.00 30.91 584 ASP A CA 1
ATOM 4404 C C . ASP A 1 584 ? -7.901 -16.573 -33.468 1.00 30.91 584 ASP A C 1
ATOM 4406 O O . ASP A 1 584 ? -6.885 -15.895 -33.594 1.00 30.91 584 ASP A O 1
ATOM 4410 N N . LEU A 1 585 ? -7.813 -17.807 -33.981 1.00 32.62 585 LEU A N 1
ATOM 4411 C CA . LEU A 1 585 ? -8.793 -18.429 -34.867 1.00 32.62 585 LEU A CA 1
ATOM 4412 C C . LEU A 1 585 ? -9.625 -17.349 -35.557 1.00 32.62 585 LEU A C 1
ATOM 4414 O O . LEU A 1 585 ? -10.799 -17.223 -35.251 1.00 32.62 585 LEU A O 1
ATOM 4418 N N . PHE A 1 586 ? -8.969 -16.512 -36.366 1.00 30.28 586 PHE A N 1
ATOM 4419 C CA . PHE A 1 586 ? -9.075 -16.564 -37.827 1.00 30.28 586 PHE A CA 1
ATOM 4420 C C . PHE A 1 586 ? -7.782 -16.062 -38.475 1.00 30.28 586 PHE A C 1
ATOM 4422 O O . PHE A 1 586 ? -7.322 -14.957 -38.116 1.00 30.28 586 PHE A O 1
#

Radius of gyration: 31.93 Å; Cα contacts (8 Å, |Δi|>4): 831; chains: 1; bounding box: 64×86×99 Å

Solvent-accessible surface area (backbone atoms only — not comparable to full-atom values): 34261 Å² total; per-residue (Å²): 135,86,81,80,85,82,83,74,87,83,78,84,74,85,77,78,89,79,84,76,89,86,88,87,79,99,72,75,90,68,68,67,26,31,36,37,24,37,60,46,68,66,53,42,54,42,52,50,48,31,32,52,68,31,71,42,56,69,48,81,20,64,20,27,61,52,33,52,55,48,54,76,75,50,81,53,41,34,36,40,28,31,53,82,34,70,103,28,26,32,60,58,39,42,47,49,51,68,73,68,50,55,92,95,56,82,70,45,33,31,38,43,33,85,60,86,56,95,55,54,66,56,51,42,45,76,53,72,34,74,47,75,44,50,57,66,69,42,46,70,57,51,51,56,52,46,70,71,56,49,63,58,41,99,86,73,45,66,69,82,62,49,80,73,79,80,69,76,81,71,78,75,74,90,64,77,91,60,67,54,39,82,60,44,33,38,64,36,68,45,85,52,66,69,60,52,52,49,55,53,52,52,46,56,52,52,50,52,52,44,55,48,50,30,53,51,25,54,74,71,66,36,61,65,60,24,48,53,44,51,52,52,50,46,54,47,33,46,51,57,19,30,66,75,84,86,84,80,86,86,70,83,84,56,96,65,63,48,73,61,50,52,50,42,53,51,37,40,53,51,51,51,50,33,56,76,70,66,50,83,40,73,57,81,68,49,21,34,54,50,51,53,40,48,51,57,40,37,79,72,73,44,87,70,74,81,84,62,88,55,47,75,28,68,32,47,47,64,45,74,92,55,84,43,49,62,49,46,51,89,41,45,65,66,60,53,50,52,55,30,55,76,66,78,46,72,71,47,69,59,76,79,59,67,40,74,72,56,38,51,44,49,65,70,58,67,59,83,75,80,74,77,80,74,64,87,79,68,62,76,78,72,73,80,79,65,92,71,60,60,60,44,68,49,73,51,102,62,45,46,32,44,37,59,76,84,84,58,58,64,58,52,41,46,48,35,27,27,33,27,11,56,75,56,72,59,56,69,73,60,37,52,57,48,50,59,49,58,74,65,52,54,72,46,76,51,78,52,55,52,10,30,38,44,36,41,69,76,39,37,38,32,20,34,35,35,72,47,62,80,74,44,85,83,68,70,44,80,46,48,51,74,39,74,42,63,48,72,33,31,32,37,39,28,28,79,53,70,54,36,29,39,32,58,25,54,96,40,60,85,53,35,51,72,69,54,43,58,56,47,64,76,44,60,78,68,42,43,30,53,36,62,22,30,33,42,73,99,46,91,56,39,41,58,33,71,81,72,27,54,59,45,75,36,28,62,49,52,34,38,46,61,76,55,79,45,92,54,74,73,64,64,72,54,86,56,94,59,65,68,68,81,86,54,96,122

Foldseek 3Di:
DDDDDDDDDDDDDDDDDDDDDDDDDDDDPPFAEEEEEDQFPLLQVLVCLLCVLQVGHYDYHNHLVRSLVDVVVDDHLAYEAEQFHPPAGLLNSLLVCVVPADVPDDHAYEYEYQDPDPPVQVVCVVSPHDYYAHPPRFSVNVVVVCQVRGDQPPVRHGDRTDDDDDPDPPPDDPDADDQFDQVLQCRRNNDDPVVLVVSVVVLVVLLVVLVVVLQVCVVVVVVVSNVSSLVSNCRSCVNNRGDDDDDDDPDDQDPPPNVVVVLLSLQQSVLVVCVSVVAQAEPAADELLVQQLQVVVVVVPDPDDHDDQWFWDSNPLFRDNGTDRGGNHHHDPVNVVVVCVVVVHDYHYRPVCCDDSNVVSSVVVPDDDPPPPPPPPPPDPPLPPPVFFDQDPPLALWKRKTFPDDDDLQLQQQLQCLQQLGRDTFDSVVSVVVVVVLVVQPFDWDDTPQWIWTGHRRIIIIHGQLVVPVVDPDQKDFADAQDWGQGSSFKTWHANDGQKIKDFCAVQLVLEDPVQVVLLVPDDPRRSRRFIWIDGPPGSRTYRRVVRTPMFGCSVVSSCVSSPVDDGSVVSVDDDPSGRSPPDDD

Secondary structure (DSSP, 8-state):
-PPPP-------PPPPPPPPPP----------EEEEE-S-HHHHHHHHHHHHHHT--EEEESSHHHHHHHHHHS-EEEEEEES--SSS-HHHHHHHHHHHPPTT----EEEEES---TTHHHHHHHTT--EEEESS--HHHHHHHHHHHSPBPTTSPBP-PPPPP----------S--SB-TTHHHHHH-S-HHHHHHHHHHHHHHHHHHHHHHHHHHHTT-HHHHHHHHHHHHHHHHHTTB--------SPPPSS-HHHHHHHHHHHHHHHHHHHTT-S-EE---BHHHHHHHHHHHTTT--PPPPPSS---TTTTT-SS----S-BTTS-HHHHHHHHHHTT---EE-GGGGSHHHHHHHHHT-SPP------TT--S------TT---PBPSSSSPEEE-S----HHHHHHHHHHHH-SS-PPPHHHHHHHHHHHTTT--EEEEETTEEEEEETTEEEEEE-TTHHHHSS---EEPPTT--EEETTTEEEE-SSSSEEEEESTTTGGGS-HHHHHHHHTS-GGGGGGSEEEEETT----EEHHHHSEEEEHHHHHHHHHHTS-S-GGGGSS--TT-S-S----

Nearest PDB structures (foldseek):
  4h60-assembly1_A  TM=9.173E-01  e=2.138E-09  Vibrio cholerae O395
  7qzo-assembly1_A  TM=9.463E-01  e=1.723E-08  Pseudomonas aeruginosa
  3luf-assembly1_A  TM=9.132E-01  e=1.056E-06  Aeromonas salmonicida subsp. salmonicida A449
  1dcf-assembly1_A-2  TM=8.253E-01  e=3.510E-07  Arabidopsis thaliana
  3mf4-assembly1_A  TM=8.582E-01  e=7.151E-06  Aeromonas salmonicida subsp. salmonicida A449

InterPro domains:
  IPR001789 Signal transduction response regulator, receiver domain [PF00072] (34-145)
  IPR001789 Signal transduction response regulator, receiver domain [PS50110] (33-150)
  IPR001789 Signal transduction response regulator, receiver domain [SM00448] (32-146)
  IPR008207 Signal transduction histidine kinase, phosphotransfer (Hpt) domain [cd00088] (196-243)
  IPR011006 CheY-like superfamily [SSF52172] (33-153)
  IPR011063 tRNA(Ile)-lysidine/2-thiocytidine synthase, N-terminal [PF01171] (234-354)
  IPR036641 HPT domain superfamily [G3DSA:1.20.120.160] (171-248)
  IPR036641 HPT domain superfamily [SSF47226] (176-243)

Mean predicted aligned error: 17.3 Å

Organism: NCBI:txid74313